Protein AF-0000000084433537 (afdb_homodimer)

Organism: NCBI:txid230361

pLDDT: mean 89.18, std 12.74, range [28.84, 98.81]

Secondary structure (DSSP, 8-state):
----PPEEEEEETGGG-EEEEE--HHHHHHHHHHHHS-EEHHHHHHHHT--HHHHHHHHHHHHHTTSEEEEE-SS-TT-EEEEE-SEEEEEE----SPPPGGGSHHHHIIIIISS-S-HHHHHHHHHHHHHHHTTEE-HHHHHHHHHHHHHHHHHHH--SSHHHHHHHHHHHHHHTTS-EEEEEESSSEEEEEES-TTTTTS---SS---HHHHHHHHHHHHHHHTS-EEEEEEE-GGGT-SSEEEEEEE------/----PPEEEEEETGGG-EEEEE--HHHHHHHHHHHHS-EEHHHHHHHHT--HHHHHHHHHHHHHTTSEEEEE-SS-TT-EEEEE-SEEEEEE----SPPPGGGSHHHHIIIIISSSS-HHHHHHHHHHHHHHHHTEE-HHHHHHHHHHHHHHHHHHH--SSHHHHHHHHHHHHHHTTS-EEEEEESSSEEEEEES-TTTTTS---SS---HHHHHHHHHHHHHHHTS-EEEEEEE-GGGT-SSEEEEEEE------

Sequence (512 aa):
MGDEKPIQIFSNSENNIGVNVVKSPVKLTILEMLRDSEMEFDEIVSNTGKSKSTVSVHLKSLRELGIVSYKIHPEDNRKKIFYINSKYLGSVNLSEQKELEETQKDYLINNIINDDGDFTVLLFHTLRSMLIQEGINIDPVLQATGNQIGKSLFDLLYDDNLEIFLDNIAKFWKNKGLGRVSFEIGDIIKITSKDCFECELLPKTGKPACFLDTGIFEALFSEYFNSPVSVIEIQCYTMGDGKCVFEVEPLTLNTNMGDEKPIQIFSNSENNIGVNVVKSPVKLTILEMLRDSEMEFDEIVSNTGKSKSTVSVHLKSLRELGIVSYKIHPEDNRKKIFYINSKYLGSVNLSEQKELEETQKDYLINNIINDDGDFTVLLFHTLRSMLIQEGINIDPVLQATGNQIGKSLFDLLYDDNLEIFLDNIAKFWKNKGLGRVSFEIGDIIKITSKDCFECELLPKTGKPACFLDTGIFEALFSEYFNSPVSVIEIQCYTMGDGKCVFEVEPLTLNTN

Radius of gyration: 24.73 Å; Cα contacts (8 Å, |Δi|>4): 962; chains: 2; bounding box: 59×73×49 Å

InterPro domains:
  IPR001845 HTH ArsR-type DNA-binding domain [PF01022] (24-70)
  IPR001845 HTH ArsR-type DNA-binding domain [SM00418] (16-94)
  IPR004096 4-vinyl reductase, 4VR [PF02830] (191-250)
  IPR004096 4-vinyl reductase, 4VR [SM00989] (188-250)
  IPR011991 ArsR-like helix-turn-helix domain [cd00090] (24-87)
  IPR024096 NO signalling/Golgi transport ligand-binding domain superfamily [SSF111126] (100-249)
  IPR036388 Winged helix-like DNA-binding domain superfamily [G3DSA:1.10.10.10] (19-95)
  IPR036390 Winged helix DNA-binding domain superfamily [SSF46785] (24-92)

Structure (mmCIF, N/CA/C/O backbone):
data_AF-0000000084433537-model_v1
#
loop_
_entity.id
_entity.type
_entity.pdbx_description
1 polymer 'Transcriptional regulator ArsR family'
#
loop_
_atom_site.group_PDB
_atom_site.id
_atom_site.type_symbol
_atom_site.label_atom_id
_atom_site.label_alt_id
_atom_site.label_comp_id
_atom_site.label_asym_id
_atom_site.label_entity_id
_atom_site.label_seq_id
_atom_site.pdbx_PDB_ins_code
_atom_site.Cartn_x
_atom_site.Cartn_y
_atom_site.Cartn_z
_atom_site.occupancy
_atom_site.B_iso_or_equiv
_atom_site.auth_seq_id
_atom_site.auth_comp_id
_atom_site.auth_asym_id
_atom_site.auth_atom_id
_atom_site.pdbx_PDB_model_num
ATOM 1 N N . MET A 1 1 ? 23.203 -7.848 16.234 1 28.84 1 MET A N 1
ATOM 2 C CA . MET A 1 1 ? 22.234 -8.188 15.195 1 28.84 1 MET A CA 1
ATOM 3 C C . MET A 1 1 ? 21.703 -6.934 14.508 1 28.84 1 MET A C 1
ATOM 5 O O . MET A 1 1 ? 21.062 -6.102 15.141 1 28.84 1 MET A O 1
ATOM 9 N N . GLY A 1 2 ? 22.312 -6.195 13.758 1 39.34 2 GLY A N 1
ATOM 10 C CA . GLY A 1 2 ? 22.25 -4.785 13.406 1 39.34 2 GLY A CA 1
ATOM 11 C C . GLY A 1 2 ? 20.906 -4.348 12.867 1 39.34 2 GLY A C 1
ATOM 12 O O . GLY A 1 2 ? 20.266 -5.094 12.125 1 39.34 2 GLY A O 1
ATOM 13 N N . ASP A 1 3 ? 20.078 -3.525 13.5 1 47.91 3 ASP A N 1
ATOM 14 C CA . ASP A 1 3 ? 18.766 -2.916 13.273 1 47.91 3 ASP A CA 1
ATOM 15 C C . ASP A 1 3 ? 18.609 -2.484 11.82 1 47.91 3 ASP A C 1
ATOM 17 O O . ASP A 1 3 ? 19.188 -1.48 11.398 1 47.91 3 ASP A O 1
ATOM 21 N N . GLU A 1 4 ? 18.703 -3.418 10.922 1 56.44 4 GLU A N 1
ATOM 22 C CA . GLU A 1 4 ? 18.641 -3.008 9.523 1 56.44 4 GLU A CA 1
ATOM 23 C C . GLU A 1 4 ? 17.5 -2.021 9.289 1 56.44 4 GLU A C 1
ATOM 25 O O . GLU A 1 4 ? 16.375 -2.244 9.75 1 56.44 4 GLU A O 1
ATOM 30 N N . LYS A 1 5 ? 17.797 -0.763 9.047 1 62.59 5 LYS A N 1
ATOM 31 C CA . LYS A 1 5 ? 16.938 0.406 8.852 1 62.59 5 LYS A CA 1
ATOM 32 C C . LYS A 1 5 ? 16.047 0.228 7.629 1 62.59 5 LYS A C 1
ATOM 34 O O . LYS A 1 5 ? 16.406 -0.479 6.684 1 62.59 5 LYS A O 1
ATOM 39 N N . PRO A 1 6 ? 14.75 0.734 7.719 1 79.12 6 PRO A N 1
ATOM 40 C CA . PRO A 1 6 ? 13.797 0.732 6.609 1 79.12 6 PRO A CA 1
ATOM 41 C C . PRO A 1 6 ? 14.312 1.472 5.379 1 79.12 6 PRO A C 1
ATOM 43 O O . PRO A 1 6 ? 15.289 2.223 5.469 1 79.12 6 PRO A O 1
ATOM 46 N N . ILE A 1 7 ? 13.898 1.014 4.301 1 88.56 7 ILE A N 1
ATOM 47 C CA . ILE A 1 7 ? 14.094 1.862 3.131 1 88.56 7 ILE A CA 1
ATOM 48 C C . ILE A 1 7 ? 12.93 2.84 3.004 1 88.56 7 ILE A C 1
ATOM 50 O O . ILE A 1 7 ? 11.789 2.506 3.34 1 88.56 7 ILE A O 1
ATOM 54 N N . GLN A 1 8 ? 13.266 4.066 2.609 1 92.5 8 GLN A N 1
ATOM 55 C CA . GLN A 1 8 ? 12.25 5.074 2.338 1 92.5 8 GLN A CA 1
ATOM 56 C C . GLN A 1 8 ? 12.164 5.383 0.846 1 92.5 8 GLN A C 1
ATOM 58 O O . GLN A 1 8 ? 13.188 5.434 0.157 1 92.5 8 GLN A O 1
ATOM 63 N N . ILE A 1 9 ? 11.016 5.582 0.411 1 91.56 9 ILE A N 1
ATOM 64 C CA . ILE A 1 9 ? 10.773 5.766 -1.016 1 91.56 9 ILE A CA 1
ATOM 65 C C . ILE A 1 9 ? 10.289 7.191 -1.276 1 91.56 9 ILE A C 1
ATOM 67 O O . ILE A 1 9 ? 9.367 7.672 -0.61 1 91.56 9 ILE A O 1
ATOM 71 N N . PHE A 1 10 ? 10.891 7.816 -2.264 1 90.5 10 PHE A N 1
ATOM 72 C CA . PHE A 1 10 ? 10.57 9.188 -2.637 1 90.5 10 PHE A CA 1
ATOM 73 C C . PHE A 1 10 ? 10.328 9.297 -4.137 1 90.5 10 PHE A C 1
ATOM 75 O O . PHE A 1 10 ? 10.93 8.57 -4.926 1 90.5 10 PHE A O 1
ATOM 82 N N . SER A 1 11 ? 9.5 10.18 -4.52 1 88.5 11 SER A N 1
ATOM 83 C CA . SER A 1 11 ? 9.242 10.438 -5.93 1 88.5 11 SER A CA 1
ATOM 84 C C . SER A 1 11 ? 9.391 11.922 -6.258 1 88.5 11 SER A C 1
ATOM 86 O O . SER A 1 11 ? 9.008 12.781 -5.465 1 88.5 11 SER A O 1
ATOM 88 N N . ASN A 1 12 ? 10.055 12.141 -7.25 1 85.19 12 ASN A N 1
ATOM 89 C CA . ASN A 1 12 ? 10.211 13.5 -7.762 1 85.19 12 ASN A CA 1
ATOM 90 C C . ASN A 1 12 ? 9.906 13.578 -9.25 1 85.19 12 ASN A C 1
ATOM 92 O O . ASN A 1 12 ? 10.672 13.07 -10.078 1 85.19 12 ASN A O 1
ATOM 96 N N . SER A 1 13 ? 8.773 14.078 -9.516 1 74.31 13 SER A N 1
ATOM 97 C CA . SER A 1 13 ? 8.359 14.188 -10.914 1 74.31 13 SER A CA 1
ATOM 98 C C . SER A 1 13 ? 9.031 15.367 -11.602 1 74.31 13 SER A C 1
ATOM 100 O O . SER A 1 13 ? 9.094 15.43 -12.836 1 74.31 13 SER A O 1
ATOM 102 N N . GLU A 1 14 ? 9.492 16.203 -10.641 1 68.31 14 GLU A N 1
ATOM 103 C CA . GLU A 1 14 ? 10.172 17.359 -11.227 1 68.31 14 GLU A CA 1
ATOM 104 C C . GLU A 1 14 ? 11.484 16.953 -11.883 1 68.31 14 GLU A C 1
ATOM 106 O O . GLU A 1 14 ? 12.195 16.078 -11.375 1 68.31 14 GLU A O 1
ATOM 111 N N . ASN A 1 15 ? 11.711 17.266 -13.055 1 62.69 15 ASN A N 1
ATOM 112 C CA . ASN A 1 15 ? 12.953 17.109 -13.805 1 62.69 15 ASN A CA 1
ATOM 113 C C . ASN A 1 15 ? 13.172 15.664 -14.227 1 62.69 15 ASN A C 1
ATOM 115 O O . ASN A 1 15 ? 14.312 15.258 -14.5 1 62.69 15 ASN A O 1
ATOM 119 N N . ASN A 1 16 ? 12.172 14.82 -14.031 1 62.28 16 ASN A N 1
ATOM 120 C CA . ASN A 1 16 ? 12.211 13.453 -14.523 1 62.28 16 ASN A CA 1
ATOM 121 C C . ASN A 1 16 ? 13.18 12.594 -13.719 1 62.28 16 ASN A C 1
ATOM 123 O O . ASN A 1 16 ? 13.891 11.75 -14.281 1 62.28 16 ASN A O 1
ATOM 127 N N . ILE A 1 17 ? 13.391 13.039 -12.43 1 68.81 17 ILE A N 1
ATOM 128 C CA . ILE A 1 17 ? 14.336 12.281 -11.617 1 68.81 17 ILE A CA 1
ATOM 129 C C . ILE A 1 17 ? 13.734 10.922 -11.266 1 68.81 17 ILE A C 1
ATOM 131 O O . ILE A 1 17 ? 14.445 9.914 -11.234 1 68.81 17 ILE A O 1
ATOM 135 N N . GLY A 1 18 ? 12.422 10.891 -11.133 1 80.38 18 GLY A N 1
ATOM 136 C CA . GLY A 1 18 ? 11.766 9.602 -10.977 1 80.38 18 GLY A CA 1
ATOM 137 C C . GLY A 1 18 ? 11.672 9.148 -9.531 1 80.38 18 GLY A C 1
ATOM 138 O O . GLY A 1 18 ? 11.516 9.977 -8.625 1 80.38 18 GLY A O 1
ATOM 139 N N . VAL A 1 19 ? 11.633 7.828 -9.234 1 87.12 19 VAL A N 1
ATOM 140 C CA . VAL A 1 19 ? 11.469 7.234 -7.914 1 87.12 19 VAL A CA 1
ATOM 141 C C . VAL A 1 19 ? 12.844 6.863 -7.348 1 87.12 19 VAL A C 1
ATOM 143 O O . VAL A 1 19 ? 13.656 6.242 -8.031 1 87.12 19 VAL A O 1
ATOM 146 N N . ASN A 1 20 ? 13.039 7.277 -6.156 1 87.19 20 ASN A N 1
ATOM 147 C CA . ASN A 1 20 ? 14.312 7.004 -5.504 1 87.19 20 ASN A CA 1
ATOM 148 C C . ASN A 1 20 ? 14.109 6.383 -4.121 1 87.19 20 ASN A C 1
ATOM 150 O O . ASN A 1 20 ? 13.07 6.586 -3.492 1 87.19 20 ASN A O 1
ATOM 154 N N . VAL A 1 21 ? 15.141 5.648 -3.768 1 89.31 21 VAL A N 1
ATOM 155 C CA . VAL A 1 21 ? 15.094 4.949 -2.488 1 89.31 21 VAL A CA 1
ATOM 156 C C . VAL A 1 21 ? 16.266 5.375 -1.619 1 89.31 21 VAL A C 1
ATOM 158 O O . VAL A 1 21 ? 17.391 5.543 -2.117 1 89.31 21 VAL A O 1
ATOM 161 N N . VAL A 1 22 ? 15.984 5.582 -0.344 1 91.25 22 VAL A N 1
ATOM 162 C CA . VAL A 1 22 ? 17.031 5.926 0.612 1 91.25 22 VAL A CA 1
ATOM 163 C C . VAL A 1 22 ? 17.125 4.844 1.683 1 91.25 22 VAL A C 1
ATOM 165 O O . VAL A 1 22 ? 16.125 4.473 2.295 1 91.25 22 VAL A O 1
ATOM 168 N N . LYS A 1 23 ? 18.375 4.309 1.858 1 88 23 LYS A N 1
ATOM 169 C CA . LYS A 1 23 ? 18.609 3.25 2.836 1 88 23 LYS A CA 1
ATOM 170 C C . LYS A 1 23 ? 19.625 3.686 3.883 1 88 23 LYS A C 1
ATOM 172 O O . LYS A 1 23 ? 19.703 3.096 4.961 1 88 23 LYS A O 1
ATOM 177 N N . SER A 1 24 ? 20.406 4.688 3.615 1 88 24 SER A N 1
ATOM 178 C CA . SER A 1 24 ? 21.484 5.145 4.496 1 88 24 SER A CA 1
ATOM 179 C C . SER A 1 24 ? 20.922 5.711 5.797 1 88 24 SER A C 1
ATOM 181 O O . SER A 1 24 ? 20.094 6.625 5.777 1 88 24 SER A O 1
ATOM 183 N N . PRO A 1 25 ? 21.469 5.211 6.867 1 88.81 25 PRO A N 1
ATOM 184 C CA . PRO A 1 25 ? 20.969 5.695 8.156 1 88.81 25 PRO A CA 1
ATOM 185 C C . PRO A 1 25 ? 21.141 7.203 8.328 1 88.81 25 PRO A C 1
ATOM 187 O O . PRO A 1 25 ? 20.25 7.883 8.844 1 88.81 25 PRO A O 1
ATOM 190 N N . VAL A 1 26 ? 22.234 7.68 7.961 1 91.94 26 VAL A N 1
ATOM 191 C CA . VAL A 1 26 ? 22.516 9.102 8.109 1 91.94 26 VAL A CA 1
ATOM 192 C C . VAL A 1 26 ? 21.562 9.906 7.223 1 91.94 26 VAL A C 1
ATOM 194 O O . VAL A 1 26 ? 21 10.914 7.66 1 91.94 26 VAL A O 1
ATOM 197 N N . LYS A 1 27 ? 21.359 9.445 5.977 1 93.62 27 LYS A N 1
ATOM 198 C CA . LYS A 1 27 ? 20.438 10.125 5.074 1 93.62 27 LYS A CA 1
ATOM 199 C C . LYS A 1 27 ? 19.016 10.102 5.625 1 93.62 27 LYS A C 1
ATOM 201 O O . LYS A 1 27 ? 18.297 11.094 5.523 1 93.62 27 LYS A O 1
ATOM 206 N N . LEU A 1 28 ? 18.734 8.961 6.184 1 91.62 28 LEU A N 1
ATOM 207 C CA . LEU A 1 28 ? 17.391 8.844 6.758 1 91.62 28 LEU A CA 1
ATOM 208 C C . LEU A 1 28 ? 17.219 9.812 7.922 1 91.62 28 LEU A C 1
ATOM 210 O O . LEU A 1 28 ? 16.141 10.406 8.086 1 91.62 28 LEU A O 1
ATOM 214 N N . THR A 1 29 ? 18.141 9.961 8.734 1 92.06 29 THR A N 1
ATOM 215 C CA . THR A 1 29 ? 18.125 10.914 9.844 1 92.06 29 THR A CA 1
ATOM 216 C C . THR A 1 29 ? 17.969 12.344 9.32 1 92.06 29 THR A C 1
ATOM 218 O O . THR A 1 29 ? 17.156 13.109 9.844 1 92.06 29 THR A O 1
ATOM 221 N N . ILE A 1 30 ? 18.719 12.68 8.328 1 94.81 30 ILE A N 1
ATOM 222 C CA . ILE A 1 30 ? 18.641 14 7.715 1 94.81 30 ILE A CA 1
ATOM 223 C C . ILE A 1 30 ? 17.234 14.25 7.195 1 94.81 30 ILE A C 1
ATOM 225 O O . ILE A 1 30 ? 16.656 15.32 7.43 1 94.81 30 ILE A O 1
ATOM 229 N N . LEU A 1 31 ? 16.703 13.281 6.531 1 94.25 31 LEU A N 1
ATOM 230 C CA . LEU A 1 31 ? 15.383 13.414 5.945 1 94.25 31 LEU A CA 1
ATOM 231 C C . LEU A 1 31 ? 14.32 13.57 7.031 1 94.25 31 LEU A C 1
ATOM 233 O O . LEU A 1 31 ? 13.359 14.328 6.859 1 94.25 31 LEU A O 1
ATOM 237 N N . GLU A 1 32 ? 14.492 12.875 8.062 1 89.81 32 GLU A N 1
ATOM 238 C CA . GLU A 1 32 ? 13.578 13.016 9.188 1 89.81 32 GLU A CA 1
ATOM 239 C C . GLU A 1 32 ? 13.586 14.438 9.734 1 89.81 32 GLU A C 1
ATOM 241 O O . GLU A 1 32 ? 12.531 14.984 10.078 1 89.81 32 GLU A O 1
ATOM 246 N N . MET A 1 33 ? 14.688 15.031 9.82 1 91.5 33 MET A N 1
ATOM 247 C CA . MET A 1 33 ? 14.836 16.391 10.305 1 91.5 33 MET A CA 1
ATOM 248 C C . MET A 1 33 ? 14.164 17.391 9.359 1 91.5 33 MET A C 1
ATOM 250 O O . MET A 1 33 ? 13.5 18.328 9.805 1 91.5 33 MET A O 1
ATOM 254 N N . LEU A 1 34 ? 14.297 17.141 8.109 1 93.75 34 LEU A N 1
ATOM 255 C CA . LEU A 1 34 ? 13.828 18.078 7.094 1 93.75 34 LEU A CA 1
ATOM 256 C C . LEU A 1 34 ? 12.336 17.906 6.84 1 93.75 34 LEU A C 1
ATOM 258 O O . LEU A 1 34 ? 11.703 18.734 6.188 1 93.75 34 LEU A O 1
ATOM 262 N N . ARG A 1 35 ? 11.828 16.766 7.305 1 86.31 35 ARG A N 1
ATOM 263 C CA . ARG A 1 35 ? 10.414 16.469 7.086 1 86.31 35 ARG A CA 1
ATOM 264 C C . ARG A 1 35 ? 9.523 17.531 7.73 1 86.31 35 ARG A C 1
ATOM 266 O O . ARG A 1 35 ? 8.492 17.906 7.172 1 86.31 35 ARG A O 1
ATOM 273 N N . ASP A 1 36 ? 9.93 18.078 8.812 1 79.5 36 ASP A N 1
ATOM 274 C CA . ASP A 1 36 ? 9.102 19 9.586 1 79.5 36 ASP A CA 1
ATOM 275 C C . ASP A 1 36 ? 9.398 20.438 9.203 1 79.5 36 ASP A C 1
ATOM 277 O O . ASP A 1 36 ? 8.508 21.297 9.266 1 79.5 36 ASP A O 1
ATOM 281 N N . SER A 1 37 ? 10.68 20.703 8.891 1 87.19 37 SER A N 1
ATOM 282 C CA . SER A 1 37 ? 11.078 22.062 8.586 1 87.19 37 SER A CA 1
ATOM 283 C C . SER A 1 37 ? 12.367 22.094 7.773 1 87.19 37 SER A C 1
ATOM 285 O O . SER A 1 37 ? 13.18 21.172 7.844 1 87.19 37 SER A O 1
ATOM 287 N N . GLU A 1 38 ? 12.414 23.188 7.027 1 94.81 38 GLU A N 1
ATOM 288 C CA . GLU A 1 38 ? 13.703 23.422 6.375 1 94.81 38 GLU A CA 1
ATOM 289 C C . GLU A 1 38 ? 14.789 23.766 7.395 1 94.81 38 GLU A C 1
ATOM 291 O O . GLU A 1 38 ? 14.484 24.266 8.484 1 94.81 38 GLU A O 1
ATOM 296 N N . MET A 1 39 ? 16.031 23.469 7.082 1 95.81 39 MET A N 1
ATOM 297 C CA . MET A 1 39 ? 17.109 23.656 8.047 1 95.81 39 MET A CA 1
ATOM 298 C C . MET A 1 39 ? 18.391 24.078 7.352 1 95.81 39 MET A C 1
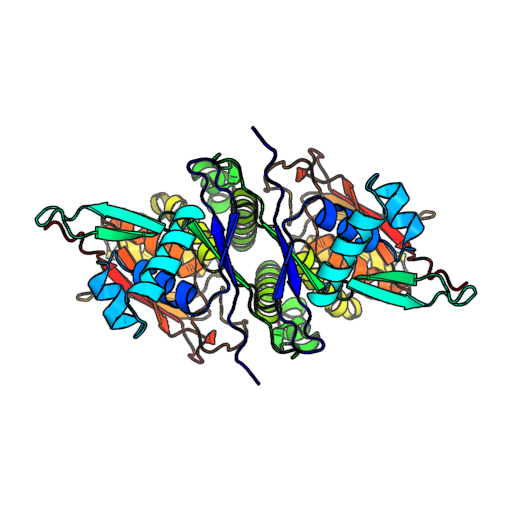ATOM 300 O O . MET A 1 39 ? 18.656 23.688 6.215 1 95.81 39 MET A O 1
ATOM 304 N N . GLU A 1 40 ? 19.203 24.859 8.148 1 96.25 40 GLU A N 1
ATOM 305 C CA . GLU A 1 40 ? 20.516 25.25 7.66 1 96.25 40 GLU A CA 1
ATOM 306 C C . GLU A 1 40 ? 21.516 24.109 7.789 1 96.25 40 GLU A C 1
ATOM 308 O O . GLU A 1 40 ? 21.375 23.25 8.648 1 96.25 40 GLU A O 1
ATOM 313 N N . PHE A 1 41 ? 22.562 24.25 6.934 1 96 41 PHE A N 1
ATOM 314 C CA . PHE A 1 41 ? 23.609 23.234 6.906 1 96 41 PHE A CA 1
ATOM 315 C C . PHE A 1 41 ? 24.172 23 8.297 1 96 41 PHE A C 1
ATOM 317 O O . PHE A 1 41 ? 24.25 21.859 8.758 1 96 41 PHE A O 1
ATOM 324 N N . ASP A 1 42 ? 24.453 24.047 9 1 95 42 ASP A N 1
ATOM 325 C CA . ASP A 1 42 ? 25.094 23.938 10.305 1 95 42 ASP A CA 1
ATOM 326 C C . ASP A 1 42 ? 24.156 23.312 11.336 1 95 42 ASP A C 1
ATOM 328 O O . ASP A 1 42 ? 24.609 22.594 12.227 1 95 42 ASP A O 1
ATOM 332 N N . GLU A 1 43 ? 22.953 23.594 11.18 1 95.38 43 GLU A N 1
ATOM 333 C CA . GLU A 1 43 ? 21.953 22.984 12.062 1 95.38 43 GLU A CA 1
ATOM 334 C C . GLU A 1 43 ? 21.859 21.469 11.836 1 95.38 43 GLU A C 1
ATOM 336 O O . GLU A 1 43 ? 21.75 20.703 12.789 1 95.38 43 GLU A O 1
ATOM 341 N N . ILE A 1 44 ? 21.891 21.047 10.594 1 96.25 44 ILE A N 1
ATOM 342 C CA . ILE A 1 44 ? 21.844 19.625 10.242 1 96.25 44 ILE A CA 1
ATOM 343 C C . ILE A 1 44 ? 23.062 18.906 10.812 1 96.25 44 ILE A C 1
ATOM 345 O O . ILE A 1 44 ? 22.938 17.828 11.398 1 96.25 44 ILE A O 1
ATOM 349 N N . VAL A 1 45 ? 24.188 19.516 10.703 1 96.12 45 VAL A N 1
ATOM 350 C CA . VAL A 1 45 ? 25.438 18.953 11.203 1 96.12 45 VAL A CA 1
ATOM 351 C C . VAL A 1 45 ? 25.344 18.75 12.719 1 96.12 45 VAL A C 1
ATOM 353 O O . VAL A 1 45 ? 25.641 17.656 13.227 1 96.12 45 VAL A O 1
ATOM 356 N N . SER A 1 46 ? 24.891 19.75 13.383 1 95.38 46 SER A N 1
ATOM 357 C CA . SER A 1 46 ? 24.797 19.703 14.844 1 95.38 46 SER A CA 1
ATOM 358 C C . SER A 1 46 ? 23.828 18.625 15.305 1 95.38 46 SER A C 1
ATOM 360 O O . SER A 1 46 ? 24.125 17.875 16.234 1 95.38 46 SER A O 1
ATOM 362 N N . ASN A 1 47 ? 22.781 18.438 14.609 1 92.44 47 ASN A N 1
ATOM 363 C CA . ASN A 1 47 ? 21.719 17.531 15.031 1 92.44 47 ASN A CA 1
ATOM 364 C C . ASN A 1 47 ? 22.047 16.078 14.68 1 92.44 47 ASN A C 1
ATOM 366 O O . ASN A 1 47 ? 21.594 15.156 15.352 1 92.44 47 ASN A O 1
ATOM 370 N N . THR A 1 48 ? 22.797 15.82 13.664 1 92.75 48 THR A N 1
ATOM 371 C CA . THR A 1 48 ? 23.156 14.461 13.266 1 92.75 48 THR A CA 1
ATOM 372 C C . THR A 1 48 ? 24.344 13.945 14.062 1 92.75 48 THR A C 1
ATOM 374 O O . THR A 1 48 ? 24.562 12.734 14.164 1 92.75 48 THR A O 1
ATOM 377 N N . GLY A 1 49 ? 25.141 14.836 14.523 1 93.31 49 GLY A N 1
ATOM 378 C CA . GLY A 1 49 ? 26.359 14.469 15.234 1 93.31 49 GLY A CA 1
ATOM 379 C C . GLY A 1 49 ? 27.453 13.93 14.312 1 93.31 49 GLY A C 1
ATOM 380 O O . GLY A 1 49 ? 28.375 13.25 14.766 1 93.31 49 GLY A O 1
ATOM 381 N N . LYS A 1 50 ? 27.328 14.141 13.07 1 95 50 LYS A N 1
ATOM 382 C CA . LYS A 1 50 ? 28.328 13.734 12.094 1 95 50 LYS A CA 1
ATOM 383 C C . LYS A 1 50 ? 29.203 14.906 11.672 1 95 50 LYS A C 1
ATOM 385 O O . LYS A 1 50 ? 28.906 16.062 12 1 95 50 LYS A O 1
ATOM 390 N N . SER A 1 51 ? 30.281 14.641 11.016 1 96.25 51 SER A N 1
ATOM 391 C CA . SER A 1 51 ? 31.188 15.688 10.555 1 96.25 51 SER A CA 1
ATOM 392 C C . SER A 1 51 ? 30.578 16.5 9.414 1 96.25 51 SER A C 1
ATOM 394 O O . SER A 1 51 ? 29.688 16 8.703 1 96.25 51 SER A O 1
ATOM 396 N N . LYS A 1 52 ? 31.047 17.75 9.258 1 96.19 52 LYS A N 1
ATOM 397 C CA . LYS A 1 52 ? 30.609 18.594 8.156 1 96.19 52 LYS A CA 1
ATOM 398 C C . LYS A 1 52 ? 30.859 17.922 6.809 1 96.19 52 LYS A C 1
ATOM 400 O O . LYS A 1 52 ? 30.016 18.016 5.906 1 96.19 52 LYS A O 1
ATOM 405 N N . SER A 1 53 ? 31.969 17.297 6.691 1 96.31 53 SER A N 1
ATOM 406 C CA . SER A 1 53 ? 32.312 16.625 5.441 1 96.31 53 SER A CA 1
ATOM 407 C C . SER A 1 53 ? 31.297 15.508 5.137 1 96.31 53 SER A C 1
ATOM 409 O O . SER A 1 53 ? 30.828 15.383 4 1 96.31 53 SER A O 1
ATOM 411 N N . THR A 1 54 ? 31 14.719 6.113 1 95.31 54 THR A N 1
ATOM 412 C CA . THR A 1 54 ? 30.047 13.609 5.965 1 95.31 54 THR A CA 1
ATOM 413 C C . THR A 1 54 ? 28.672 14.125 5.57 1 95.31 54 THR A C 1
ATOM 415 O O . THR A 1 54 ? 28.062 13.617 4.629 1 95.31 54 THR A O 1
ATOM 418 N N . VAL A 1 55 ? 28.219 15.078 6.277 1 96.5 55 VAL A N 1
ATOM 419 C CA . VAL A 1 55 ? 26.891 15.633 6.023 1 96.5 55 VAL A CA 1
ATOM 420 C C . VAL A 1 55 ? 26.844 16.234 4.621 1 96.5 55 VAL A C 1
ATOM 422 O O . VAL A 1 55 ? 25.844 16.078 3.908 1 96.5 55 VAL A O 1
ATOM 425 N N . SER A 1 56 ? 27.859 16.922 4.23 1 96.44 56 SER A N 1
ATOM 426 C CA . SER A 1 56 ? 27.922 17.531 2.906 1 96.44 56 SER A CA 1
ATOM 427 C C . SER A 1 56 ? 27.797 16.484 1.807 1 96.44 56 SER A C 1
ATOM 429 O O . SER A 1 56 ? 27.062 16.688 0.828 1 96.44 56 SER A O 1
ATOM 431 N N . VAL A 1 57 ? 28.484 15.414 1.968 1 96.69 57 VAL A N 1
ATOM 432 C CA . VAL A 1 57 ? 28.469 14.336 0.987 1 96.69 57 VAL A CA 1
ATOM 433 C C . VAL A 1 57 ? 27.062 13.766 0.883 1 96.69 57 VAL A C 1
ATOM 435 O O . VAL A 1 57 ? 26.547 13.539 -0.22 1 96.69 57 VAL A O 1
ATOM 438 N N . HIS A 1 58 ? 26.438 13.523 1.976 1 96.25 58 HIS A N 1
ATOM 439 C CA . HIS A 1 58 ? 25.094 12.961 1.993 1 96.25 58 HIS A CA 1
ATOM 440 C C . HIS A 1 58 ? 24.078 13.93 1.395 1 96.25 58 HIS A C 1
ATOM 442 O O . HIS A 1 58 ? 23.203 13.531 0.626 1 96.25 58 HIS A O 1
ATOM 448 N N . LEU A 1 59 ? 24.234 15.156 1.748 1 96.5 59 LEU A N 1
ATOM 449 C CA . LEU A 1 59 ? 23.328 16.156 1.201 1 96.5 59 LEU A CA 1
ATOM 450 C C . LEU A 1 59 ? 23.5 16.281 -0.309 1 96.5 59 LEU A C 1
ATOM 452 O O . LEU A 1 59 ? 22.516 16.453 -1.038 1 96.5 59 LEU A O 1
ATOM 456 N N . LYS A 1 60 ? 24.672 16.281 -0.731 1 96 60 LYS A N 1
ATOM 457 C CA . LYS A 1 60 ? 24.922 16.297 -2.168 1 96 60 LYS A CA 1
ATOM 458 C C . LYS A 1 60 ? 24.281 15.117 -2.867 1 96 60 LYS A C 1
ATOM 460 O O . LYS A 1 60 ? 23.625 15.273 -3.906 1 96 60 LYS A O 1
ATOM 465 N N . SER A 1 61 ? 24.469 13.961 -2.34 1 95.19 61 SER A N 1
ATOM 466 C CA . SER A 1 61 ? 23.859 12.758 -2.893 1 95.19 61 SER A CA 1
ATOM 467 C C . SER A 1 61 ? 22.344 12.875 -2.957 1 95.19 61 SER A C 1
ATOM 469 O O . SER A 1 61 ? 21.734 12.562 -3.98 1 95.19 61 SER A O 1
ATOM 471 N N . LEU A 1 62 ? 21.719 13.297 -1.903 1 94.88 62 LEU A N 1
ATOM 472 C CA . LEU A 1 62 ? 20.281 13.461 -1.833 1 94.88 62 LEU A CA 1
ATOM 473 C C . LEU A 1 62 ? 19.797 14.484 -2.857 1 94.88 62 LEU A C 1
ATOM 475 O O . LEU A 1 62 ? 18.719 14.328 -3.439 1 94.88 62 LEU A O 1
ATOM 479 N N . ARG A 1 63 ? 20.594 15.492 -3.023 1 93.5 63 ARG A N 1
ATOM 480 C CA . ARG A 1 63 ? 20.266 16.516 -4.016 1 93.5 63 ARG A CA 1
ATOM 481 C C . ARG A 1 63 ? 20.328 15.938 -5.43 1 93.5 63 ARG A C 1
ATOM 483 O O . ARG A 1 63 ? 19.453 16.219 -6.258 1 93.5 63 ARG A O 1
ATOM 490 N N . GLU A 1 64 ? 21.312 15.156 -5.691 1 91.19 64 GLU A N 1
ATOM 491 C CA . GLU A 1 64 ? 21.469 14.539 -7 1 91.19 64 GLU A CA 1
ATOM 492 C C . GLU A 1 64 ? 20.312 13.586 -7.309 1 91.19 64 GLU A C 1
ATOM 494 O O . GLU A 1 64 ? 19.922 13.43 -8.469 1 91.19 64 GLU A O 1
ATOM 499 N N . LEU A 1 65 ? 19.812 13.047 -6.266 1 88.5 65 LEU A N 1
ATOM 500 C CA . LEU A 1 65 ? 18.672 12.164 -6.422 1 88.5 65 LEU A CA 1
ATOM 501 C C . LEU A 1 65 ? 17.375 12.961 -6.508 1 88.5 65 LEU A C 1
ATOM 503 O O . LEU A 1 65 ? 16.297 12.391 -6.707 1 88.5 65 LEU A O 1
ATOM 507 N N . GLY A 1 66 ? 17.469 14.227 -6.312 1 90.31 66 GLY A N 1
ATOM 508 C CA . GLY A 1 66 ? 16.312 15.094 -6.387 1 90.31 66 GLY A CA 1
ATOM 509 C C . GLY A 1 66 ? 15.445 15.031 -5.141 1 90.31 66 GLY A C 1
ATOM 510 O O . GLY A 1 66 ? 14.281 15.445 -5.168 1 90.31 66 GLY A O 1
ATOM 511 N N . ILE A 1 67 ? 15.922 14.562 -4.098 1 93.44 67 ILE A N 1
ATOM 512 C CA . ILE A 1 67 ? 15.148 14.359 -2.877 1 93.44 67 ILE A CA 1
ATOM 513 C C . ILE A 1 67 ? 15.164 15.641 -2.043 1 93.44 67 ILE A C 1
ATOM 515 O O . ILE A 1 67 ? 14.141 16.031 -1.482 1 93.44 67 ILE A O 1
ATOM 519 N N . VAL A 1 68 ? 16.312 16.281 -2.021 1 95.75 68 VAL A N 1
ATOM 520 C CA . VAL A 1 68 ? 16.453 17.516 -1.276 1 95.75 68 VAL A CA 1
ATOM 521 C C . VAL A 1 68 ? 16.953 18.625 -2.205 1 95.75 68 VAL A C 1
ATOM 523 O O . VAL A 1 68 ? 17.5 18.344 -3.277 1 95.75 68 VAL A O 1
ATOM 526 N N . SER A 1 69 ? 16.672 19.766 -1.846 1 94.81 69 SER A N 1
ATOM 527 C CA . SER A 1 69 ? 17.188 20.969 -2.49 1 94.81 69 SER A CA 1
ATOM 528 C C . SER A 1 69 ? 17.531 22.047 -1.461 1 94.81 69 SER A C 1
ATOM 530 O O . SER A 1 69 ? 17.438 21.812 -0.255 1 94.81 69 SER A O 1
ATOM 532 N N . TYR A 1 70 ? 18.172 23.109 -1.927 1 95.88 70 TYR A N 1
ATOM 533 C CA . TYR A 1 70 ? 18.5 24.188 -0.992 1 95.88 70 TYR A CA 1
ATOM 534 C C . TYR A 1 70 ? 18.25 25.547 -1.619 1 95.88 70 TYR A C 1
ATOM 536 O O . TYR A 1 70 ? 18.125 25.672 -2.84 1 95.88 70 TYR A O 1
ATOM 544 N N . LYS A 1 71 ? 18.016 26.438 -0.742 1 95.5 71 LYS A N 1
ATOM 545 C CA . LYS A 1 71 ? 17.969 27.859 -1.107 1 95.5 71 LYS A CA 1
ATOM 546 C C . LYS A 1 71 ? 19 28.656 -0.313 1 95.5 71 LYS A C 1
ATOM 548 O O . LYS A 1 71 ? 19.438 28.219 0.752 1 95.5 71 LYS A O 1
ATOM 553 N N . ILE A 1 72 ? 19.328 29.844 -0.901 1 94.19 72 ILE A N 1
ATOM 554 C CA . ILE A 1 72 ? 20.297 30.703 -0.246 1 94.19 72 ILE A CA 1
ATOM 555 C C . ILE A 1 72 ? 19.625 31.5 0.86 1 94.19 72 ILE A C 1
ATOM 557 O O . ILE A 1 72 ? 18.516 32 0.675 1 94.19 72 ILE A O 1
ATOM 561 N N . HIS A 1 73 ? 20.281 31.609 1.987 1 92.69 73 HIS A N 1
ATOM 562 C CA . HIS A 1 73 ? 19.75 32.375 3.102 1 92.69 73 HIS A CA 1
ATOM 563 C C . HIS A 1 73 ? 19.562 33.844 2.711 1 92.69 73 HIS A C 1
ATOM 565 O O . HIS A 1 73 ? 20.453 34.469 2.113 1 92.69 73 HIS A O 1
ATOM 571 N N . PRO A 1 74 ? 18.484 34.344 3.084 1 91.31 74 PRO A N 1
ATOM 572 C CA . PRO A 1 74 ? 18.188 35.719 2.656 1 91.31 74 PRO A CA 1
ATOM 573 C C . PRO A 1 74 ? 19.141 36.719 3.26 1 91.31 74 PRO A C 1
ATOM 575 O O . PRO A 1 74 ? 19.438 37.75 2.629 1 91.31 74 PRO A O 1
ATOM 578 N N . GLU A 1 75 ? 19.641 36.531 4.43 1 91.94 75 GLU A N 1
ATOM 579 C CA . GLU A 1 75 ? 20.469 37.531 5.129 1 91.94 75 GLU A CA 1
ATOM 580 C C . GLU A 1 75 ? 21.938 37.156 5.035 1 91.94 75 GLU A C 1
ATOM 582 O O . GLU A 1 75 ? 22.812 37.969 5.418 1 91.94 75 GLU A O 1
ATOM 587 N N . ASP A 1 76 ? 22.25 36.031 4.699 1 91.38 76 ASP A N 1
ATOM 588 C CA . ASP A 1 76 ? 23.625 35.562 4.617 1 91.38 76 ASP A CA 1
ATOM 589 C C . ASP A 1 76 ? 23.828 34.688 3.395 1 91.38 76 ASP A C 1
ATOM 591 O O . ASP A 1 76 ? 23.484 33.5 3.422 1 91.38 76 ASP A O 1
ATOM 595 N N . ASN A 1 77 ? 24.438 35.156 2.438 1 89.69 77 ASN A N 1
ATOM 596 C CA . ASN A 1 77 ? 24.578 34.469 1.159 1 89.69 77 ASN A CA 1
ATOM 597 C C . ASN A 1 77 ? 25.516 33.25 1.273 1 89.69 77 ASN A C 1
ATOM 599 O O . ASN A 1 77 ? 25.562 32.438 0.366 1 89.69 77 ASN A O 1
ATOM 603 N N . ARG A 1 78 ? 26.203 33.188 2.311 1 89.94 78 ARG A N 1
ATOM 604 C CA . ARG A 1 78 ? 27.125 32.062 2.49 1 89.94 78 ARG A CA 1
ATOM 605 C C . ARG A 1 78 ? 26.406 30.859 3.082 1 89.94 78 ARG A C 1
ATOM 607 O O . ARG A 1 78 ? 26.969 29.75 3.119 1 89.94 78 ARG A O 1
ATOM 614 N N . LYS A 1 79 ? 25.203 31.062 3.52 1 93.94 79 LYS A N 1
ATOM 615 C CA . LYS A 1 79 ? 24.469 30 4.199 1 93.94 79 LYS A CA 1
ATOM 616 C C . LYS A 1 79 ? 23.406 29.391 3.289 1 93.94 79 LYS A C 1
ATOM 618 O O . LYS A 1 79 ? 22.734 30.125 2.543 1 93.94 79 LYS A O 1
ATOM 623 N N . LYS A 1 80 ? 23.297 28.078 3.344 1 95.25 80 LYS A N 1
ATOM 624 C CA . LYS A 1 80 ? 22.281 27.359 2.582 1 95.25 80 LYS A CA 1
ATOM 625 C C . LYS A 1 80 ? 21.203 26.797 3.502 1 95.25 80 LYS A C 1
ATOM 627 O O . LYS A 1 80 ? 21.5 26.297 4.59 1 95.25 80 LYS A O 1
ATOM 632 N N . ILE A 1 81 ? 19.969 26.938 3.02 1 96.94 81 ILE A N 1
ATOM 633 C CA . ILE A 1 81 ? 18.828 26.359 3.725 1 96.94 81 ILE A CA 1
ATOM 634 C C . ILE A 1 81 ? 18.297 25.172 2.932 1 96.94 81 ILE A C 1
ATOM 636 O O . ILE A 1 81 ? 17.797 25.328 1.812 1 96.94 81 ILE A O 1
ATOM 640 N N . PHE A 1 82 ? 18.312 23.984 3.588 1 97.31 82 PHE A N 1
ATOM 641 C CA . PHE A 1 82 ? 17.922 22.766 2.902 1 97.31 82 PHE A CA 1
ATOM 642 C C . PHE A 1 82 ? 16.469 22.406 3.193 1 97.31 82 PHE A C 1
ATOM 644 O O . PHE A 1 82 ? 15.977 22.656 4.297 1 97.31 82 PHE A O 1
ATOM 651 N N . TYR A 1 83 ? 15.789 21.859 2.166 1 95.75 83 TYR A N 1
ATOM 652 C CA . TYR A 1 83 ? 14.406 21.406 2.279 1 95.75 83 TYR A CA 1
ATOM 653 C C . TYR A 1 83 ? 14.156 20.188 1.407 1 95.75 83 TYR A C 1
ATOM 655 O O . TYR A 1 83 ? 14.938 19.891 0.502 1 95.75 83 TYR A O 1
ATOM 663 N N . ILE A 1 84 ? 13.141 19.484 1.719 1 94.06 84 ILE A N 1
ATOM 664 C CA . ILE A 1 84 ? 12.781 18.297 0.934 1 94.06 84 ILE A CA 1
ATOM 665 C C . ILE A 1 84 ? 12.133 18.734 -0.378 1 94.06 84 ILE A C 1
ATOM 667 O O . ILE A 1 84 ? 11.25 19.609 -0.386 1 94.06 84 ILE A O 1
ATOM 671 N N . ASN A 1 85 ? 12.617 18.219 -1.445 1 92.12 85 ASN A N 1
ATOM 672 C CA . ASN A 1 85 ? 12.125 18.562 -2.777 1 92.12 85 ASN A CA 1
ATOM 673 C C . ASN A 1 85 ? 11.531 17.344 -3.484 1 92.12 85 ASN A C 1
ATOM 675 O O . ASN A 1 85 ? 11.711 17.172 -4.691 1 92.12 85 ASN A O 1
ATOM 679 N N . SER A 1 86 ? 11.016 16.438 -2.812 1 90.69 86 SER A N 1
ATOM 680 C CA . SER A 1 86 ? 10.398 15.234 -3.34 1 90.69 86 SER A CA 1
ATOM 681 C C . SER A 1 86 ? 9.211 14.797 -2.482 1 90.69 86 SER A C 1
ATOM 683 O O . SER A 1 86 ? 9.016 15.312 -1.38 1 90.69 86 SER A O 1
ATOM 685 N N . LYS A 1 87 ? 8.461 14.031 -3.068 1 90.56 87 LYS A N 1
ATOM 686 C CA . LYS A 1 87 ? 7.309 13.508 -2.338 1 90.56 87 LYS A CA 1
ATOM 687 C C . LYS A 1 87 ? 7.652 12.195 -1.644 1 90.56 87 LYS A C 1
ATOM 689 O O . LYS A 1 87 ? 8.148 11.258 -2.279 1 90.56 87 LYS A O 1
ATOM 694 N N . TYR A 1 88 ? 7.473 12.219 -0.328 1 93.31 88 TYR A N 1
ATOM 695 C CA . TYR A 1 88 ? 7.641 10.984 0.426 1 93.31 88 TYR A CA 1
ATOM 696 C C . TYR A 1 88 ? 6.469 10.039 0.195 1 93.31 88 TYR A C 1
ATOM 698 O O . TYR A 1 88 ? 5.32 10.391 0.48 1 93.31 88 TYR A O 1
ATOM 706 N N . LEU A 1 89 ? 6.703 8.742 -0.267 1 91.69 89 LEU A N 1
ATOM 707 C CA . LEU A 1 89 ? 5.637 7.82 -0.652 1 91.69 89 LEU A CA 1
ATOM 708 C C . LEU A 1 89 ? 5.41 6.77 0.429 1 91.69 89 LEU A C 1
ATOM 710 O O . LEU A 1 89 ? 4.312 6.215 0.539 1 91.69 89 LEU A O 1
ATOM 714 N N . GLY A 1 90 ? 6.406 6.473 1.155 1 93.31 90 GLY A N 1
ATOM 715 C CA . GLY A 1 90 ? 6.324 5.418 2.154 1 93.31 90 GLY A CA 1
ATOM 716 C C . GLY A 1 90 ? 7.66 4.75 2.426 1 93.31 90 GLY A C 1
ATOM 717 O O . GLY A 1 90 ? 8.711 5.27 2.043 1 93.31 90 GLY A O 1
ATOM 718 N N . SER A 1 91 ? 7.586 3.684 3.186 1 93.31 91 SER A N 1
ATOM 719 C CA . SER A 1 91 ? 8.805 2.963 3.545 1 93.31 91 SER A CA 1
ATOM 720 C C . SER A 1 91 ? 8.547 1.461 3.635 1 93.31 91 SER A C 1
ATOM 722 O O . SER A 1 91 ? 7.398 1.02 3.646 1 93.31 91 SER A O 1
ATOM 724 N N . VAL A 1 92 ? 9.516 0.661 3.516 1 91.56 92 VAL A N 1
ATOM 725 C CA . VAL A 1 92 ? 9.461 -0.786 3.697 1 91.56 92 VAL A CA 1
ATOM 726 C C . VAL A 1 92 ? 10.531 -1.218 4.703 1 91.56 92 VAL A C 1
ATOM 728 O O . VAL A 1 92 ? 11.695 -0.846 4.578 1 91.56 92 VAL A O 1
ATOM 731 N N . ASN A 1 93 ? 10.07 -1.901 5.715 1 85.69 93 ASN A N 1
ATOM 732 C CA . ASN A 1 93 ? 10.961 -2.422 6.746 1 85.69 93 ASN A CA 1
ATOM 733 C C . ASN A 1 93 ? 10.969 -3.947 6.762 1 85.69 93 ASN A C 1
ATOM 735 O O . ASN A 1 93 ? 10.023 -4.582 6.289 1 85.69 93 ASN A O 1
ATOM 739 N N . LEU A 1 94 ? 12.156 -4.438 7.172 1 72.75 94 LEU A N 1
ATOM 740 C CA . LEU A 1 94 ? 12.188 -5.887 7.332 1 72.75 94 LEU A CA 1
ATOM 741 C C . LEU A 1 94 ? 11.266 -6.328 8.461 1 72.75 94 LEU A C 1
ATOM 743 O O . LEU A 1 94 ? 11.266 -5.738 9.539 1 72.75 94 LEU A O 1
ATOM 747 N N . SER A 1 95 ? 10.195 -7.023 7.988 1 63.69 95 SER A N 1
ATOM 748 C CA . SER A 1 95 ? 9.266 -7.492 9.008 1 63.69 95 SER A CA 1
ATOM 749 C C . SER A 1 95 ? 9.812 -8.703 9.742 1 63.69 95 SER A C 1
ATOM 751 O O . SER A 1 95 ? 10.586 -9.484 9.18 1 63.69 95 SER A O 1
ATOM 753 N N . GLU A 1 96 ? 9.789 -8.617 11.078 1 59.19 96 GLU A N 1
ATOM 754 C CA . GLU A 1 96 ? 10.133 -9.852 11.781 1 59.19 96 GLU A CA 1
ATOM 755 C C . GLU A 1 96 ? 9.172 -10.984 11.414 1 59.19 96 GLU A C 1
ATOM 757 O O . GLU A 1 96 ? 8.008 -10.734 11.109 1 59.19 96 GLU A O 1
ATOM 762 N N . GLN A 1 97 ? 9.672 -12.102 10.906 1 59.41 97 GLN A N 1
ATOM 763 C CA . GLN A 1 97 ? 9.086 -13.344 10.398 1 59.41 97 GLN A CA 1
ATOM 764 C C . GLN A 1 97 ? 7.895 -13.773 11.25 1 59.41 97 GLN A C 1
ATOM 766 O O . GLN A 1 97 ? 7.336 -14.852 11.047 1 59.41 97 GLN A O 1
ATOM 771 N N . LYS A 1 98 ? 7.25 -12.836 12.195 1 64.31 98 LYS A N 1
ATOM 772 C CA . LYS A 1 98 ? 6.156 -13.438 12.961 1 64.31 98 LYS A CA 1
ATOM 773 C C . LYS A 1 98 ? 4.805 -13.094 12.336 1 64.31 98 LYS A C 1
ATOM 775 O O . LYS A 1 98 ? 4.523 -11.93 12.055 1 64.31 98 LYS A O 1
ATOM 780 N N . GLU A 1 99 ? 4.027 -14.242 12.023 1 76.25 99 GLU A N 1
ATOM 781 C CA . GLU A 1 99 ? 2.65 -14.078 11.57 1 76.25 99 GLU A CA 1
ATOM 782 C C . GLU A 1 99 ? 1.811 -13.336 12.609 1 76.25 99 GLU A C 1
ATOM 784 O O . GLU A 1 99 ? 1.725 -13.766 13.766 1 76.25 99 GLU A O 1
ATOM 789 N N . LEU A 1 100 ? 1.233 -12.242 12.18 1 84.25 100 LEU A N 1
ATOM 790 C CA . LEU A 1 100 ? 0.368 -11.445 13.047 1 84.25 100 LEU A CA 1
ATOM 791 C C . LEU A 1 100 ? -0.934 -12.18 13.336 1 84.25 100 LEU A C 1
ATOM 793 O O . LEU A 1 100 ? -1.502 -12.82 12.453 1 84.25 100 LEU A O 1
ATOM 797 N N . GLU A 1 101 ? -1.396 -12.148 14.586 1 80.44 101 GLU A N 1
ATOM 798 C CA . GLU A 1 101 ? -2.66 -12.766 14.977 1 80.44 101 GLU A CA 1
ATOM 799 C C . GLU A 1 101 ? -3.805 -12.289 14.094 1 80.44 101 GLU A C 1
ATOM 801 O O . GLU A 1 101 ? -4.68 -13.07 13.719 1 80.44 101 GLU A O 1
ATOM 806 N N . GLU A 1 102 ? -3.771 -11.117 13.719 1 80.56 102 GLU A N 1
ATOM 807 C CA . GLU A 1 102 ? -4.859 -10.461 13 1 80.56 102 GLU A CA 1
ATOM 808 C C . GLU A 1 102 ? -4.957 -10.977 11.562 1 80.56 102 GLU A C 1
ATOM 810 O O . GLU A 1 102 ? -5.945 -10.719 10.875 1 80.56 102 GLU A O 1
ATOM 815 N N . THR A 1 103 ? -3.943 -11.758 11.156 1 79.06 103 THR A N 1
ATOM 816 C CA . THR A 1 103 ? -3.986 -12.312 9.812 1 79.06 103 THR A CA 1
ATOM 817 C C . THR A 1 103 ? -4.277 -13.805 9.844 1 79.06 103 THR A C 1
ATOM 819 O O . THR A 1 103 ? -4.402 -14.445 8.797 1 79.06 103 THR A O 1
ATOM 822 N N . GLN A 1 104 ? -4.457 -14.234 11.039 1 78.44 104 GLN A N 1
ATOM 823 C CA . GLN A 1 104 ? -4.684 -15.672 11.188 1 78.44 104 GLN A CA 1
ATOM 824 C C . GLN A 1 104 ? -6.16 -16.016 11 1 78.44 104 GLN A C 1
ATOM 826 O O . GLN A 1 104 ? -7.035 -15.195 11.266 1 78.44 104 GLN A O 1
ATOM 831 N N . LYS A 1 105 ? -6.316 -17.156 10.633 1 80.62 105 LYS A N 1
ATOM 832 C CA . LYS A 1 105 ? -7.633 -17.688 10.281 1 80.62 105 LYS A CA 1
ATOM 833 C C . LYS A 1 105 ? -8.641 -17.438 11.398 1 80.62 105 LYS A C 1
ATOM 835 O O . LYS A 1 105 ? -9.727 -16.906 11.156 1 80.62 105 LYS A O 1
ATOM 840 N N . ASP A 1 106 ? -8.32 -17.781 12.586 1 78.12 106 ASP A N 1
ATOM 841 C CA . ASP A 1 106 ? -9.25 -17.672 13.711 1 78.12 106 ASP A CA 1
ATOM 842 C C . ASP A 1 106 ? -9.672 -16.234 13.938 1 78.12 106 ASP A C 1
ATOM 844 O O . ASP A 1 106 ? -10.836 -15.953 14.234 1 78.12 106 ASP A O 1
ATOM 848 N N . TYR A 1 107 ? -8.703 -15.344 13.836 1 82.88 107 TYR A N 1
ATOM 849 C CA . TYR A 1 107 ? -9.016 -13.93 13.992 1 82.88 107 TYR A CA 1
ATOM 850 C C . TYR A 1 107 ? -9.977 -13.461 12.906 1 82.88 107 TYR A C 1
ATOM 852 O O . TYR A 1 107 ? -10.945 -12.75 13.18 1 82.88 107 TYR A O 1
ATOM 860 N N . LEU A 1 108 ? -9.68 -13.922 11.734 1 79.69 108 LEU A N 1
ATOM 861 C CA . LEU A 1 108 ? -10.5 -13.508 10.602 1 79.69 108 LEU A CA 1
ATOM 862 C C . LEU A 1 108 ? -11.914 -14.078 10.719 1 79.69 108 LEU A C 1
ATOM 864 O O . LEU A 1 108 ? -12.891 -13.375 10.469 1 79.69 108 LEU A O 1
ATOM 868 N N . ILE A 1 109 ? -12.039 -15.281 11.133 1 77.94 109 ILE A N 1
ATOM 869 C CA . ILE A 1 109 ? -13.336 -15.93 11.281 1 77.94 109 ILE A CA 1
ATOM 870 C C . ILE A 1 109 ? -14.141 -15.227 12.367 1 77.94 109 ILE A C 1
ATOM 872 O O . ILE A 1 109 ? -15.32 -14.906 12.172 1 77.94 109 ILE A O 1
ATOM 876 N N . ASN A 1 110 ? -13.531 -14.945 13.438 1 80 110 ASN A N 1
ATOM 877 C CA . ASN A 1 110 ? -14.219 -14.383 14.594 1 80 110 ASN A CA 1
ATOM 878 C C . ASN A 1 110 ? -14.664 -12.945 14.336 1 80 110 ASN A C 1
ATOM 880 O O . ASN A 1 110 ? -15.688 -12.508 14.867 1 80 110 ASN A O 1
ATOM 884 N N . ASN A 1 111 ? -13.945 -12.32 13.508 1 74.31 111 ASN A N 1
ATOM 885 C CA . ASN A 1 111 ? -14.242 -10.898 13.32 1 74.31 111 ASN A CA 1
ATOM 886 C C . ASN A 1 111 ? -14.867 -10.641 11.953 1 74.31 111 ASN A C 1
ATOM 888 O O . ASN A 1 111 ? -15.477 -9.586 11.734 1 74.31 111 ASN A O 1
ATOM 892 N N . ILE A 1 112 ? -14.672 -11.367 11.031 1 61.41 112 ILE A N 1
ATOM 893 C CA . ILE A 1 112 ? -15.07 -11.102 9.656 1 61.41 112 ILE A CA 1
ATOM 894 C C . ILE A 1 112 ? -16.359 -11.859 9.336 1 61.41 112 ILE A C 1
ATOM 896 O O . ILE A 1 112 ? -17.359 -11.258 8.945 1 61.41 112 ILE A O 1
ATOM 900 N N . ILE A 1 113 ? -16.297 -13.125 9.453 1 62.5 113 ILE A N 1
ATOM 901 C CA . ILE A 1 113 ? -17.266 -14 8.812 1 62.5 113 ILE A CA 1
ATOM 902 C C . ILE A 1 113 ? -18.516 -14.125 9.68 1 62.5 113 ILE A C 1
ATOM 904 O O . ILE A 1 113 ? -19.641 -14.023 9.188 1 62.5 113 ILE A O 1
ATOM 908 N N . ASN A 1 114 ? -18.344 -14.203 10.977 1 60.06 114 ASN A N 1
ATOM 909 C CA . ASN A 1 114 ? -19.5 -14.43 11.836 1 60.06 114 ASN A CA 1
ATOM 910 C C . ASN A 1 114 ? -20.188 -13.117 12.203 1 60.06 114 ASN A C 1
ATOM 912 O O . ASN A 1 114 ? -21.281 -13.125 12.758 1 60.06 114 ASN A O 1
ATOM 916 N N . ASP A 1 115 ? -19.453 -12.078 11.914 1 57.34 115 ASP A N 1
ATOM 917 C CA . ASP A 1 115 ? -20.062 -10.82 12.32 1 57.34 115 ASP A CA 1
ATOM 918 C C . ASP A 1 115 ? -20.859 -10.195 11.172 1 57.34 115 ASP A C 1
ATOM 920 O O . ASP A 1 115 ? -20.516 -10.375 10 1 57.34 115 ASP A O 1
ATOM 924 N N . ASP A 1 116 ? -22.109 -9.953 11.398 1 57.62 116 ASP A N 1
ATOM 925 C CA . ASP A 1 116 ? -23.016 -9.25 10.508 1 57.62 116 ASP A CA 1
ATOM 926 C C . ASP A 1 116 ? -22.391 -7.965 9.984 1 57.62 116 ASP A C 1
ATOM 928 O O . ASP A 1 116 ? -23.062 -7.168 9.312 1 57.62 116 ASP A O 1
ATOM 932 N N . GLY A 1 117 ? -21.141 -7.863 10.391 1 62.66 117 GLY A N 1
ATOM 933 C CA . GLY A 1 117 ? -20.562 -6.574 10.055 1 62.66 117 GLY A CA 1
ATOM 934 C C . GLY A 1 117 ? -20.234 -6.434 8.578 1 62.66 117 GLY A C 1
ATOM 935 O O . GLY A 1 117 ? -20.562 -7.312 7.777 1 62.66 117 GLY A O 1
ATOM 936 N N . ASP A 1 118 ? -19.797 -5.266 8.227 1 77.31 118 ASP A N 1
ATOM 937 C CA . ASP A 1 118 ? -19.422 -4.836 6.887 1 77.31 118 ASP A CA 1
ATOM 938 C C . ASP A 1 118 ? -18.141 -5.535 6.43 1 77.31 118 ASP A C 1
ATOM 940 O O . ASP A 1 118 ? -17.062 -5.289 6.973 1 77.31 118 ASP A O 1
ATOM 944 N N . PHE A 1 119 ? -18.266 -6.598 5.621 1 82.38 119 PHE A N 1
ATOM 945 C CA . PHE A 1 119 ? -17.172 -7.406 5.105 1 82.38 119 PHE A CA 1
ATOM 946 C C . PHE A 1 119 ? -16.094 -6.527 4.492 1 82.38 119 PHE A C 1
ATOM 948 O O . PHE A 1 119 ? -14.906 -6.84 4.582 1 82.38 119 PHE A O 1
ATOM 955 N N . THR A 1 120 ? -16.5 -5.391 3.975 1 81.56 120 THR A N 1
ATOM 956 C CA . THR A 1 120 ? -15.531 -4.492 3.355 1 81.56 120 THR A CA 1
ATOM 957 C C . THR A 1 120 ? -14.578 -3.912 4.398 1 81.56 120 THR A C 1
ATOM 959 O O . THR A 1 120 ? -13.406 -3.674 4.117 1 81.56 120 THR A O 1
ATOM 962 N N . VAL A 1 121 ? -15.094 -3.738 5.578 1 83.5 121 VAL A N 1
ATOM 963 C CA . VAL A 1 121 ? -14.258 -3.275 6.68 1 83.5 121 VAL A CA 1
ATOM 964 C C . VAL A 1 121 ? -13.195 -4.328 7 1 83.5 121 VAL A C 1
ATOM 966 O O . VAL A 1 121 ? -12.031 -3.998 7.227 1 83.5 121 VAL A O 1
ATOM 969 N N . LEU A 1 122 ? -13.617 -5.504 6.949 1 81.56 122 LEU A N 1
ATOM 970 C CA . LEU A 1 122 ? -12.703 -6.594 7.266 1 81.56 122 LEU A CA 1
ATOM 971 C C . LEU A 1 122 ? -11.633 -6.738 6.191 1 81.56 122 LEU A C 1
ATOM 973 O O . LEU A 1 122 ? -10.461 -6.973 6.504 1 81.56 122 LEU A O 1
ATOM 977 N N . LEU A 1 123 ? -12.062 -6.578 4.941 1 87.25 123 LEU A N 1
ATOM 978 C CA . LEU A 1 123 ? -11.102 -6.609 3.85 1 87.25 123 LEU A CA 1
ATOM 979 C C . LEU A 1 123 ? -10.031 -5.535 4.031 1 87.25 123 LEU A C 1
ATOM 981 O O . LEU A 1 123 ? -8.844 -5.805 3.863 1 87.25 123 LEU A O 1
ATOM 985 N N . PHE A 1 124 ? -10.477 -4.406 4.441 1 90.5 124 PHE A N 1
ATOM 986 C CA . PHE A 1 124 ? -9.57 -3.283 4.668 1 90.5 124 PHE A CA 1
ATOM 987 C C . PHE A 1 124 ? -8.602 -3.588 5.805 1 90.5 124 PHE A C 1
ATOM 989 O O . PHE A 1 124 ? -7.395 -3.396 5.664 1 90.5 124 PHE A O 1
ATOM 996 N N . HIS A 1 125 ? -9.141 -4.129 6.852 1 90.19 125 HIS A N 1
ATOM 997 C CA . HIS A 1 125 ? -8.305 -4.418 8.008 1 90.19 125 HIS A CA 1
ATOM 998 C C . HIS A 1 125 ? -7.316 -5.539 7.707 1 90.19 125 HIS A C 1
ATOM 1000 O O . HIS A 1 125 ? -6.172 -5.5 8.164 1 90.19 125 HIS A O 1
ATOM 1006 N N . THR A 1 126 ? -7.773 -6.535 7.062 1 91.5 126 THR A N 1
ATOM 1007 C CA . THR A 1 126 ? -6.871 -7.629 6.723 1 91.5 126 THR A CA 1
ATOM 1008 C C . THR A 1 126 ? -5.738 -7.137 5.824 1 91.5 126 THR A C 1
ATOM 1010 O O . THR A 1 126 ? -4.578 -7.496 6.031 1 91.5 126 THR A O 1
ATOM 1013 N N . LEU A 1 127 ? -6.086 -6.277 4.848 1 94.06 127 LEU A N 1
ATOM 1014 C CA . LEU A 1 127 ? -5.066 -5.691 3.986 1 94.06 127 LEU A CA 1
ATOM 1015 C C . LEU A 1 127 ? -4.059 -4.891 4.805 1 94.06 127 LEU A C 1
ATOM 1017 O O . LEU A 1 127 ? -2.848 -5.055 4.637 1 94.06 127 LEU A O 1
ATOM 1021 N N . ARG A 1 128 ? -4.574 -4.082 5.668 1 94.56 128 ARG A N 1
ATOM 1022 C CA . ARG A 1 128 ? -3.699 -3.258 6.496 1 94.56 128 ARG A CA 1
ATOM 1023 C C . ARG A 1 128 ? -2.797 -4.121 7.371 1 94.56 128 ARG A C 1
ATOM 1025 O O . ARG A 1 128 ? -1.607 -3.836 7.52 1 94.56 128 ARG A O 1
ATOM 1032 N N . SER A 1 129 ? -3.363 -5.129 7.93 1 94.06 129 SER A N 1
ATOM 1033 C CA . SER A 1 129 ? -2.578 -6.043 8.758 1 94.06 129 SER A CA 1
ATOM 1034 C C . SER A 1 129 ? -1.496 -6.738 7.934 1 94.06 129 SER A C 1
ATOM 1036 O O . SER A 1 129 ? -0.375 -6.926 8.414 1 94.06 129 SER A O 1
ATOM 1038 N N . MET A 1 130 ? -1.858 -7.09 6.703 1 92.81 130 MET A N 1
ATOM 1039 C CA . MET A 1 130 ? -0.879 -7.727 5.824 1 92.81 130 MET A CA 1
ATOM 1040 C C . MET A 1 130 ? 0.241 -6.758 5.465 1 92.81 130 MET A C 1
ATOM 1042 O O . MET A 1 130 ? 1.408 -7.145 5.402 1 92.81 130 MET A O 1
ATOM 1046 N N . LEU A 1 131 ? -0.088 -5.539 5.215 1 94.5 131 LEU A N 1
ATOM 1047 C CA . LEU A 1 131 ? 0.922 -4.527 4.938 1 94.5 131 LEU A CA 1
ATOM 1048 C C . LEU A 1 131 ? 1.867 -4.363 6.125 1 94.5 131 LEU A C 1
ATOM 1050 O O . LEU A 1 131 ? 3.088 -4.34 5.953 1 94.5 131 LEU A O 1
ATOM 1054 N N . ILE A 1 132 ? 1.28 -4.305 7.297 1 92.94 132 ILE A N 1
ATOM 1055 C CA . ILE A 1 132 ? 2.074 -4.191 8.516 1 92.94 132 ILE A CA 1
ATOM 1056 C C . ILE A 1 132 ? 2.986 -5.41 8.648 1 92.94 132 ILE A C 1
ATOM 1058 O O . ILE A 1 132 ? 4.18 -5.273 8.922 1 92.94 132 ILE A O 1
ATOM 1062 N N . GLN A 1 133 ? 2.443 -6.551 8.422 1 90.56 133 GLN A N 1
ATOM 1063 C CA . GLN A 1 133 ? 3.191 -7.797 8.523 1 90.56 133 GLN A CA 1
ATOM 1064 C C . GLN A 1 133 ? 4.363 -7.82 7.547 1 90.56 133 GLN A C 1
ATOM 1066 O O . GLN A 1 133 ? 5.441 -8.32 7.871 1 90.56 133 GLN A O 1
ATOM 1071 N N . GLU A 1 134 ? 4.137 -7.242 6.379 1 90 134 GLU A N 1
ATOM 1072 C CA . GLU A 1 134 ? 5.168 -7.246 5.348 1 90 134 GLU A CA 1
ATOM 1073 C C . GLU A 1 134 ? 6.113 -6.059 5.508 1 90 134 GLU A C 1
ATOM 1075 O O . GLU A 1 134 ? 7.051 -5.898 4.723 1 90 134 GLU A O 1
ATOM 1080 N N . GLY A 1 135 ? 5.816 -5.227 6.434 1 90.75 135 GLY A N 1
ATOM 1081 C CA . GLY A 1 135 ? 6.676 -4.086 6.711 1 90.75 135 GLY A CA 1
ATOM 1082 C C . GLY A 1 135 ? 6.473 -2.934 5.742 1 90.75 135 GLY A C 1
ATOM 1083 O O . GLY A 1 135 ? 7.348 -2.082 5.586 1 90.75 135 GLY A O 1
ATOM 1084 N N . ILE A 1 136 ? 5.414 -2.926 5.078 1 93.31 136 ILE A N 1
ATOM 1085 C CA . ILE A 1 136 ? 5.125 -1.895 4.086 1 93.31 136 ILE A CA 1
ATOM 1086 C C . ILE A 1 136 ? 4.309 -0.775 4.73 1 93.31 136 ILE A C 1
ATOM 1088 O O . ILE A 1 136 ? 3.211 -1.013 5.238 1 93.31 136 ILE A O 1
ATOM 1092 N N . ASN A 1 137 ? 4.863 0.386 4.734 1 94.88 137 ASN A N 1
ATOM 1093 C CA . ASN A 1 137 ? 4.207 1.572 5.273 1 94.88 137 ASN A CA 1
ATOM 1094 C C . ASN A 1 137 ? 3.705 2.49 4.16 1 94.88 137 ASN A C 1
ATOM 1096 O O . ASN A 1 137 ? 4.5 3.057 3.41 1 94.88 137 ASN A O 1
ATOM 1100 N N . ILE A 1 138 ? 2.412 2.646 4.082 1 96.75 138 ILE A N 1
ATOM 1101 C CA . ILE A 1 138 ? 1.831 3.535 3.082 1 96.75 138 ILE A CA 1
ATOM 1102 C C . ILE A 1 138 ? 1.102 4.684 3.775 1 96.75 138 ILE A C 1
ATOM 1104 O O . ILE A 1 138 ? 0.115 5.207 3.25 1 96.75 138 ILE A O 1
ATOM 1108 N N . ASP A 1 139 ? 1.491 5.066 4.949 1 96.38 139 ASP A N 1
ATOM 1109 C CA . ASP A 1 139 ? 0.835 6.09 5.762 1 96.38 139 ASP A CA 1
ATOM 1110 C C . ASP A 1 139 ? 0.674 7.391 4.98 1 96.38 139 ASP A C 1
ATOM 1112 O O . ASP A 1 139 ? -0.385 8.023 5.027 1 96.38 139 ASP A O 1
ATOM 1116 N N . PRO A 1 140 ? 1.706 7.82 4.246 1 95.06 140 PRO A N 1
ATOM 1117 C CA . PRO A 1 140 ? 1.529 9.07 3.498 1 95.06 140 PRO A CA 1
ATOM 1118 C C . PRO A 1 140 ? 0.411 8.977 2.461 1 95.06 140 PRO A C 1
ATOM 1120 O O . PRO A 1 140 ? -0.299 9.961 2.23 1 95.06 140 PRO A O 1
ATOM 1123 N N . VAL A 1 141 ? 0.267 7.824 1.853 1 95.94 141 VAL A N 1
ATOM 1124 C CA . VAL A 1 141 ? -0.779 7.641 0.851 1 95.94 141 VAL A CA 1
ATOM 1125 C C . VAL A 1 141 ? -2.145 7.602 1.531 1 95.94 141 VAL A C 1
ATOM 1127 O O . VAL A 1 141 ? -3.113 8.18 1.026 1 95.94 141 VAL A O 1
ATOM 1130 N N . LEU A 1 142 ? -2.234 6.922 2.66 1 97.62 142 LEU A N 1
ATOM 1131 C CA . LEU A 1 142 ? -3.465 6.91 3.443 1 97.62 142 LEU A CA 1
ATOM 1132 C C . LEU A 1 142 ? -3.887 8.328 3.816 1 97.62 142 LEU A C 1
ATOM 1134 O O . LEU A 1 142 ? -5.055 8.695 3.656 1 97.62 142 LEU A O 1
ATOM 1138 N N . GLN A 1 143 ? -2.938 9.102 4.277 1 97.19 143 GLN A N 1
ATOM 1139 C CA . GLN A 1 143 ? -3.23 10.477 4.668 1 97.19 143 GLN A CA 1
ATOM 1140 C C . GLN A 1 143 ? -3.682 11.312 3.469 1 97.19 143 GLN A C 1
ATOM 1142 O O . GLN A 1 143 ? -4.641 12.078 3.564 1 97.19 143 GLN A O 1
ATOM 1147 N N . ALA A 1 144 ? -3.008 11.133 2.389 1 94.75 144 ALA A N 1
ATOM 1148 C CA . ALA A 1 144 ? -3.393 11.844 1.169 1 94.75 144 ALA A CA 1
ATOM 1149 C C . ALA A 1 144 ? -4.793 11.43 0.717 1 94.75 144 ALA A C 1
ATOM 1151 O O . ALA A 1 144 ? -5.57 12.266 0.258 1 94.75 144 ALA A O 1
ATOM 1152 N N . THR A 1 145 ? -5.055 10.195 0.776 1 95.31 145 THR A N 1
ATOM 1153 C CA . THR A 1 145 ? -6.387 9.688 0.461 1 95.31 145 THR A CA 1
ATOM 1154 C C . THR A 1 145 ? -7.441 10.352 1.347 1 95.31 145 THR A C 1
ATOM 1156 O O . THR A 1 145 ? -8.461 10.836 0.851 1 95.31 145 THR A O 1
ATOM 1159 N N . GLY A 1 146 ? -7.195 10.344 2.639 1 96 146 GLY A N 1
ATOM 1160 C CA . GLY A 1 146 ? -8.094 11.016 3.566 1 96 146 GLY A CA 1
ATOM 1161 C C . GLY A 1 146 ? -8.305 12.477 3.236 1 96 146 GLY A C 1
ATOM 1162 O O . GLY A 1 146 ? -9.43 12.984 3.322 1 96 146 GLY A O 1
ATOM 1163 N N . ASN A 1 147 ? -7.203 13.117 2.908 1 96 147 ASN A N 1
ATOM 1164 C CA . ASN A 1 147 ? -7.297 14.523 2.547 1 96 147 ASN A CA 1
ATOM 1165 C C . ASN A 1 147 ? -8.242 14.742 1.367 1 96 147 ASN A C 1
ATOM 1167 O O . ASN A 1 147 ? -9.086 15.633 1.401 1 96 147 ASN A O 1
ATOM 1171 N N . GLN A 1 148 ? -8.125 13.914 0.382 1 93.19 148 GLN A N 1
ATOM 1172 C CA . GLN A 1 148 ? -8.992 14.008 -0.788 1 93.19 148 GLN A CA 1
ATOM 1173 C C . GLN A 1 148 ? -10.453 13.758 -0.413 1 93.19 148 GLN A C 1
ATOM 1175 O O . GLN A 1 148 ? -11.344 14.492 -0.845 1 93.19 148 GLN A O 1
ATOM 1180 N N . ILE A 1 149 ? -10.672 12.828 0.332 1 93.06 149 ILE A N 1
ATOM 1181 C CA . ILE A 1 149 ? -12.023 12.5 0.776 1 93.06 149 ILE A CA 1
ATOM 1182 C C . ILE A 1 149 ? -12.586 13.648 1.604 1 93.06 149 ILE A C 1
ATOM 1184 O O . ILE A 1 149 ? -13.734 14.055 1.406 1 93.06 149 ILE A O 1
ATOM 1188 N N . GLY A 1 150 ? -11.75 14.133 2.568 1 94.62 150 GLY A N 1
ATOM 1189 C CA . GLY A 1 150 ? -12.188 15.242 3.404 1 94.62 150 GLY A CA 1
ATOM 1190 C C . GLY A 1 150 ? -12.594 16.469 2.609 1 94.62 150 GLY A C 1
ATOM 1191 O O . GLY A 1 150 ? -13.586 17.125 2.934 1 94.62 150 GLY A O 1
ATOM 1192 N N . LYS A 1 151 ? -11.867 16.75 1.597 1 93.81 151 LYS A N 1
ATOM 1193 C CA . LYS A 1 151 ? -12.195 17.875 0.732 1 93.81 151 LYS A CA 1
ATOM 1194 C C . LYS A 1 151 ? -13.555 17.672 0.064 1 93.81 151 LYS A C 1
ATOM 1196 O O . LYS A 1 151 ? -14.344 18.625 -0.054 1 93.81 151 LYS A O 1
ATOM 1201 N N . SER A 1 152 ? -13.789 16.5 -0.34 1 90.88 152 SER A N 1
ATOM 1202 C CA . SER A 1 152 ? -15.055 16.188 -1.002 1 90.88 152 SER A CA 1
ATOM 1203 C C . SER A 1 152 ? -16.219 16.219 -0.016 1 90.88 152 SER A C 1
ATOM 1205 O O . SER A 1 152 ? -17.328 16.594 -0.382 1 90.88 152 SER A O 1
ATOM 1207 N N . LEU A 1 153 ? -15.969 15.867 1.183 1 92 153 LEU A N 1
ATOM 1208 C CA . LEU A 1 153 ? -17.016 15.789 2.205 1 92 153 LEU A CA 1
ATOM 1209 C C . LEU A 1 153 ? -17.359 17.172 2.736 1 92 153 LEU A C 1
ATOM 1211 O O . LEU A 1 153 ? -18.422 17.375 3.309 1 92 153 LEU A O 1
ATOM 1215 N N . PHE A 1 154 ? -16.438 18.109 2.625 1 95.31 154 PHE A N 1
ATOM 1216 C CA . PHE A 1 154 ? -16.562 19.406 3.283 1 95.31 154 PHE A CA 1
ATOM 1217 C C . PHE A 1 154 ? -17.875 20.078 2.9 1 95.31 154 PHE A C 1
ATOM 1219 O O . PHE A 1 154 ? -18.609 20.547 3.77 1 95.31 154 PHE A O 1
ATOM 1226 N N . ASP A 1 155 ? -18.234 20.047 1.6 1 89.81 155 ASP A N 1
ATOM 1227 C CA . ASP A 1 155 ? -19.422 20.75 1.128 1 89.81 155 ASP A CA 1
ATOM 1228 C C . ASP A 1 155 ? -20.688 20.125 1.699 1 89.81 155 ASP A C 1
ATOM 1230 O O . ASP A 1 155 ? -21.672 20.812 1.937 1 89.81 155 ASP A O 1
ATOM 1234 N N . LEU A 1 156 ? -20.609 18.906 1.932 1 89.44 156 LEU A N 1
ATOM 1235 C CA . LEU A 1 156 ? -21.75 18.172 2.434 1 89.44 156 LEU A CA 1
ATOM 1236 C C . LEU A 1 156 ? -21.953 18.422 3.926 1 89.44 156 LEU A C 1
ATOM 1238 O O . LEU A 1 156 ? -23.078 18.438 4.41 1 89.44 156 LEU A O 1
ATOM 1242 N N . LEU A 1 157 ? -20.875 18.719 4.621 1 95.38 157 LEU A N 1
ATOM 1243 C CA . LEU A 1 157 ? -20.938 18.734 6.078 1 95.38 157 LEU A CA 1
ATOM 1244 C C . LEU A 1 157 ? -20.859 20.172 6.605 1 95.38 157 LEU A C 1
ATOM 1246 O O . LEU A 1 157 ? -21.141 20.422 7.781 1 95.38 157 LEU A O 1
ATOM 1250 N N . TYR A 1 158 ? -20.609 21.078 5.781 1 97.31 158 TYR A N 1
ATOM 1251 C CA . TYR A 1 158 ? -20.297 22.438 6.195 1 97.31 158 TYR A CA 1
ATOM 1252 C C . TYR A 1 158 ? -21.5 23.109 6.828 1 97.31 158 TYR A C 1
ATOM 1254 O O . TYR A 1 158 ? -22.641 22.922 6.379 1 97.31 158 TYR A O 1
ATOM 1262 N N . ASP A 1 159 ? -21.25 23.859 7.855 1 98.19 159 ASP A N 1
ATOM 1263 C CA . ASP A 1 159 ? -22.125 24.859 8.453 1 98.19 159 ASP A CA 1
ATOM 1264 C C . ASP A 1 159 ? -21.328 26.031 9.008 1 98.19 159 ASP A C 1
ATOM 1266 O O . ASP A 1 159 ? -20.234 25.844 9.547 1 98.19 159 ASP A O 1
ATOM 1270 N N . ASP A 1 160 ? -21.891 27.172 8.867 1 97 160 ASP A N 1
ATOM 1271 C CA . ASP A 1 160 ? -21.188 28.375 9.328 1 97 160 ASP A CA 1
ATOM 1272 C C . ASP A 1 160 ? -21.016 28.359 10.852 1 97 160 ASP A C 1
ATOM 1274 O O . ASP A 1 160 ? -20.125 29 11.383 1 97 160 ASP A O 1
ATOM 1278 N N . ASN A 1 161 ? -21.906 27.719 11.523 1 97.62 161 ASN A N 1
ATOM 1279 C CA . ASN A 1 161 ? -21.797 27.5 12.969 1 97.62 161 ASN A CA 1
ATOM 1280 C C . ASN A 1 161 ? -20.906 26.297 13.281 1 97.62 161 ASN A C 1
ATOM 1282 O O . ASN A 1 161 ? -21.234 25.156 12.906 1 97.62 161 ASN A O 1
ATOM 1286 N N . LEU A 1 162 ? -19.812 26.531 14.008 1 96.44 162 LEU A N 1
ATOM 1287 C CA . LEU A 1 162 ? -18.812 25.484 14.273 1 96.44 162 LEU A CA 1
ATOM 1288 C C . LEU A 1 162 ? -19.453 24.297 14.984 1 96.44 162 LEU A C 1
ATOM 1290 O O . LEU A 1 162 ? -19.172 23.141 14.648 1 96.44 162 LEU A O 1
ATOM 1294 N N . GLU A 1 163 ? -20.281 24.594 15.953 1 96.81 163 GLU A N 1
ATOM 1295 C CA . GLU A 1 163 ? -20.906 23.516 16.703 1 96.81 163 GLU A CA 1
ATOM 1296 C C . GLU A 1 163 ? -21.766 22.625 15.805 1 96.81 163 GLU A C 1
ATOM 1298 O O . GLU A 1 163 ? -21.766 21.406 15.938 1 96.81 163 GLU A O 1
ATOM 1303 N N . ILE A 1 164 ? -22.406 23.281 14.859 1 98.12 164 ILE A N 1
ATOM 1304 C CA . ILE A 1 164 ? -23.25 22.547 13.922 1 98.12 164 ILE A CA 1
ATOM 1305 C C . ILE A 1 164 ? -22.375 21.75 12.961 1 98.12 164 ILE A C 1
ATOM 1307 O O . ILE A 1 164 ? -22.688 20.594 12.641 1 98.12 164 ILE A O 1
ATOM 1311 N N . PHE A 1 165 ? -21.312 22.391 12.508 1 98.12 165 PHE A N 1
ATOM 1312 C CA . PHE A 1 165 ? -20.375 21.719 11.641 1 98.12 165 PHE A CA 1
ATOM 1313 C C . PHE A 1 165 ? -19.828 20.453 12.312 1 98.12 165 PHE A C 1
ATOM 1315 O O . PHE A 1 165 ? -19.828 19.375 11.711 1 98.12 165 PHE A O 1
ATOM 1322 N N . LEU A 1 166 ? -19.453 20.531 13.578 1 98.25 166 LEU A N 1
ATOM 1323 C CA . LEU A 1 166 ? -18.906 19.406 14.336 1 98.25 166 LEU A CA 1
ATOM 1324 C C . LEU A 1 166 ? -19.969 18.328 14.523 1 98.25 166 LEU A C 1
ATOM 1326 O O . LEU A 1 166 ? -19.672 17.141 14.422 1 98.25 166 LEU A O 1
ATOM 1330 N N . ASP A 1 167 ? -21.172 18.719 14.781 1 98.19 167 ASP A N 1
ATOM 1331 C CA . ASP A 1 167 ? -22.281 17.781 14.914 1 98.19 167 ASP A CA 1
ATOM 1332 C C . ASP A 1 167 ? -22.516 17.031 13.609 1 98.19 167 ASP A C 1
ATOM 1334 O O . ASP A 1 167 ? -22.812 15.836 13.617 1 98.19 167 ASP A O 1
ATOM 1338 N N . ASN A 1 168 ? -22.406 17.75 12.508 1 97.94 168 ASN A N 1
ATOM 1339 C CA . ASN A 1 168 ? -22.547 17.125 11.195 1 97.94 168 ASN A CA 1
ATOM 1340 C C . ASN A 1 168 ? -21.5 16.047 10.977 1 97.94 168 ASN A C 1
ATOM 1342 O O . ASN A 1 168 ? -21.812 14.969 10.461 1 97.94 168 ASN A O 1
ATOM 1346 N N . ILE A 1 169 ? -20.281 16.328 11.352 1 97.62 169 ILE A N 1
ATOM 1347 C CA . ILE A 1 169 ? -19.203 15.367 11.211 1 97.62 169 ILE A CA 1
ATOM 1348 C C . ILE A 1 169 ? -19.5 14.133 12.062 1 97.62 169 ILE A C 1
ATOM 1350 O O . ILE A 1 169 ? -19.406 13 11.578 1 97.62 169 ILE A O 1
ATOM 1354 N N . ALA A 1 170 ? -19.891 14.383 13.312 1 98.06 170 ALA A N 1
ATOM 1355 C CA . ALA A 1 170 ? -20.172 13.289 14.242 1 98.06 170 ALA A CA 1
ATOM 1356 C C . ALA A 1 170 ? -21.297 12.406 13.711 1 98.06 170 ALA A C 1
ATOM 1358 O O . ALA A 1 170 ? -21.188 11.18 13.758 1 98.06 170 ALA A O 1
ATOM 1359 N N . LYS A 1 171 ? -22.328 12.992 13.203 1 96.56 171 LYS A N 1
ATOM 1360 C CA . LYS A 1 171 ? -23.453 12.258 12.656 1 96.56 171 LYS A CA 1
ATOM 1361 C C . LYS A 1 171 ? -23.047 11.445 11.43 1 96.56 171 LYS A C 1
ATOM 1363 O O . LYS A 1 171 ? -23.438 10.281 11.289 1 96.56 171 LYS A O 1
ATOM 1368 N N . PHE A 1 172 ? -22.297 12.086 10.617 1 93.38 172 PHE A N 1
ATOM 1369 C CA . PHE A 1 172 ? -21.812 11.383 9.43 1 93.38 172 PHE A CA 1
ATOM 1370 C C . PHE A 1 172 ? -21 10.156 9.82 1 93.38 172 PHE A C 1
ATOM 1372 O O . PHE A 1 172 ? -21.203 9.07 9.281 1 93.38 172 PHE A O 1
ATOM 1379 N N . TRP A 1 173 ? -20.031 10.344 10.742 1 93.81 173 TRP A N 1
ATOM 1380 C CA . TRP A 1 173 ? -19.156 9.273 11.203 1 93.81 173 TRP A CA 1
ATOM 1381 C C . TRP A 1 173 ? -19.969 8.094 11.727 1 93.81 173 TRP A C 1
ATOM 1383 O O . TRP A 1 173 ? -19.688 6.941 11.391 1 93.81 173 TRP A O 1
ATOM 1393 N N . LYS A 1 174 ? -20.938 8.398 12.523 1 93.62 174 LYS A N 1
ATOM 1394 C CA . LYS A 1 174 ? -21.797 7.379 13.117 1 93.62 174 LYS A CA 1
ATOM 1395 C C . LYS A 1 174 ? -22.656 6.691 12.047 1 93.62 174 LYS A C 1
ATOM 1397 O O . LYS A 1 174 ? -22.688 5.461 11.977 1 93.62 174 LYS A O 1
ATOM 1402 N N . ASN A 1 175 ? -23.234 7.418 11.172 1 90.5 175 ASN A N 1
ATOM 1403 C CA . ASN A 1 175 ? -24.156 6.902 10.164 1 90.5 175 ASN A CA 1
ATOM 1404 C C . ASN A 1 175 ? -23.438 6.016 9.148 1 90.5 175 ASN A C 1
ATOM 1406 O O . ASN A 1 175 ? -24.016 5.055 8.641 1 90.5 175 ASN A O 1
ATOM 1410 N N . LYS A 1 176 ? -22.188 6.273 8.93 1 88.38 176 LYS A N 1
ATOM 1411 C CA . LYS A 1 176 ? -21.453 5.52 7.926 1 88.38 176 LYS A CA 1
ATOM 1412 C C . LYS A 1 176 ? -20.656 4.383 8.57 1 88.38 176 LYS A C 1
ATOM 1414 O O . LYS A 1 176 ? -19.891 3.697 7.891 1 88.38 176 LYS A O 1
ATOM 1419 N N . GLY A 1 177 ? -20.766 4.23 9.852 1 87.44 177 GLY A N 1
ATOM 1420 C CA . GLY A 1 177 ? -20.125 3.123 10.547 1 87.44 177 GLY A CA 1
ATOM 1421 C C . GLY A 1 177 ? -18.625 3.312 10.727 1 87.44 177 GLY A C 1
ATOM 1422 O O . GLY A 1 177 ? -17.875 2.338 10.742 1 87.44 177 GLY A O 1
ATOM 1423 N N . LEU A 1 178 ? -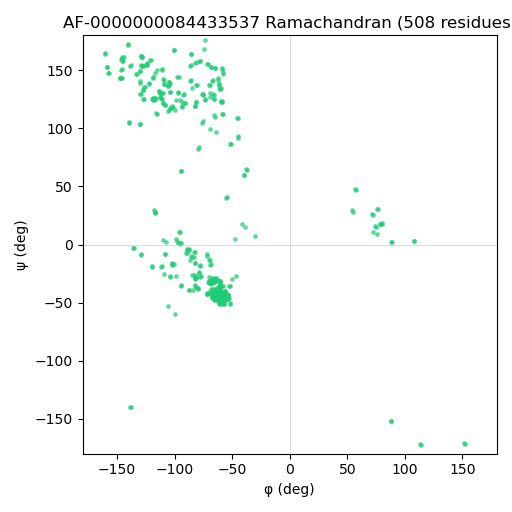18.203 4.562 10.852 1 91.81 178 LEU A N 1
ATOM 1424 C CA . LEU A 1 178 ? -16.781 4.852 10.938 1 91.81 178 LEU A CA 1
ATOM 1425 C C . LEU A 1 178 ? -16.344 4.961 12.391 1 91.81 178 LEU A C 1
ATOM 1427 O O . LEU A 1 178 ? -15.148 5.148 12.672 1 91.81 178 LEU A O 1
ATOM 1431 N N . GLY A 1 179 ? -17.25 4.781 13.273 1 94.06 179 GLY A N 1
ATOM 1432 C CA . GLY A 1 179 ? -17.016 4.977 14.695 1 94.06 179 GLY A CA 1
ATOM 1433 C C . GLY A 1 179 ? -17.812 6.133 15.273 1 94.06 179 GLY A C 1
ATOM 1434 O O . GLY A 1 179 ? -18.766 6.605 14.656 1 94.06 179 GLY A O 1
ATOM 1435 N N . ARG A 1 180 ? -17.578 6.535 16.562 1 97.62 180 ARG A N 1
ATOM 1436 C CA . ARG A 1 180 ? -18.219 7.652 17.25 1 97.62 180 ARG A CA 1
ATOM 1437 C C . ARG A 1 180 ? -17.203 8.734 17.594 1 97.62 180 ARG A C 1
ATOM 1439 O O . ARG A 1 180 ? -16.266 8.5 18.375 1 97.62 180 ARG A O 1
ATOM 1446 N N . VAL A 1 181 ? -17.391 9.852 16.922 1 98.38 181 VAL A N 1
ATOM 1447 C CA . VAL A 1 181 ? -16.438 10.93 17.156 1 98.38 181 VAL A CA 1
ATOM 1448 C C . VAL A 1 181 ? -17.078 12.008 18.031 1 98.38 181 VAL A C 1
ATOM 1450 O O . VAL A 1 181 ? -18.281 12.281 17.906 1 98.38 181 VAL A O 1
ATOM 1453 N N . SER A 1 182 ? -16.375 12.555 18.938 1 98.44 182 SER A N 1
ATOM 1454 C CA . SER A 1 182 ? -16.734 13.711 19.766 1 98.44 182 SER A CA 1
ATOM 1455 C C . SER A 1 182 ? -15.648 14.773 19.734 1 98.44 182 SER A C 1
ATOM 1457 O O . SER A 1 182 ? -14.508 14.492 19.344 1 98.44 182 SER A O 1
ATOM 1459 N N . PHE A 1 183 ? -16.078 15.922 20.109 1 98.25 183 PHE A N 1
ATOM 1460 C CA . PHE A 1 183 ? -15.164 17.062 19.984 1 98.25 183 PHE A CA 1
ATOM 1461 C C . PHE A 1 183 ? -15.086 17.844 21.281 1 98.25 183 PHE A C 1
ATOM 1463 O O . PHE A 1 183 ? -16.094 18.016 21.969 1 98.25 183 PHE A O 1
ATOM 1470 N N . GLU A 1 184 ? -13.945 18.281 21.625 1 97.19 184 GLU A N 1
ATOM 1471 C CA . GLU A 1 184 ? -13.688 19.25 22.688 1 97.19 184 GLU A CA 1
ATOM 1472 C C . GLU A 1 184 ? -13.016 20.516 22.125 1 97.19 184 GLU A C 1
ATOM 1474 O O . GLU A 1 184 ? -11.945 20.438 21.531 1 97.19 184 GLU A O 1
ATOM 1479 N N . ILE A 1 185 ? -13.672 21.641 22.406 1 94.5 185 ILE A N 1
ATOM 1480 C CA . ILE A 1 185 ? -13.172 22.906 21.859 1 94.5 185 ILE A CA 1
ATOM 1481 C C . ILE A 1 185 ? -12.461 23.688 22.969 1 94.5 185 ILE A C 1
ATOM 1483 O O . ILE A 1 185 ? -13.055 23.984 24 1 94.5 185 ILE A O 1
ATOM 1487 N N . GLY A 1 186 ? -11.266 23.922 22.844 1 91.44 186 GLY A N 1
ATOM 1488 C CA . GLY A 1 186 ? -10.438 24.781 23.672 1 91.44 186 GLY A CA 1
ATOM 1489 C C . GLY A 1 186 ? -9.477 25.641 22.859 1 91.44 186 GLY A C 1
ATOM 1490 O O . GLY A 1 186 ? -9.883 26.281 21.891 1 91.44 186 GLY A O 1
ATOM 1491 N N . ASP A 1 187 ? -8.211 25.828 23.328 1 90 187 ASP A N 1
ATOM 1492 C CA . ASP A 1 187 ? -7.195 26.516 22.516 1 90 187 ASP A CA 1
ATOM 1493 C C . ASP A 1 187 ? -6.941 25.766 21.219 1 90 187 ASP A C 1
ATOM 1495 O O . ASP A 1 187 ? -6.621 26.375 20.188 1 90 187 ASP A O 1
ATOM 1499 N N . ILE A 1 188 ? -7.125 24.453 21.438 1 92.75 188 ILE A N 1
ATOM 1500 C CA . ILE A 1 188 ? -7.094 23.594 20.25 1 92.75 188 ILE A CA 1
ATOM 1501 C C . ILE A 1 188 ? -8.336 22.703 20.234 1 92.75 188 ILE A C 1
ATOM 1503 O O . ILE A 1 188 ? -9.078 22.641 21.219 1 92.75 188 ILE A O 1
ATOM 1507 N N . ILE A 1 189 ? -8.617 22.172 19.125 1 96.38 189 ILE A N 1
ATOM 1508 C CA . ILE A 1 189 ? -9.719 21.234 19.016 1 96.38 189 ILE A CA 1
ATOM 1509 C C . ILE A 1 189 ? -9.203 19.797 19.219 1 96.38 189 ILE A C 1
ATOM 1511 O O . ILE A 1 189 ? -8.211 19.406 18.609 1 96.38 189 ILE A O 1
ATOM 1515 N N . LYS A 1 190 ? -9.867 19.125 20.078 1 98.25 190 LYS A N 1
ATOM 1516 C CA . LYS A 1 190 ? -9.562 17.719 20.312 1 98.25 190 LYS A CA 1
ATOM 1517 C C . LYS A 1 190 ? -10.688 16.812 19.797 1 98.25 190 LYS A C 1
ATOM 1519 O O . LYS A 1 190 ? -11.859 17.062 20.062 1 98.25 190 LYS A O 1
ATOM 1524 N N . ILE A 1 191 ? -10.305 15.844 19.047 1 98.69 191 ILE A N 1
ATOM 1525 C CA . ILE A 1 191 ? -11.258 14.883 18.484 1 98.69 191 ILE A CA 1
ATOM 1526 C C . ILE A 1 191 ? -11.047 13.516 19.141 1 98.69 191 ILE A C 1
ATOM 1528 O O . ILE A 1 191 ? -9.93 12.984 19.141 1 98.69 191 ILE A O 1
ATOM 1532 N N . THR A 1 192 ? -12.062 12.961 19.688 1 98.75 192 THR A N 1
ATOM 1533 C CA . THR A 1 192 ? -12.008 11.609 20.25 1 98.75 192 THR A CA 1
ATOM 1534 C C . THR A 1 192 ? -12.859 10.648 19.422 1 98.75 192 THR A C 1
ATOM 1536 O O . THR A 1 192 ? -14.016 10.938 19.125 1 98.75 192 THR A O 1
ATOM 1539 N N . SER A 1 193 ? -12.266 9.578 19 1 98.12 193 SER A N 1
ATOM 1540 C CA . SER A 1 193 ? -12.977 8.555 18.25 1 98.12 193 SER A CA 1
ATOM 1541 C C . SER A 1 193 ? -12.992 7.227 19 1 98.12 193 SER A C 1
ATOM 1543 O O . SER A 1 193 ? -11.953 6.738 19.438 1 98.12 193 SER A O 1
ATOM 1545 N N . LYS A 1 194 ? -14.125 6.672 19.203 1 97.62 194 LYS A N 1
ATOM 1546 C CA . LYS A 1 194 ? -14.328 5.332 19.75 1 97.62 194 LYS A CA 1
ATOM 1547 C C . LYS A 1 194 ? -14.883 4.383 18.688 1 97.62 194 LYS A C 1
ATOM 1549 O O . LYS A 1 194 ? -15.562 4.812 17.766 1 97.62 194 LYS A O 1
ATOM 1554 N N . ASP A 1 195 ? -14.531 3.018 18.812 1 94.56 195 ASP A N 1
ATOM 1555 C CA . ASP A 1 195 ? -14.93 2.023 17.828 1 94.56 195 ASP A CA 1
ATOM 1556 C C . ASP A 1 195 ? -14.43 2.402 16.438 1 94.56 195 ASP A C 1
ATOM 1558 O O . ASP A 1 195 ? -15.195 2.389 15.461 1 94.56 195 ASP A O 1
ATOM 1562 N N . CYS A 1 196 ? -13.18 2.758 16.406 1 94.88 196 CYS A N 1
ATOM 1563 C CA . CYS A 1 196 ? -12.57 3.314 15.211 1 94.88 196 CYS A CA 1
ATOM 1564 C C . CYS A 1 196 ? -12.523 2.277 14.094 1 94.88 196 CYS A C 1
ATOM 1566 O O . CYS A 1 196 ? -11.914 1.219 14.25 1 94.88 196 CYS A O 1
ATOM 1568 N N . PHE A 1 197 ? -13.062 2.598 12.961 1 91.94 197 PHE A N 1
ATOM 1569 C CA . PHE A 1 197 ? -13.102 1.692 11.812 1 91.94 197 PHE A CA 1
ATOM 1570 C C . PHE A 1 197 ? -11.695 1.411 11.297 1 91.94 197 PHE A C 1
ATOM 1572 O O . PHE A 1 197 ? -11.422 0.326 10.781 1 91.94 197 PHE A O 1
ATOM 1579 N N . GLU A 1 198 ? -10.797 2.35 11.398 1 94.44 198 GLU A N 1
ATOM 1580 C CA . GLU A 1 198 ? -9.508 2.258 10.727 1 94.44 198 GLU A CA 1
ATOM 1581 C C . GLU A 1 198 ? -8.539 1.373 11.508 1 94.44 198 GLU A C 1
ATOM 1583 O O . GLU A 1 198 ? -7.797 0.583 10.922 1 94.44 198 GLU A O 1
ATOM 1588 N N . CYS A 1 199 ? -8.586 1.451 12.883 1 95.69 199 CYS A N 1
ATOM 1589 C CA . CYS A 1 199 ? -7.426 0.871 13.555 1 95.69 199 CYS A CA 1
ATOM 1590 C C . CYS A 1 199 ? -7.852 -0.104 14.641 1 95.69 199 CYS A C 1
ATOM 1592 O O . CYS A 1 199 ? -7.023 -0.823 15.203 1 95.69 199 CYS A O 1
ATOM 1594 N N . GLU A 1 200 ? -9.102 -0.186 14.984 1 91.88 200 GLU A N 1
ATOM 1595 C CA . GLU A 1 200 ? -9.531 -0.961 16.141 1 91.88 200 GLU A CA 1
ATOM 1596 C C . GLU A 1 200 ? -9.117 -2.422 16.016 1 91.88 200 GLU A C 1
ATOM 1598 O O . GLU A 1 200 ? -8.742 -3.055 17.016 1 91.88 200 GLU A O 1
ATOM 1603 N N . LEU A 1 201 ? -9.141 -3 14.789 1 89.25 201 LEU A N 1
ATOM 1604 C CA . LEU A 1 201 ? -8.875 -4.418 14.578 1 89.25 201 LEU A CA 1
ATOM 1605 C C . LEU A 1 201 ? -7.43 -4.645 14.141 1 89.25 201 LEU A C 1
ATOM 1607 O O . LEU A 1 201 ? -7.047 -5.766 13.797 1 89.25 201 LEU A O 1
ATOM 1611 N N . LEU A 1 202 ? -6.633 -3.627 14.078 1 93.81 202 LEU A N 1
ATOM 1612 C CA . LEU A 1 202 ? -5.242 -3.748 13.656 1 93.81 202 LEU A CA 1
ATOM 1613 C C . LEU A 1 202 ? -4.371 -4.234 14.812 1 93.81 202 LEU A C 1
ATOM 1615 O O . LEU A 1 202 ? -4.742 -4.094 15.977 1 93.81 202 LEU A O 1
ATOM 1619 N N . PRO A 1 203 ? -3.252 -4.812 14.469 1 93.06 203 PRO A N 1
ATOM 1620 C CA . PRO A 1 203 ? -2.32 -5.223 15.523 1 93.06 203 PRO A CA 1
ATOM 1621 C C . PRO A 1 203 ? -1.748 -4.035 16.297 1 93.06 203 PRO A C 1
ATOM 1623 O O . PRO A 1 203 ? -1.63 -2.938 15.75 1 93.06 203 PRO A O 1
ATOM 1626 N N . LYS A 1 204 ? -1.395 -4.309 17.562 1 93.69 204 LYS A N 1
ATOM 1627 C CA . LYS A 1 204 ? -0.746 -3.291 18.375 1 93.69 204 LYS A CA 1
ATOM 1628 C C . LYS A 1 204 ? 0.719 -3.117 17.984 1 93.69 204 LYS A C 1
ATOM 1630 O O . LYS A 1 204 ? 1.574 -3.902 18.406 1 93.69 204 LYS A O 1
ATOM 1635 N N . THR A 1 205 ? 1.027 -2.104 17.312 1 92.44 205 THR A N 1
ATOM 1636 C CA . THR A 1 205 ? 2.369 -1.875 16.797 1 92.44 205 THR A CA 1
ATOM 1637 C C . THR A 1 205 ? 3.133 -0.89 17.672 1 92.44 205 THR A C 1
ATOM 1639 O O . THR A 1 205 ? 4.352 -0.754 17.547 1 92.44 205 THR A O 1
ATOM 1642 N N . GLY A 1 206 ? 2.385 -0.161 18.516 1 94.5 206 GLY A N 1
ATOM 1643 C CA . GLY A 1 206 ? 3.006 0.855 19.344 1 94.5 206 GLY A CA 1
ATOM 1644 C C . GLY A 1 206 ? 3.098 2.209 18.672 1 94.5 206 GLY A C 1
ATOM 1645 O O . GLY A 1 206 ? 3.654 3.154 19.234 1 94.5 206 GLY A O 1
ATOM 1646 N N . LYS A 1 207 ? 2.602 2.359 17.484 1 94.56 207 LYS A N 1
ATOM 1647 C CA . LYS A 1 207 ? 2.59 3.607 16.719 1 94.56 207 LYS A CA 1
ATOM 1648 C C . LYS A 1 207 ? 1.186 3.938 16.234 1 94.56 207 LYS A C 1
ATOM 1650 O O . LYS A 1 207 ? 0.349 3.045 16.078 1 94.56 207 LYS A O 1
ATOM 1655 N N . PRO A 1 208 ? 0.91 5.27 16.016 1 96.38 208 PRO A N 1
ATOM 1656 C CA . PRO A 1 208 ? -0.394 5.625 15.445 1 96.38 208 PRO A CA 1
ATOM 1657 C C . PRO A 1 208 ? -0.641 4.98 14.086 1 96.38 208 PRO A C 1
ATOM 1659 O O . PRO A 1 208 ? 0.302 4.773 13.312 1 96.38 208 PRO A O 1
ATOM 1662 N N . ALA A 1 209 ? -1.94 4.746 13.789 1 96.94 209 ALA A N 1
ATOM 1663 C CA . ALA A 1 209 ? -2.238 4.062 12.531 1 96.94 209 ALA A CA 1
ATOM 1664 C C . ALA A 1 209 ? -3.391 4.742 11.797 1 96.94 209 ALA A C 1
ATOM 1666 O O . ALA A 1 209 ? -3.73 4.359 10.672 1 96.94 209 ALA A O 1
ATOM 1667 N N . CYS A 1 210 ? -4.027 5.77 12.328 1 98 210 CYS A N 1
ATOM 1668 C CA . CYS A 1 210 ? -5.219 6.359 11.727 1 98 210 CYS A CA 1
ATOM 1669 C C . CYS A 1 210 ? -4.852 7.539 10.836 1 98 210 CYS A C 1
ATOM 1671 O O . CYS A 1 210 ? -5.328 8.656 11.047 1 98 210 CYS A O 1
ATOM 1673 N N . PHE A 1 211 ? -4.102 7.211 9.797 1 97.69 211 PHE A N 1
ATOM 1674 C CA . PHE A 1 211 ? -3.625 8.266 8.914 1 97.69 211 PHE A CA 1
ATOM 1675 C C . PHE A 1 211 ? -4.703 8.664 7.91 1 97.69 211 PHE A C 1
ATOM 1677 O O . PHE A 1 211 ? -4.73 9.805 7.434 1 97.69 211 PHE A O 1
ATOM 1684 N N . LEU A 1 212 ? -5.57 7.777 7.555 1 97.38 212 LEU A N 1
ATOM 1685 C CA . LEU A 1 212 ? -6.727 8.141 6.742 1 97.38 212 LEU A CA 1
ATOM 1686 C C . LEU A 1 212 ? -7.598 9.156 7.473 1 97.38 212 LEU A C 1
ATOM 1688 O O . LEU A 1 212 ? -7.926 10.211 6.922 1 97.38 212 LEU A O 1
ATOM 1692 N N . ASP A 1 213 ? -7.969 8.852 8.742 1 97.88 213 ASP A N 1
ATOM 1693 C CA . ASP A 1 213 ? -8.742 9.773 9.57 1 97.88 213 ASP A CA 1
ATOM 1694 C C . ASP A 1 213 ? -8.031 11.125 9.695 1 97.88 213 ASP A C 1
ATOM 1696 O O . ASP A 1 213 ? -8.664 12.172 9.562 1 97.88 213 ASP A O 1
ATOM 1700 N N . THR A 1 214 ? -6.727 11.055 9.984 1 98.19 214 THR A N 1
ATOM 1701 C CA . THR A 1 214 ? -5.938 12.273 10.102 1 98.19 214 THR A CA 1
ATOM 1702 C C . THR A 1 214 ? -6.098 13.141 8.852 1 98.19 214 THR A C 1
ATOM 1704 O O . THR A 1 214 ? -6.32 14.352 8.953 1 98.19 214 THR A O 1
ATOM 1707 N N . GLY A 1 215 ? -5.996 12.5 7.691 1 97.62 215 GLY A N 1
ATOM 1708 C CA . GLY A 1 215 ? -6.156 13.227 6.441 1 97.62 215 GLY A CA 1
ATOM 1709 C C . GLY A 1 215 ? -7.531 13.844 6.285 1 97.62 215 GLY A C 1
ATOM 1710 O O . GLY A 1 215 ? -7.66 14.992 5.852 1 97.62 215 GLY A O 1
ATOM 1711 N N . ILE A 1 216 ? -8.547 13.109 6.613 1 97.19 216 ILE A N 1
ATOM 1712 C CA . ILE A 1 216 ? -9.914 13.602 6.496 1 97.19 216 ILE A CA 1
ATOM 1713 C C . ILE A 1 216 ? -10.102 14.82 7.395 1 97.19 216 ILE A C 1
ATOM 1715 O O . ILE A 1 216 ? -10.586 15.859 6.945 1 97.19 216 ILE A O 1
ATOM 1719 N N . PHE A 1 217 ? -9.672 14.711 8.656 1 98.44 217 PHE A N 1
ATOM 1720 C CA . PHE A 1 217 ? -9.82 15.812 9.594 1 98.44 217 PHE A CA 1
ATOM 1721 C C . PHE A 1 217 ? -9.008 17.016 9.148 1 98.44 217 PHE A C 1
ATOM 1723 O O . PHE A 1 217 ? -9.477 18.156 9.25 1 98.44 217 PHE A O 1
ATOM 1730 N N . GLU A 1 218 ? -7.781 16.781 8.688 1 98 218 GLU A N 1
ATOM 1731 C CA . GLU A 1 218 ? -6.945 17.875 8.195 1 98 218 GLU A CA 1
ATOM 1732 C C . GLU A 1 218 ? -7.656 18.672 7.109 1 98 218 GLU A C 1
ATOM 1734 O O . GLU A 1 218 ? -7.68 19.891 7.145 1 98 218 GLU A O 1
ATOM 1739 N N . ALA A 1 219 ? -8.234 17.969 6.16 1 97.25 219 ALA A N 1
ATOM 1740 C CA . ALA A 1 219 ? -8.93 18.641 5.059 1 97.25 219 ALA A CA 1
ATOM 1741 C C . ALA A 1 219 ? -10.156 19.391 5.555 1 97.25 219 ALA A C 1
ATOM 1743 O O . ALA A 1 219 ? -10.367 20.562 5.203 1 97.25 219 ALA A O 1
ATOM 1744 N N . LEU A 1 220 ? -10.977 18.766 6.367 1 97.81 220 LEU A N 1
ATOM 1745 C CA . LEU A 1 220 ? -12.211 19.375 6.863 1 97.81 220 LEU A CA 1
ATOM 1746 C C . LEU A 1 22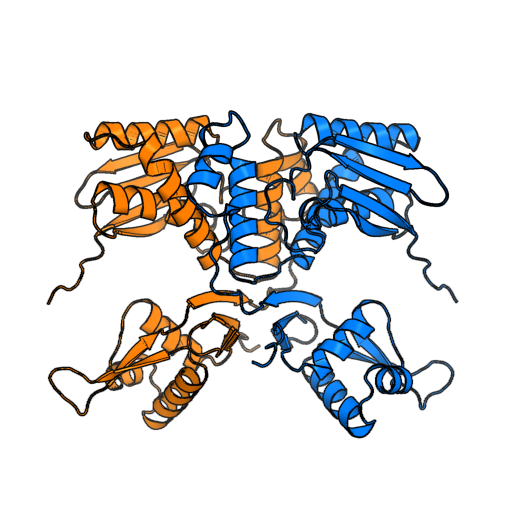0 ? -11.914 20.656 7.625 1 97.81 220 LEU A C 1
ATOM 1748 O O . LEU A 1 220 ? -12.531 21.688 7.359 1 97.81 220 LEU A O 1
ATOM 1752 N N . PHE A 1 221 ? -10.953 20.625 8.477 1 98.06 221 PHE A N 1
ATOM 1753 C CA . PHE A 1 221 ? -10.711 21.766 9.352 1 98.06 221 PHE A CA 1
ATOM 1754 C C . PHE A 1 221 ? -9.891 22.828 8.641 1 98.06 221 PHE A C 1
ATOM 1756 O O . PHE A 1 221 ? -10.062 24.031 8.891 1 98.06 221 PHE A O 1
ATOM 1763 N N . SER A 1 222 ? -8.953 22.406 7.762 1 97.81 222 SER A N 1
ATOM 1764 C CA . SER A 1 222 ? -8.266 23.406 6.941 1 97.81 222 SER A CA 1
ATOM 1765 C C . SER A 1 222 ? -9.258 24.203 6.105 1 97.81 222 SER A C 1
ATOM 1767 O O . SER A 1 222 ? -9.133 25.438 6 1 97.81 222 SER A O 1
ATOM 1769 N N . GLU A 1 223 ? -10.211 23.516 5.52 1 97 223 GLU A N 1
ATOM 1770 C CA . GLU A 1 223 ? -11.242 24.188 4.73 1 97 223 GLU A CA 1
ATOM 1771 C C . GLU A 1 223 ? -12.125 25.078 5.609 1 97 223 GLU A C 1
ATOM 1773 O O . GLU A 1 223 ? -12.43 26.219 5.246 1 97 223 GLU A O 1
ATOM 1778 N N . TYR A 1 224 ? -12.531 24.578 6.719 1 97.12 224 TYR A N 1
ATOM 1779 C CA . TYR A 1 224 ? -13.43 25.312 7.605 1 97.12 224 TYR A CA 1
ATOM 1780 C C . TYR A 1 224 ? -12.781 26.609 8.078 1 97.12 224 TYR A C 1
ATOM 1782 O O . TYR A 1 224 ? -13.414 27.672 8.07 1 97.12 224 TYR A O 1
ATOM 1790 N N . PHE A 1 225 ? -11.5 26.562 8.461 1 95.62 225 PHE A N 1
ATOM 1791 C CA . PHE A 1 225 ? -10.805 27.719 9.016 1 95.62 225 PHE A CA 1
ATOM 1792 C C . PHE A 1 225 ? -10.141 28.547 7.906 1 95.62 225 PHE A C 1
ATOM 1794 O O . PHE A 1 225 ? -9.539 29.578 8.172 1 95.62 225 PHE A O 1
ATOM 1801 N N . ASN A 1 226 ? -10.234 28.031 6.664 1 95.5 226 ASN A N 1
ATOM 1802 C CA . ASN A 1 226 ? -9.594 28.656 5.52 1 95.5 226 ASN A CA 1
ATOM 1803 C C . ASN A 1 226 ? -8.102 28.875 5.762 1 95.5 226 ASN A C 1
ATOM 1805 O O . ASN A 1 226 ? -7.559 29.938 5.43 1 95.5 226 ASN A O 1
ATOM 1809 N N . SER A 1 227 ? -7.508 28.047 6.535 1 94.94 227 SER A N 1
ATOM 1810 C CA . SER A 1 227 ? -6.086 28.016 6.871 1 94.94 227 SER A CA 1
ATOM 1811 C C . SER A 1 227 ? -5.602 26.594 7.113 1 94.94 227 SER A C 1
ATOM 1813 O O . SER A 1 227 ? -6.324 25.781 7.691 1 94.94 227 SER A O 1
ATOM 1815 N N . PRO A 1 228 ? -4.387 26.312 6.691 1 93.75 228 PRO A N 1
ATOM 1816 C CA . PRO A 1 228 ? -3.879 24.969 6.918 1 93.75 228 PRO A CA 1
ATOM 1817 C C . PRO A 1 228 ? -3.793 24.609 8.398 1 93.75 228 PRO A C 1
ATOM 1819 O O . PRO A 1 228 ? -3.449 25.453 9.227 1 93.75 228 PRO A O 1
ATOM 1822 N N . VAL A 1 229 ? -4.172 23.406 8.734 1 95.44 229 VAL A N 1
ATOM 1823 C CA . VAL A 1 229 ? -4.055 22.906 10.094 1 95.44 229 VAL A CA 1
ATOM 1824 C C . VAL A 1 229 ? -3.256 21.609 10.094 1 95.44 229 VAL A C 1
ATOM 1826 O O . VAL A 1 229 ? -3.135 20.938 9.062 1 95.44 229 VAL A O 1
ATOM 1829 N N . SER A 1 230 ? -2.654 21.328 11.195 1 93.38 230 SER A N 1
ATOM 1830 C CA . SER A 1 230 ? -2.045 20.031 11.445 1 93.38 230 SER A CA 1
ATOM 1831 C C . SER A 1 230 ? -2.898 19.188 12.391 1 93.38 230 SER A C 1
ATOM 1833 O O . SER A 1 230 ? -3.445 19.703 13.367 1 93.38 230 SER A O 1
ATOM 1835 N N . VAL A 1 231 ? -3.125 18 12.023 1 97 231 VAL A N 1
ATOM 1836 C CA . VAL A 1 231 ? -3.812 17.047 12.891 1 97 231 VAL A CA 1
ATOM 1837 C C . VAL A 1 231 ? -2.834 15.969 13.359 1 97 231 VAL A C 1
ATOM 1839 O O . VAL A 1 231 ? -2.221 15.281 12.547 1 97 231 VAL A O 1
ATOM 1842 N N . ILE A 1 232 ? -2.689 15.852 14.664 1 96.12 232 ILE A N 1
ATOM 1843 C CA . ILE A 1 232 ? -1.752 14.891 15.242 1 96.12 232 ILE A CA 1
ATOM 1844 C C . ILE A 1 232 ? -2.508 13.891 16.109 1 96.12 232 ILE A C 1
ATOM 1846 O O . ILE A 1 232 ? -3.262 14.281 17 1 96.12 232 ILE A O 1
ATOM 1850 N N . GLU A 1 233 ? -2.33 12.602 15.828 1 97.69 233 GLU A N 1
ATOM 1851 C CA . GLU A 1 233 ? -2.928 11.555 16.656 1 97.69 233 GLU A CA 1
ATOM 1852 C C . GLU A 1 233 ? -2.09 11.289 17.906 1 97.69 233 GLU A C 1
ATOM 1854 O O . GLU A 1 233 ? -0.913 10.938 17.797 1 97.69 233 GLU A O 1
ATOM 1859 N N . ILE A 1 234 ? -2.709 11.43 19.062 1 97.56 234 ILE A N 1
ATOM 1860 C CA . ILE A 1 234 ? -1.922 11.32 20.281 1 97.56 234 ILE A CA 1
ATOM 1861 C C . ILE A 1 234 ? -2.303 10.047 21.031 1 97.56 234 ILE A C 1
ATOM 1863 O O . ILE A 1 234 ? -1.581 9.609 21.938 1 97.56 234 ILE A O 1
ATOM 1867 N N . GLN A 1 235 ? -3.4 9.445 20.781 1 97.94 235 GLN A N 1
ATOM 1868 C CA . GLN A 1 235 ? -3.832 8.133 21.266 1 97.94 235 GLN A CA 1
ATOM 1869 C C . GLN A 1 235 ? -4.395 7.297 20.109 1 97.94 235 GLN A C 1
ATOM 1871 O O . GLN A 1 235 ? -5.008 7.836 19.188 1 97.94 235 GLN A O 1
ATOM 1876 N N . CYS A 1 236 ? -4.211 6.031 20.156 1 97.81 236 CYS A N 1
ATOM 1877 C CA . CYS A 1 236 ? -4.652 5.113 19.109 1 97.81 236 CYS A CA 1
ATOM 1878 C C . CYS A 1 236 ? -4.809 3.699 19.656 1 97.81 236 CYS A C 1
ATOM 1880 O O . CYS A 1 236 ? -4.062 3.291 20.547 1 97.81 236 CYS A O 1
ATOM 1882 N N . TYR A 1 237 ? -5.703 2.928 19.172 1 96.44 237 TYR A N 1
ATOM 1883 C CA . TYR A 1 237 ? -5.84 1.529 19.562 1 96.44 237 TYR A CA 1
ATOM 1884 C C . TYR A 1 237 ? -4.535 0.773 19.344 1 96.44 237 TYR A C 1
ATOM 1886 O O . TYR A 1 237 ? -4.152 -0.067 20.156 1 96.44 237 TYR A O 1
ATOM 1894 N N . THR A 1 238 ? -3.838 1.04 18.219 1 96.38 238 THR A N 1
ATOM 1895 C CA . THR A 1 238 ? -2.604 0.341 17.875 1 96.38 238 THR A CA 1
ATOM 1896 C C . THR A 1 238 ? -1.485 0.711 18.844 1 96.38 238 THR A C 1
ATOM 1898 O O . THR A 1 238 ? -0.465 0.023 18.922 1 96.38 238 THR A O 1
ATOM 1901 N N . MET A 1 239 ? -1.655 1.78 19.562 1 96.56 239 MET A N 1
ATOM 1902 C CA . MET A 1 239 ? -0.693 2.178 20.578 1 96.56 239 MET A CA 1
ATOM 1903 C C . MET A 1 239 ? -1.039 1.553 21.938 1 96.56 239 MET A C 1
ATOM 1905 O O . MET A 1 239 ? -0.294 1.705 22.906 1 96.56 239 MET A O 1
ATOM 1909 N N . GLY A 1 240 ? -2.176 0.924 22 1 96.19 240 GLY A N 1
ATOM 1910 C CA . GLY A 1 240 ? -2.582 0.266 23.234 1 96.19 240 GLY A CA 1
ATOM 1911 C C . GLY A 1 240 ? -3.711 0.984 23.938 1 96.19 240 GLY A C 1
ATOM 1912 O O . GLY A 1 240 ? -4.168 0.538 25 1 96.19 240 GLY A O 1
ATOM 1913 N N . ASP A 1 241 ? -4.184 2.035 23.312 1 96.81 241 ASP A N 1
ATOM 1914 C CA . ASP A 1 241 ? -5.277 2.787 23.922 1 96.81 241 ASP A CA 1
ATOM 1915 C C . ASP A 1 241 ? -6.633 2.174 23.562 1 96.81 241 ASP A C 1
ATOM 1917 O O . ASP A 1 241 ? -6.719 1.328 22.672 1 96.81 241 ASP A O 1
ATOM 1921 N N . GLY A 1 242 ? -7.719 2.488 24.234 1 96.62 242 GLY A N 1
ATOM 1922 C CA . GLY A 1 242 ? -9.078 2.039 23.969 1 96.62 242 GLY A CA 1
ATOM 1923 C C . GLY A 1 242 ? -9.875 3.027 23.141 1 96.62 242 GLY A C 1
ATOM 1924 O O . GLY A 1 242 ? -11.102 2.924 23.047 1 96.62 242 GLY A O 1
ATOM 1925 N N . LYS A 1 243 ? -9.172 4 22.625 1 98.19 243 LYS A N 1
ATOM 1926 C CA . LYS A 1 243 ? -9.75 5.062 21.812 1 98.19 243 LYS A CA 1
ATOM 1927 C C . LYS A 1 243 ? -8.672 5.754 20.969 1 98.19 243 LYS A C 1
ATOM 1929 O O . LYS A 1 243 ? -7.477 5.562 21.203 1 98.19 243 LYS A O 1
ATOM 1934 N N . CYS A 1 244 ? -9.039 6.508 19.953 1 98.5 244 CYS A N 1
ATOM 1935 C CA . CYS A 1 244 ? -8.148 7.387 19.203 1 98.5 244 CYS A CA 1
ATOM 1936 C C . CYS A 1 244 ? -8.398 8.852 19.562 1 98.5 244 CYS A C 1
ATOM 1938 O O . CYS A 1 244 ? -9.547 9.281 19.656 1 98.5 244 CYS A O 1
ATOM 1940 N N . VAL A 1 245 ? -7.402 9.594 19.75 1 98.81 245 VAL A N 1
ATOM 1941 C CA . VAL A 1 245 ? -7.516 11.016 20.047 1 98.81 245 VAL A CA 1
ATOM 1942 C C . VAL A 1 245 ? -6.617 11.82 19.109 1 98.81 245 VAL A C 1
ATOM 1944 O O . VAL A 1 245 ? -5.434 11.5 18.953 1 98.81 245 VAL A O 1
ATOM 1947 N N . PHE A 1 246 ? -7.191 12.82 18.5 1 98.5 246 PHE A N 1
ATOM 1948 C CA . PHE A 1 246 ? -6.492 13.703 17.578 1 98.5 246 PHE A CA 1
ATOM 1949 C C . PHE A 1 246 ? -6.504 15.141 18.094 1 98.5 246 PHE A C 1
ATOM 1951 O O . PHE A 1 246 ? -7.5 15.594 18.656 1 98.5 246 PHE A O 1
ATOM 1958 N N . GLU A 1 247 ? -5.445 15.852 17.875 1 98.12 247 GLU A N 1
ATOM 1959 C CA . GLU A 1 247 ? -5.355 17.281 18.141 1 98.12 247 GLU A CA 1
ATOM 1960 C C . GLU A 1 247 ? -5.223 18.078 16.844 1 98.12 247 GLU A C 1
ATOM 1962 O O . GLU A 1 247 ? -4.371 17.781 16.016 1 98.12 247 GLU A O 1
ATOM 1967 N N . VAL A 1 248 ? -6.043 19.062 16.734 1 96.94 248 VAL A N 1
ATOM 1968 C CA . VAL A 1 248 ? -6.023 19.938 15.57 1 96.94 248 VAL A CA 1
ATOM 1969 C C . VAL A 1 248 ? -5.32 21.25 15.93 1 96.94 248 VAL A C 1
ATOM 1971 O O . VAL A 1 248 ? -5.781 22 16.797 1 96.94 248 VAL A O 1
ATOM 1974 N N . GLU A 1 249 ? -4.266 21.484 15.242 1 92.38 249 GLU A N 1
ATOM 1975 C CA . GLU A 1 249 ? -3.48 22.688 15.523 1 92.38 249 GLU A CA 1
ATOM 1976 C C . GLU A 1 249 ? -3.27 23.516 14.258 1 92.38 249 GLU A C 1
ATOM 1978 O O . GLU A 1 249 ? -3.023 22.969 13.188 1 92.38 249 GLU A O 1
ATOM 1983 N N . PRO A 1 250 ? -3.469 24.891 14.43 1 86.62 250 PRO A N 1
ATOM 1984 C CA . PRO A 1 250 ? -3.158 25.734 13.273 1 86.62 250 PRO A CA 1
ATOM 1985 C C . PRO A 1 250 ? -1.696 25.641 12.844 1 86.62 250 PRO A C 1
ATOM 1987 O O . PRO A 1 250 ? -0.809 25.5 13.688 1 86.62 250 PRO A O 1
ATOM 1990 N N . LEU A 1 251 ? -1.437 25.484 11.523 1 78.06 251 LEU A N 1
ATOM 1991 C CA . LEU A 1 251 ? -0.067 25.5 11.016 1 78.06 251 LEU A CA 1
ATOM 1992 C C . LEU A 1 251 ? 0.439 26.938 10.891 1 78.06 251 LEU A C 1
ATOM 1994 O O . LEU A 1 251 ? -0.242 27.797 10.32 1 78.06 251 LEU A O 1
ATOM 1998 N N . THR A 1 252 ? 0.979 27.641 12.094 1 61.72 252 THR A N 1
ATOM 1999 C CA . THR A 1 252 ? 1.482 29 12.047 1 61.72 252 THR A CA 1
ATOM 2000 C C . THR A 1 252 ? 2.385 29.203 10.836 1 61.72 252 THR A C 1
ATOM 2002 O O . THR A 1 252 ? 3.348 28.469 10.641 1 61.72 252 THR A O 1
ATOM 2005 N N . LEU A 1 253 ? 1.884 29.672 9.711 1 50.44 253 LEU A N 1
ATOM 2006 C CA . LEU A 1 253 ? 2.779 30.141 8.664 1 50.44 253 LEU A CA 1
ATOM 2007 C C . LEU A 1 253 ? 3.771 31.156 9.227 1 50.44 253 LEU A C 1
ATOM 2009 O O . LEU A 1 253 ? 3.381 32.094 9.922 1 50.44 253 LEU A O 1
ATOM 2013 N N . ASN A 1 254 ? 4.84 30.703 9.75 1 41.06 254 ASN A N 1
ATOM 2014 C CA . ASN A 1 254 ? 5.785 31.766 10.078 1 41.06 254 ASN A CA 1
ATOM 2015 C C . ASN A 1 254 ? 5.77 32.875 9.023 1 41.06 254 ASN A C 1
ATOM 2017 O O . ASN A 1 254 ? 6.203 32.656 7.887 1 41.06 254 ASN A O 1
ATOM 2021 N N . THR A 1 255 ? 4.73 33.531 8.867 1 35.06 255 THR A N 1
ATOM 2022 C CA . THR A 1 255 ? 4.848 34.812 8.188 1 35.06 255 THR A CA 1
ATOM 2023 C C . THR A 1 255 ? 5.879 35.719 8.867 1 35.06 255 THR A C 1
ATOM 2025 O O . THR A 1 255 ? 5.613 36.281 9.938 1 35.06 255 THR A O 1
ATOM 2028 N N . ASN A 1 256 ? 7.035 35.219 9.312 1 30.06 256 ASN A N 1
ATOM 2029 C CA . ASN A 1 256 ? 7.934 36.375 9.406 1 30.06 256 ASN A CA 1
ATOM 2030 C C . ASN A 1 256 ? 8.242 36.969 8.031 1 30.06 256 ASN A C 1
ATOM 2032 O O . ASN A 1 256 ? 8.461 36.219 7.07 1 30.06 256 ASN A O 1
ATOM 2036 N N . MET B 1 1 ? 12.969 10.523 -24.328 1 29.09 1 MET B N 1
ATOM 2037 C CA . MET B 1 1 ? 12.477 10.766 -22.969 1 29.09 1 MET B CA 1
ATOM 2038 C C . MET B 1 1 ? 12.477 9.477 -22.156 1 29.09 1 MET B C 1
ATOM 2040 O O . MET B 1 1 ? 11.742 8.539 -22.469 1 29.09 1 MET B O 1
ATOM 2044 N N . GLY B 1 2 ? 13.445 8.859 -21.734 1 39.44 2 GLY B N 1
ATOM 2045 C CA . GLY B 1 2 ? 13.758 7.469 -21.438 1 39.44 2 GLY B CA 1
ATOM 2046 C C . GLY B 1 2 ? 12.844 6.855 -20.406 1 39.44 2 GLY B C 1
ATOM 2047 O O . GLY B 1 2 ? 12.461 7.52 -19.438 1 39.44 2 GLY B O 1
ATOM 2048 N N . ASP B 1 3 ? 11.953 5.879 -20.672 1 48.25 3 ASP B N 1
ATOM 2049 C CA . ASP B 1 3 ? 10.953 5.094 -19.953 1 48.25 3 ASP B CA 1
ATOM 2050 C C . ASP B 1 3 ? 11.469 4.703 -18.562 1 48.25 3 ASP B C 1
ATOM 2052 O O . ASP B 1 3 ? 12.32 3.818 -18.438 1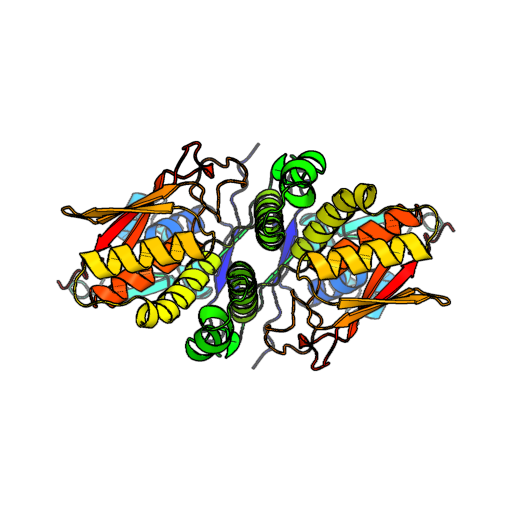 48.25 3 ASP B O 1
ATOM 2056 N N . GLU B 1 4 ? 11.781 5.66 -17.766 1 56.28 4 GLU B N 1
ATOM 2057 C CA . GLU B 1 4 ? 12.352 5.305 -16.469 1 56.28 4 GLU B CA 1
ATOM 2058 C C . GLU B 1 4 ? 11.578 4.164 -15.812 1 56.28 4 GLU B C 1
ATOM 2060 O O . GLU B 1 4 ? 10.344 4.191 -15.758 1 56.28 4 GLU B O 1
ATOM 2065 N N . LYS B 1 5 ? 12.156 2.965 -15.742 1 62.44 5 LYS B N 1
ATOM 2066 C CA . LYS B 1 5 ? 11.68 1.668 -15.273 1 62.44 5 LYS B CA 1
ATOM 2067 C C . LYS B 1 5 ? 11.32 1.718 -13.789 1 62.44 5 LYS B C 1
ATOM 2069 O O . LYS B 1 5 ? 11.906 2.498 -13.031 1 62.44 5 LYS B O 1
ATOM 2074 N N . PRO B 1 6 ? 10.203 1 -13.383 1 78.94 6 PRO B N 1
ATOM 2075 C CA . PRO B 1 6 ? 9.781 0.856 -11.984 1 78.94 6 PRO B CA 1
ATOM 2076 C C . PRO B 1 6 ? 10.859 0.241 -11.102 1 78.94 6 PRO B C 1
ATOM 2078 O O . PRO B 1 6 ? 11.82 -0.339 -11.609 1 78.94 6 PRO B O 1
ATOM 2081 N N . ILE B 1 7 ? 10.852 0.671 -9.93 1 88.5 7 ILE B N 1
ATOM 2082 C CA . ILE B 1 7 ? 11.641 -0.1 -8.977 1 88.5 7 ILE B CA 1
ATOM 2083 C C . ILE B 1 7 ? 10.789 -1.239 -8.414 1 88.5 7 ILE B C 1
ATOM 2085 O O . ILE B 1 7 ? 9.578 -1.093 -8.242 1 88.5 7 ILE B O 1
ATOM 2089 N N . GLN B 1 8 ? 11.438 -2.389 -8.242 1 92.56 8 GLN B N 1
ATOM 2090 C CA . GLN B 1 8 ? 10.789 -3.531 -7.609 1 92.56 8 GLN B CA 1
ATOM 2091 C C . GLN B 1 8 ? 11.367 -3.801 -6.223 1 92.56 8 GLN B C 1
ATOM 2093 O O . GLN B 1 8 ? 12.578 -3.684 -6.02 1 92.56 8 GLN B O 1
ATOM 2098 N N . ILE B 1 9 ? 10.539 -4.152 -5.348 1 91.62 9 ILE B N 1
ATOM 2099 C CA . ILE B 1 9 ? 10.938 -4.324 -3.955 1 91.62 9 ILE B CA 1
ATOM 2100 C C . ILE B 1 9 ? 10.82 -5.793 -3.564 1 91.62 9 ILE B C 1
ATOM 2102 O O . ILE B 1 9 ? 9.797 -6.43 -3.809 1 91.62 9 ILE B O 1
ATOM 2106 N N . PHE B 1 10 ? 11.867 -6.285 -2.938 1 90.56 10 PHE B N 1
ATOM 2107 C CA . PHE B 1 10 ? 11.938 -7.676 -2.51 1 90.56 10 PHE B CA 1
ATOM 2108 C C . PHE B 1 10 ? 12.352 -7.773 -1.046 1 90.56 10 PHE B C 1
ATOM 2110 O O . PHE B 1 10 ? 13.102 -6.93 -0.551 1 90.56 10 PHE B O 1
ATOM 2117 N N . SER B 1 11 ? 11.906 -8.75 -0.385 1 88.44 11 SER B N 1
ATOM 2118 C CA . SER B 1 11 ? 12.289 -9 1.002 1 88.44 11 SER B CA 1
ATOM 2119 C C . SER B 1 11 ? 12.789 -10.43 1.193 1 88.44 11 SER B C 1
ATOM 2121 O O . SER B 1 11 ? 12.242 -11.359 0.601 1 88.44 11 SER B O 1
ATOM 2123 N N . ASN B 1 12 ? 13.828 -10.5 1.829 1 84.94 12 ASN B N 1
ATOM 2124 C CA . ASN B 1 12 ? 14.391 -11.797 2.189 1 84.94 12 ASN B CA 1
ATOM 2125 C C . ASN B 1 12 ? 14.742 -11.859 3.674 1 84.94 12 ASN B C 1
ATOM 2127 O O . ASN B 1 12 ? 15.695 -11.219 4.117 1 84.94 12 ASN B O 1
ATOM 2131 N N . SER B 1 13 ? 13.922 -12.523 4.371 1 74.12 13 SER B N 1
ATOM 2132 C CA . SER B 1 13 ? 14.148 -12.633 5.809 1 74.12 13 SER B CA 1
ATOM 2133 C C . SER B 1 13 ? 15.227 -13.664 6.125 1 74.12 13 SER B C 1
ATOM 2135 O O . SER B 1 13 ? 15.797 -13.664 7.215 1 74.12 13 SER B O 1
ATOM 2137 N N . GLU B 1 14 ? 15.375 -14.445 5.047 1 68.62 14 GLU B N 1
ATOM 2138 C CA . GLU B 1 14 ? 16.406 -15.461 5.273 1 68.62 14 GLU B CA 1
ATOM 2139 C C . GLU B 1 14 ? 17.797 -14.828 5.344 1 68.62 14 GLU B C 1
ATOM 2141 O O . GLU B 1 14 ? 18.078 -13.867 4.621 1 68.62 14 GLU B O 1
ATOM 2146 N N . ASN B 1 15 ? 18.531 -15.109 6.273 1 62.53 15 ASN B N 1
ATOM 2147 C CA . ASN B 1 15 ? 19.938 -14.734 6.449 1 62.53 15 ASN B CA 1
ATOM 2148 C C . ASN B 1 15 ? 20.078 -13.25 6.773 1 62.53 15 ASN B C 1
ATOM 2150 O O . ASN B 1 15 ? 21.141 -12.672 6.543 1 62.53 15 ASN B O 1
ATOM 2154 N N . ASN B 1 16 ? 18.984 -12.594 7.051 1 62.75 16 ASN B N 1
ATOM 2155 C CA . ASN B 1 16 ? 19.016 -11.211 7.516 1 62.75 16 ASN B CA 1
ATOM 2156 C C . ASN B 1 16 ? 19.406 -10.25 6.391 1 62.75 16 ASN B C 1
ATOM 2158 O O . ASN B 1 16 ? 20.141 -9.289 6.613 1 62.75 16 ASN B O 1
ATOM 2162 N N . ILE B 1 17 ? 19.109 -10.703 5.145 1 69 17 ILE B N 1
ATOM 2163 C CA . ILE B 1 17 ? 19.484 -9.852 4.023 1 69 17 ILE B CA 1
ATOM 2164 C C . ILE B 1 17 ? 18.594 -8.609 3.998 1 69 17 ILE B C 1
ATOM 2166 O O . ILE B 1 17 ? 19.062 -7.508 3.719 1 69 17 ILE B O 1
ATOM 2170 N N . GLY B 1 18 ? 17.359 -8.781 4.41 1 80.31 18 GLY B N 1
ATOM 2171 C CA . GLY B 1 18 ? 16.5 -7.621 4.578 1 80.31 18 GLY B CA 1
ATOM 2172 C C . GLY B 1 18 ? 15.758 -7.242 3.309 1 80.31 18 GLY B C 1
ATOM 2173 O O . GLY B 1 18 ? 15.367 -8.109 2.527 1 80.31 18 GLY B O 1
ATOM 2174 N N . VAL B 1 19 ? 15.406 -5.953 3.104 1 87.12 19 VAL B N 1
ATOM 2175 C CA . VAL B 1 19 ? 14.633 -5.438 1.979 1 87.12 19 VAL B CA 1
ATOM 2176 C C . VAL B 1 19 ? 15.578 -4.879 0.916 1 87.12 19 VAL B C 1
ATOM 2178 O O . VAL B 1 19 ? 16.5 -4.117 1.229 1 87.12 19 VAL B O 1
ATOM 2181 N N . ASN B 1 20 ? 15.328 -5.301 -0.268 1 87.06 20 ASN B N 1
ATOM 2182 C CA . ASN B 1 20 ? 16.156 -4.848 -1.376 1 87.06 20 ASN B CA 1
ATOM 2183 C C . ASN B 1 20 ? 15.32 -4.316 -2.533 1 87.06 20 ASN B C 1
ATOM 2185 O O . ASN B 1 20 ? 14.156 -4.695 -2.684 1 87.06 20 ASN B O 1
ATOM 2189 N N . VAL B 1 21 ? 15.984 -3.453 -3.246 1 89.25 21 VAL B N 1
ATOM 2190 C CA . VAL B 1 21 ? 15.305 -2.816 -4.371 1 89.25 21 VAL B CA 1
ATOM 2191 C C . VAL B 1 21 ? 16.078 -3.09 -5.66 1 89.25 21 VAL B C 1
ATOM 2193 O O . VAL B 1 21 ? 17.312 -3.07 -5.672 1 89.25 21 VAL B O 1
ATOM 2196 N N . VAL B 1 22 ? 15.32 -3.369 -6.711 1 91.25 22 VAL B N 1
ATOM 2197 C CA . VAL B 1 22 ? 15.93 -3.582 -8.023 1 91.25 22 VAL B CA 1
ATOM 2198 C C . VAL B 1 22 ? 15.406 -2.533 -9.008 1 91.25 22 VAL B C 1
ATOM 2200 O O . VAL B 1 22 ? 14.203 -2.34 -9.133 1 91.25 22 VAL B O 1
ATOM 2203 N N . LYS B 1 23 ? 16.375 -1.82 -9.648 1 87.88 23 LYS B N 1
ATOM 2204 C CA . LYS B 1 23 ? 16.016 -0.772 -10.602 1 87.88 23 LYS B CA 1
ATOM 2205 C C . LYS B 1 23 ? 16.562 -1.084 -11.992 1 87.88 23 LYS B C 1
ATOM 2207 O O . LYS B 1 23 ? 16.109 -0.526 -12.984 1 87.88 23 LYS B O 1
ATOM 2212 N N . SER B 1 24 ? 17.531 -1.942 -12.117 1 87.94 24 SER B N 1
ATOM 2213 C CA . SER B 1 24 ? 18.203 -2.258 -13.367 1 87.94 24 SER B CA 1
ATOM 2214 C C . SER B 1 24 ? 17.25 -2.951 -14.344 1 87.94 24 SER B C 1
ATOM 2216 O O . SER B 1 24 ? 16.656 -3.977 -14.016 1 87.94 24 SER B O 1
ATOM 2218 N N . PRO B 1 25 ? 17.219 -2.422 -15.523 1 88.62 25 PRO B N 1
ATOM 2219 C CA . PRO B 1 25 ? 16.312 -3.023 -16.5 1 88.62 25 PRO B CA 1
ATOM 2220 C C . PRO B 1 25 ? 16.641 -4.488 -16.797 1 88.62 25 PRO B C 1
ATOM 2222 O O . PRO B 1 25 ? 15.727 -5.316 -16.906 1 88.62 25 PRO B O 1
ATOM 2225 N N . VAL B 1 26 ? 17.844 -4.773 -16.906 1 91.69 26 VAL B N 1
ATOM 2226 C CA . VAL B 1 26 ? 18.25 -6.148 -17.203 1 91.69 26 VAL B CA 1
ATOM 2227 C C . VAL B 1 26 ? 17.891 -7.055 -16.031 1 91.69 26 VAL B C 1
ATOM 2229 O O . VAL B 1 26 ? 17.359 -8.148 -16.219 1 91.69 26 VAL B O 1
ATOM 2232 N N . LYS B 1 27 ? 18.156 -6.582 -14.797 1 93.5 27 LYS B N 1
ATOM 2233 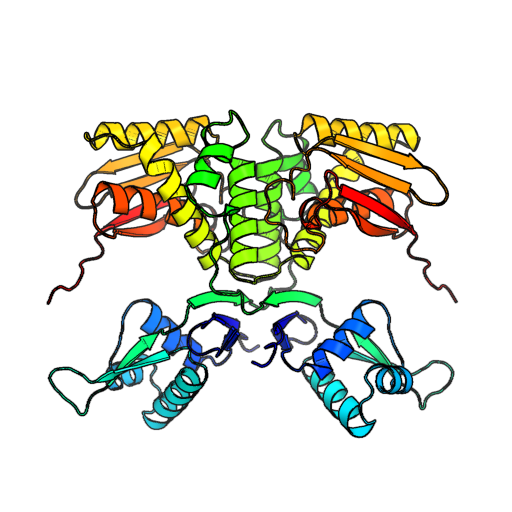C CA . LYS B 1 27 ? 17.797 -7.367 -13.617 1 93.5 27 LYS B CA 1
ATOM 2234 C C . LYS B 1 27 ? 16.297 -7.582 -13.531 1 93.5 27 LYS B C 1
ATOM 2236 O O . LYS B 1 27 ? 15.836 -8.664 -13.172 1 93.5 27 LYS B O 1
ATOM 2241 N N . LEU B 1 28 ? 15.625 -6.527 -13.891 1 91.5 28 LEU B N 1
ATOM 2242 C CA . LEU B 1 28 ? 14.172 -6.637 -13.859 1 91.5 28 LEU B CA 1
ATOM 2243 C C . LEU B 1 28 ? 13.68 -7.664 -14.875 1 91.5 28 LEU B C 1
ATOM 2245 O O . LEU B 1 28 ? 12.742 -8.414 -14.602 1 91.5 28 LEU B O 1
ATOM 2249 N N . THR B 1 29 ? 14.211 -7.695 -16 1 92 29 THR B N 1
ATOM 2250 C CA . THR B 1 29 ? 13.875 -8.68 -17.031 1 92 29 THR B CA 1
ATOM 2251 C C . THR B 1 29 ? 14.172 -10.094 -16.531 1 92 29 THR B C 1
ATOM 2253 O O . THR B 1 29 ? 13.344 -10.992 -16.703 1 92 29 THR B O 1
ATOM 2256 N N . ILE B 1 30 ? 15.305 -10.266 -15.953 1 94.81 30 ILE B N 1
ATOM 2257 C CA . ILE B 1 30 ? 15.695 -11.562 -15.406 1 94.81 30 ILE B CA 1
ATOM 2258 C C . ILE B 1 30 ? 14.672 -12.008 -14.359 1 94.81 30 ILE B C 1
ATOM 2260 O O . ILE B 1 30 ? 14.227 -13.156 -14.367 1 94.81 30 ILE B O 1
ATOM 2264 N N . LEU B 1 31 ? 14.336 -11.109 -13.5 1 94.19 31 LEU B N 1
ATOM 2265 C CA . LEU B 1 31 ? 13.398 -11.422 -12.422 1 94.19 31 LEU B CA 1
ATOM 2266 C C . LEU B 1 31 ? 12.031 -11.781 -12.984 1 94.19 31 LEU B C 1
ATOM 2268 O O . LEU B 1 31 ? 11.352 -12.664 -12.453 1 94.19 31 LEU B O 1
ATOM 2272 N N . GLU B 1 32 ? 11.641 -11.102 -13.977 1 89.69 32 GLU B N 1
ATOM 2273 C CA . GLU B 1 32 ? 10.375 -11.422 -14.633 1 89.69 32 GLU B CA 1
ATOM 2274 C C . GLU B 1 32 ? 10.375 -12.844 -15.18 1 89.69 32 GLU B C 1
ATOM 2276 O O . GLU B 1 32 ? 9.383 -13.562 -15.062 1 89.69 32 GLU B O 1
ATOM 2281 N N . MET B 1 33 ? 11.43 -13.266 -15.719 1 91.44 33 MET B N 1
ATOM 2282 C CA . MET B 1 33 ? 11.57 -14.609 -16.266 1 91.44 33 MET B CA 1
ATOM 2283 C C . MET B 1 33 ? 11.516 -15.656 -15.148 1 91.44 33 MET B C 1
ATOM 2285 O O . MET B 1 33 ? 10.875 -16.703 -15.305 1 91.44 33 MET B O 1
ATOM 2289 N N . LEU B 1 34 ? 12.117 -15.352 -14.062 1 93.62 34 LEU B N 1
ATOM 2290 C CA . LEU B 1 34 ? 12.25 -16.312 -12.969 1 93.62 34 LEU B CA 1
ATOM 2291 C C . LEU B 1 34 ? 10.984 -16.344 -12.117 1 93.62 34 LEU B C 1
ATOM 2293 O O . LEU B 1 34 ? 10.812 -17.234 -11.289 1 93.62 34 LEU B O 1
ATOM 2297 N N . ARG B 1 35 ? 10.164 -15.312 -12.297 1 86.19 35 ARG B N 1
ATOM 2298 C CA . ARG B 1 35 ? 8.938 -15.227 -11.516 1 86.19 35 ARG B CA 1
ATOM 2299 C C . ARG B 1 35 ? 8.039 -16.422 -11.781 1 86.19 35 ARG B C 1
ATOM 2301 O O . ARG B 1 35 ? 7.387 -16.938 -10.859 1 86.19 35 ARG B O 1
ATOM 2308 N N . ASP B 1 36 ? 8.039 -16.953 -12.938 1 79.31 36 ASP B N 1
ATOM 2309 C CA . ASP B 1 36 ? 7.129 -18.016 -13.344 1 79.31 36 ASP B CA 1
ATOM 2310 C C . ASP B 1 36 ? 7.773 -19.391 -13.156 1 79.31 36 ASP B C 1
ATOM 2312 O O . ASP B 1 36 ? 7.078 -20.375 -12.891 1 79.31 36 ASP B O 1
ATOM 2316 N N . SER B 1 37 ? 9.102 -19.422 -13.406 1 87.06 37 SER B N 1
ATOM 2317 C CA . SER B 1 37 ? 9.789 -20.703 -13.336 1 87.06 37 SER B CA 1
ATOM 2318 C C . SER B 1 37 ? 11.289 -20.516 -13.117 1 87.06 37 SER B C 1
ATOM 2320 O O . SER B 1 37 ? 11.844 -19.469 -13.469 1 87.06 37 SER B O 1
ATOM 2322 N N . GLU B 1 38 ? 11.797 -21.562 -12.5 1 94.75 38 GLU B N 1
ATOM 2323 C CA . GLU B 1 38 ? 13.258 -21.578 -12.43 1 94.75 38 GLU B CA 1
ATOM 2324 C C . GLU B 1 38 ? 13.867 -21.781 -13.812 1 94.75 38 GLU B C 1
ATOM 2326 O O . GLU B 1 38 ? 13.234 -22.344 -14.703 1 94.75 38 GLU B O 1
ATOM 2331 N N . MET B 1 39 ? 15.062 -21.297 -14.031 1 95.75 39 MET B N 1
ATOM 2332 C CA . MET B 1 39 ? 15.664 -21.344 -15.359 1 95.75 39 MET B CA 1
ATOM 2333 C C . MET B 1 39 ? 17.172 -21.531 -15.273 1 95.75 39 MET B C 1
ATOM 2335 O O . MET B 1 39 ? 17.812 -21.062 -14.328 1 95.75 39 MET B O 1
ATOM 2339 N N . GLU B 1 40 ? 17.688 -22.203 -16.344 1 96.19 40 GLU B N 1
ATOM 2340 C CA . GLU B 1 40 ? 19.141 -22.375 -16.453 1 96.19 40 GLU B CA 1
ATOM 2341 C C . GLU B 1 40 ? 19.812 -21.109 -16.938 1 96.19 40 GLU B C 1
ATOM 2343 O O . GLU B 1 40 ? 19.203 -20.312 -17.656 1 96.19 40 GLU B O 1
ATOM 2348 N N . PHE B 1 41 ? 21.125 -21.062 -16.594 1 95.94 41 PHE B N 1
ATOM 2349 C CA . PHE B 1 41 ? 21.922 -19.891 -16.969 1 95.94 41 PHE B CA 1
ATOM 2350 C C . PHE B 1 41 ? 21.812 -19.625 -18.469 1 95.94 41 PHE B C 1
ATOM 2352 O O . PHE B 1 41 ? 21.516 -18.5 -18.875 1 95.94 41 PHE B O 1
ATOM 2359 N N . ASP B 1 42 ? 21.953 -20.656 -19.25 1 94.94 42 ASP B N 1
ATOM 2360 C CA . ASP B 1 42 ? 21.984 -20.484 -20.703 1 94.94 42 ASP B CA 1
ATOM 2361 C C . ASP B 1 42 ? 20.609 -20.031 -21.234 1 94.94 42 ASP B C 1
ATOM 2363 O O . ASP B 1 42 ? 20.547 -19.297 -22.219 1 94.94 42 ASP B O 1
ATOM 2367 N N . GLU B 1 43 ? 19.625 -20.484 -20.609 1 95.38 43 GLU B N 1
ATOM 2368 C CA . GLU B 1 43 ? 18.266 -20.078 -20.984 1 95.38 43 GLU B CA 1
ATOM 2369 C C . GLU B 1 43 ? 18.047 -18.594 -20.688 1 95.38 43 GLU B C 1
ATOM 2371 O O . GLU B 1 43 ? 17.438 -17.875 -21.484 1 95.38 43 GLU B O 1
ATOM 2376 N N . ILE B 1 44 ? 18.531 -18.125 -19.562 1 96.19 44 ILE B N 1
ATOM 2377 C CA . ILE B 1 44 ? 18.406 -16.719 -19.188 1 96.19 44 ILE B CA 1
ATOM 2378 C C . ILE B 1 44 ? 19.156 -15.852 -20.172 1 96.19 44 ILE B C 1
ATOM 2380 O O . ILE B 1 44 ? 18.641 -14.828 -20.625 1 96.19 44 ILE B O 1
ATOM 2384 N N . VAL B 1 45 ? 20.312 -16.266 -20.562 1 96 45 VAL B N 1
ATOM 2385 C CA . VAL B 1 45 ? 21.141 -15.531 -21.516 1 96 45 VAL B CA 1
ATOM 2386 C C . VAL B 1 45 ? 20.391 -15.406 -22.844 1 96 45 VAL B C 1
ATOM 2388 O O . VAL B 1 45 ? 20.281 -14.305 -23.406 1 96 45 VAL B O 1
ATOM 2391 N N . SER B 1 46 ? 19.875 -16.469 -23.297 1 95.38 46 SER B N 1
ATOM 2392 C CA . SER B 1 46 ? 19.172 -16.5 -24.578 1 95.38 46 SER B CA 1
ATOM 2393 C C . SER B 1 46 ? 17.953 -15.586 -24.578 1 95.38 46 SER B C 1
ATOM 2395 O O . SER B 1 46 ? 17.719 -14.844 -25.531 1 95.38 46 SER B O 1
ATOM 2397 N N . ASN B 1 47 ? 17.266 -15.555 -23.5 1 92.44 47 ASN B N 1
ATOM 2398 C CA . ASN B 1 47 ? 16 -14.828 -23.422 1 92.44 47 ASN B CA 1
ATOM 2399 C C . ASN B 1 47 ? 16.219 -13.336 -23.188 1 92.44 47 ASN B C 1
ATOM 2401 O O . ASN B 1 47 ? 15.398 -12.516 -23.578 1 92.44 47 ASN B O 1
ATOM 2405 N N . THR B 1 48 ? 17.281 -12.93 -22.578 1 92.69 48 THR B N 1
ATOM 2406 C CA . THR B 1 48 ? 17.547 -11.523 -22.312 1 92.69 48 THR B CA 1
ATOM 2407 C C . THR B 1 48 ? 18.219 -10.859 -23.516 1 92.69 48 THR B C 1
ATOM 2409 O O . THR B 1 48 ? 18.172 -9.641 -23.656 1 92.69 48 THR B O 1
ATOM 2412 N N . GLY B 1 49 ? 18.891 -11.633 -24.281 1 93.31 49 GLY B N 1
ATOM 2413 C CA . GLY B 1 49 ? 19.625 -11.109 -25.422 1 93.31 49 GLY B CA 1
ATOM 2414 C C . GLY B 1 49 ? 20.906 -10.383 -25.016 1 93.31 49 GLY B C 1
ATOM 2415 O O . GLY B 1 49 ? 21.438 -9.578 -25.781 1 93.31 49 GLY B O 1
ATOM 2416 N N . LYS B 1 50 ? 21.328 -10.562 -23.844 1 95 50 LYS B N 1
ATOM 2417 C CA . LYS B 1 50 ? 22.578 -9.969 -23.344 1 95 50 LYS B CA 1
ATOM 2418 C C . LYS B 1 50 ? 23.719 -10.992 -23.359 1 95 50 LYS B C 1
ATOM 2420 O O . LYS B 1 50 ? 23.484 -12.18 -23.578 1 95 50 LYS B O 1
ATOM 2425 N N . SER B 1 51 ? 24.906 -10.539 -23.188 1 96.19 51 SER B N 1
ATOM 2426 C CA . SER B 1 51 ? 26.062 -11.422 -23.188 1 96.19 51 SER B CA 1
ATOM 2427 C C . SER B 1 51 ? 26.109 -12.266 -21.922 1 96.19 51 SER B C 1
ATOM 2429 O O . SER B 1 51 ? 25.547 -11.891 -20.891 1 96.19 51 SER B O 1
ATOM 2431 N N . LYS B 1 52 ? 26.781 -13.43 -22 1 96.19 52 LYS B N 1
ATOM 2432 C CA . LYS B 1 52 ? 26.984 -14.297 -20.844 1 96.19 52 LYS B CA 1
ATOM 2433 C C . LYS B 1 52 ? 27.641 -13.547 -19.688 1 96.19 52 LYS B C 1
ATOM 2435 O O . LYS B 1 52 ? 27.281 -13.719 -18.531 1 96.19 52 LYS B O 1
ATOM 2440 N N . SER B 1 53 ? 28.609 -12.75 -20.031 1 96.25 53 SER B N 1
ATOM 2441 C CA . SER B 1 53 ? 29.312 -11.984 -19 1 96.25 53 SER B CA 1
ATOM 2442 C C . SER B 1 53 ? 28.359 -11.023 -18.281 1 96.25 53 SER B C 1
ATOM 2444 O O . SER B 1 53 ? 28.391 -10.93 -17.047 1 96.25 53 SER B O 1
ATOM 2446 N N . THR B 1 54 ? 27.562 -10.328 -19.031 1 95.25 54 THR B N 1
ATOM 2447 C CA . THR B 1 54 ? 26.609 -9.375 -18.469 1 95.25 54 THR B CA 1
ATOM 2448 C C . THR B 1 54 ? 25.609 -10.078 -17.562 1 95.25 54 THR B C 1
ATOM 2450 O O . THR B 1 54 ? 25.359 -9.633 -16.438 1 95.25 54 THR B O 1
ATOM 2453 N N . VAL B 1 55 ? 25.047 -11.117 -18.047 1 96.5 55 VAL B N 1
ATOM 2454 C CA . VAL B 1 55 ? 24.047 -11.859 -17.281 1 96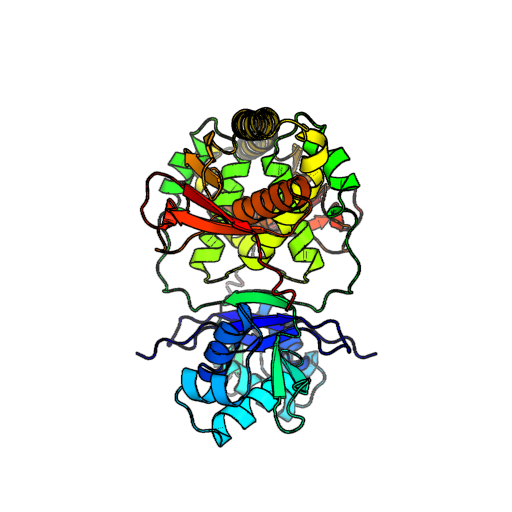.5 55 VAL B CA 1
ATOM 2455 C C . VAL B 1 55 ? 24.672 -12.414 -16 1 96.5 55 VAL B C 1
ATOM 2457 O O . VAL B 1 55 ? 24.047 -12.383 -14.938 1 96.5 55 VAL B O 1
ATOM 2460 N N . SER B 1 56 ? 25.859 -12.93 -16.078 1 96.38 56 SER B N 1
ATOM 2461 C CA . SER B 1 56 ? 26.547 -13.477 -14.922 1 96.38 56 SER B CA 1
ATOM 2462 C C . SER B 1 56 ? 26.719 -12.422 -13.836 1 96.38 56 SER B C 1
ATOM 2464 O O . SER B 1 56 ? 26.5 -12.695 -12.656 1 96.38 56 SER B O 1
ATOM 2466 N N . VAL B 1 57 ? 27.125 -11.25 -14.242 1 96.69 57 VAL B N 1
ATOM 2467 C CA . VAL B 1 57 ? 27.328 -10.148 -13.305 1 96.69 57 VAL B CA 1
ATOM 2468 C C . VAL B 1 57 ? 26.016 -9.797 -12.609 1 96.69 57 VAL B C 1
ATOM 2470 O O . VAL B 1 57 ? 25.984 -9.609 -11.391 1 96.69 57 VAL B O 1
ATOM 2473 N N . HIS B 1 58 ? 24.969 -9.695 -13.344 1 96.19 58 HIS B N 1
ATOM 2474 C CA . HIS B 1 58 ? 23.672 -9.352 -12.789 1 96.19 58 HIS B CA 1
ATOM 2475 C C . HIS B 1 58 ? 23.156 -10.445 -11.859 1 96.19 58 HIS B C 1
ATOM 2477 O O . HIS B 1 58 ? 22.625 -10.156 -10.789 1 96.19 58 HIS B O 1
ATOM 2483 N N . LEU B 1 59 ? 23.344 -11.648 -12.281 1 96.44 59 LEU B N 1
ATOM 2484 C CA . LEU B 1 59 ? 22.906 -12.758 -11.445 1 96.44 59 LEU B CA 1
ATOM 2485 C C . LEU B 1 59 ? 23.703 -12.805 -10.148 1 96.44 59 LEU B C 1
ATOM 2487 O O . LEU B 1 59 ? 23.141 -13.094 -9.086 1 96.44 59 LEU B O 1
ATOM 2491 N N . LYS B 1 60 ? 24.922 -12.594 -10.25 1 96 60 LYS B N 1
ATOM 2492 C CA . LYS B 1 60 ? 25.75 -12.531 -9.039 1 96 60 LYS B CA 1
ATOM 2493 C C . LYS B 1 60 ? 25.266 -11.43 -8.102 1 96 60 LYS B C 1
ATOM 2495 O O . LYS B 1 60 ? 25.141 -11.648 -6.898 1 96 60 LYS B O 1
ATOM 2500 N N . SER B 1 61 ? 25.047 -10.281 -8.625 1 95.12 61 SER B N 1
ATOM 2501 C CA . SER B 1 61 ? 24.547 -9.164 -7.84 1 95.12 61 SER B CA 1
ATOM 2502 C C . SER B 1 61 ? 23.219 -9.516 -7.164 1 95.12 61 SER B C 1
ATOM 2504 O O . SER B 1 61 ? 23.047 -9.258 -5.969 1 95.12 61 SER B O 1
ATOM 2506 N N . LEU B 1 62 ? 22.297 -10.055 -7.887 1 94.81 62 LEU B N 1
ATOM 2507 C CA . LEU B 1 62 ? 20.984 -10.445 -7.359 1 94.81 62 LEU B CA 1
ATOM 2508 C C . LEU B 1 62 ? 21.141 -11.492 -6.262 1 94.81 62 LEU B C 1
ATOM 2510 O O . LEU B 1 62 ? 20.391 -11.477 -5.285 1 94.81 62 LEU B O 1
ATOM 2514 N N . ARG B 1 63 ? 22.062 -12.359 -6.465 1 93.44 63 ARG B N 1
ATOM 2515 C CA . ARG B 1 63 ? 22.344 -13.375 -5.457 1 93.44 63 ARG B CA 1
ATOM 2516 C C . ARG B 1 63 ? 22.875 -12.75 -4.176 1 93.44 63 ARG B C 1
ATOM 2518 O O . ARG B 1 63 ? 22.484 -13.133 -3.074 1 93.44 63 ARG B O 1
ATOM 2525 N N . GLU B 1 64 ? 23.766 -11.828 -4.32 1 91.12 64 GLU B N 1
ATOM 2526 C CA . GLU B 1 64 ? 24.344 -11.141 -3.172 1 91.12 64 GLU B CA 1
ATOM 2527 C C . GLU B 1 64 ? 23.297 -10.375 -2.389 1 91.12 64 GLU B C 1
ATOM 2529 O O . GLU B 1 64 ? 23.391 -10.227 -1.169 1 91.12 64 GLU B O 1
ATOM 2534 N N . LEU B 1 65 ? 22.328 -9.945 -3.117 1 88.5 65 LEU B N 1
ATOM 2535 C CA . LEU B 1 65 ? 21.219 -9.234 -2.479 1 88.5 65 LEU B CA 1
ATOM 2536 C C . LEU B 1 65 ? 20.219 -10.219 -1.891 1 88.5 65 LEU B C 1
ATOM 2538 O O . LEU B 1 65 ? 19.234 -9.812 -1.256 1 88.5 65 LEU B O 1
ATOM 2542 N N . GLY B 1 66 ? 20.422 -11.453 -2.148 1 90.12 66 GLY B N 1
ATOM 2543 C CA . GLY B 1 66 ? 19.547 -12.484 -1.626 1 90.12 66 GLY B CA 1
ATOM 2544 C C . GLY B 1 66 ? 18.25 -12.602 -2.4 1 90.12 66 GLY B C 1
ATOM 2545 O O . GLY B 1 66 ? 17.281 -13.18 -1.906 1 90.12 66 GLY B O 1
ATOM 2546 N N . ILE B 1 67 ? 18.188 -12.094 -3.539 1 93.44 67 ILE B N 1
ATOM 2547 C CA . ILE B 1 67 ? 16.953 -12.07 -4.324 1 93.44 67 ILE B CA 1
ATOM 2548 C C . ILE B 1 67 ? 16.828 -13.359 -5.129 1 93.44 67 ILE B C 1
ATOM 2550 O O . ILE B 1 67 ? 15.734 -13.93 -5.227 1 93.44 67 ILE B O 1
ATOM 2554 N N . VAL B 1 68 ? 17.953 -13.812 -5.645 1 95.69 68 VAL B N 1
ATOM 2555 C CA . VAL B 1 68 ? 17.953 -15.055 -6.418 1 95.69 68 VAL B CA 1
ATOM 2556 C C . VAL B 1 68 ? 18.953 -16.031 -5.812 1 95.69 68 VAL B C 1
ATOM 2558 O O . VAL B 1 68 ? 19.844 -15.641 -5.051 1 95.69 68 VAL B O 1
ATOM 2561 N N . SER B 1 69 ? 18.734 -17.219 -6.059 1 94.75 69 SER B N 1
ATOM 2562 C CA . SER B 1 69 ? 19.656 -18.297 -5.723 1 94.75 69 SER B CA 1
ATOM 2563 C C . SER B 1 69 ? 19.703 -19.344 -6.828 1 94.75 69 SER B C 1
ATOM 2565 O O . SER B 1 69 ? 19.078 -19.172 -7.883 1 94.75 69 SER B O 1
ATOM 2567 N N . TYR B 1 70 ? 20.625 -20.281 -6.691 1 95.75 70 TYR B N 1
ATOM 2568 C CA . TYR B 1 70 ? 20.703 -21.328 -7.711 1 95.75 70 TYR B CA 1
ATOM 2569 C C . TYR B 1 70 ? 20.953 -22.688 -7.078 1 95.75 70 TYR B C 1
ATOM 2571 O O . TYR B 1 70 ? 21.359 -22.781 -5.918 1 95.75 70 TYR B O 1
ATOM 2579 N N . LYS B 1 71 ? 20.5 -23.641 -7.805 1 95.44 71 LYS B N 1
ATOM 2580 C CA . LYS B 1 71 ? 20.828 -25.031 -7.496 1 95.44 71 LYS B CA 1
ATOM 2581 C C . LYS B 1 71 ? 21.547 -25.688 -8.664 1 95.44 71 LYS B C 1
ATOM 2583 O O . LYS B 1 71 ? 21.453 -25.234 -9.805 1 95.44 71 LYS B O 1
ATOM 2588 N N . ILE B 1 72 ? 22.266 -26.781 -8.305 1 94.19 72 ILE B N 1
ATOM 2589 C CA . ILE B 1 72 ? 23 -27.516 -9.336 1 94.19 72 ILE B CA 1
ATOM 2590 C C . ILE B 1 72 ? 22.062 -28.453 -10.086 1 94.19 72 ILE B C 1
ATOM 2592 O O . ILE B 1 72 ? 21.219 -29.109 -9.477 1 94.19 72 ILE B O 1
ATOM 2596 N N . HIS B 1 73 ? 22.219 -28.484 -11.391 1 92.69 73 HIS B N 1
ATOM 2597 C CA . HIS B 1 73 ? 21.406 -29.375 -12.211 1 92.69 73 HIS B CA 1
ATOM 2598 C C . HIS B 1 73 ? 21.609 -30.828 -11.82 1 92.69 73 HIS B C 1
ATOM 2600 O O . HIS B 1 73 ? 22.75 -31.281 -11.656 1 92.69 73 HIS B O 1
ATOM 2606 N N . PRO B 1 74 ? 20.562 -31.5 -11.711 1 91.31 74 PRO B N 1
ATOM 2607 C CA . PRO B 1 74 ? 20.688 -32.875 -11.242 1 91.31 74 PRO B CA 1
ATOM 2608 C C . PRO B 1 74 ? 21.453 -33.781 -12.219 1 91.31 74 PRO B C 1
ATOM 2610 O O . PRO B 1 74 ? 22.125 -34.719 -11.789 1 91.31 74 PRO B O 1
ATOM 2613 N N . GLU B 1 75 ? 21.391 -33.531 -13.484 1 92 75 GLU B N 1
ATOM 2614 C CA . GLU B 1 75 ? 22 -34.406 -14.492 1 92 75 GLU B CA 1
ATOM 2615 C C . GLU B 1 75 ? 23.312 -33.812 -15 1 92 75 GLU B C 1
ATOM 2617 O O . GLU B 1 75 ? 24.047 -34.5 -15.719 1 92 75 GLU B O 1
ATOM 2622 N N . ASP B 1 76 ? 23.562 -32.656 -14.805 1 91.44 76 ASP B N 1
ATOM 2623 C CA . ASP B 1 76 ? 24.766 -31.984 -15.281 1 91.44 76 ASP B CA 1
ATOM 2624 C C . ASP B 1 76 ? 25.312 -31.031 -14.227 1 91.44 76 ASP B C 1
ATOM 2626 O O . ASP B 1 76 ? 24.812 -29.906 -14.07 1 91.44 76 ASP B O 1
ATOM 2630 N N . ASN B 1 77 ? 26.312 -31.375 -13.602 1 89.62 77 ASN B N 1
ATOM 2631 C CA . ASN B 1 77 ? 26.859 -30.625 -12.477 1 89.62 77 ASN B CA 1
ATOM 2632 C C . ASN B 1 77 ? 27.469 -29.297 -12.922 1 89.62 77 ASN B C 1
ATOM 2634 O O . ASN B 1 77 ? 27.766 -28.438 -12.094 1 89.62 77 ASN B O 1
ATOM 2638 N N . ARG B 1 78 ? 27.656 -29.156 -14.156 1 90 78 ARG B N 1
ATOM 2639 C CA . ARG B 1 78 ? 28.25 -27.922 -14.656 1 90 78 ARG B CA 1
ATOM 2640 C C . ARG B 1 78 ? 27.172 -26.844 -14.867 1 90 78 ARG B C 1
ATOM 2642 O O . ARG B 1 78 ? 27.484 -25.688 -15.094 1 90 78 ARG B O 1
ATOM 2649 N N . LYS B 1 79 ? 25.938 -27.266 -14.773 1 93.94 79 LYS B N 1
ATOM 2650 C CA . LYS B 1 79 ? 24.844 -26.344 -15.062 1 93.94 79 LYS B CA 1
ATOM 2651 C C . LYS B 1 79 ? 24.156 -25.875 -13.781 1 93.94 79 LYS B C 1
ATOM 2653 O O . LYS B 1 79 ? 23.969 -26.672 -12.844 1 93.94 79 LYS B O 1
ATOM 2658 N N . LYS B 1 80 ? 23.844 -24.578 -13.734 1 95.19 80 LYS B N 1
ATOM 2659 C CA . LYS B 1 80 ? 23.125 -24.016 -12.602 1 95.19 80 LYS B CA 1
ATOM 2660 C C . LYS B 1 80 ? 21.703 -23.641 -12.984 1 95.19 80 LYS B C 1
ATOM 2662 O O . LYS B 1 80 ? 21.453 -23.156 -14.086 1 95.19 80 LYS B O 1
ATOM 2667 N N . ILE B 1 81 ? 20.812 -23.969 -12.062 1 96.94 81 ILE B N 1
ATOM 2668 C CA . ILE B 1 81 ? 19.406 -23.578 -12.227 1 96.94 81 ILE B CA 1
ATOM 2669 C C . ILE B 1 81 ? 19.062 -22.469 -11.242 1 96.94 81 ILE B C 1
ATOM 2671 O O . ILE B 1 81 ? 19.109 -22.672 -10.023 1 96.94 81 ILE B O 1
ATOM 2675 N N . PHE B 1 82 ? 18.641 -21.312 -11.805 1 97.25 82 PHE B N 1
ATOM 2676 C CA . PHE B 1 82 ? 18.375 -20.141 -10.984 1 97.25 82 PHE B CA 1
ATOM 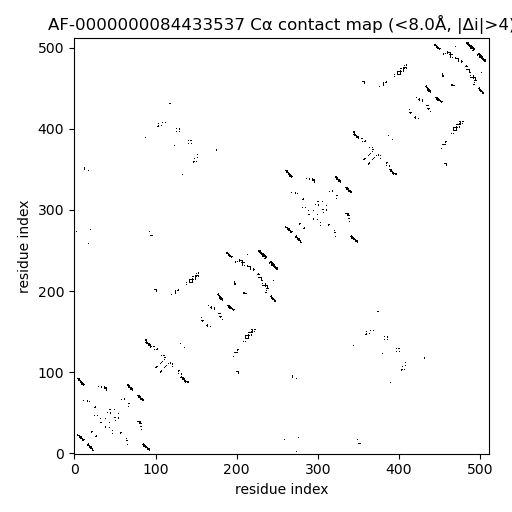2677 C C . PHE B 1 82 ? 16.891 -20.031 -10.641 1 97.25 82 PHE B C 1
ATOM 2679 O O . PHE B 1 82 ? 16.047 -20.391 -11.453 1 97.25 82 PHE B O 1
ATOM 2686 N N . TYR B 1 83 ? 16.609 -19.562 -9.422 1 95.69 83 TYR B N 1
ATOM 2687 C CA . TYR B 1 83 ? 15.25 -19.328 -8.945 1 95.69 83 TYR B CA 1
ATOM 2688 C C . TYR B 1 83 ? 15.195 -18.125 -8.008 1 95.69 83 TYR B C 1
ATOM 2690 O O . TYR B 1 83 ? 16.219 -17.688 -7.492 1 95.69 83 TYR B O 1
ATOM 2698 N N . ILE B 1 84 ? 14.047 -17.594 -7.855 1 93.94 84 ILE B N 1
ATOM 2699 C CA . ILE B 1 84 ? 13.867 -16.469 -6.953 1 93.94 84 ILE B CA 1
ATOM 2700 C C . ILE B 1 84 ? 13.883 -16.953 -5.508 1 93.94 84 ILE B C 1
ATOM 2702 O O . ILE B 1 84 ? 13.227 -17.938 -5.168 1 93.94 84 ILE B O 1
ATOM 2706 N N . ASN B 1 85 ? 14.68 -16.328 -4.707 1 91.94 85 ASN B N 1
ATOM 2707 C CA . ASN B 1 85 ? 14.836 -16.703 -3.305 1 91.94 85 ASN B CA 1
ATOM 2708 C C . ASN B 1 85 ? 14.398 -15.578 -2.377 1 91.94 85 ASN B C 1
ATOM 2710 O O . ASN B 1 85 ? 15.008 -15.352 -1.33 1 91.94 85 ASN B O 1
ATOM 2714 N N . SER B 1 86 ? 13.531 -14.766 -2.756 1 90.5 86 SER B N 1
ATOM 2715 C CA . SER B 1 86 ? 12.992 -13.648 -1.979 1 90.5 86 SER B CA 1
ATOM 2716 C C . SER B 1 86 ? 11.516 -13.43 -2.268 1 90.5 86 SER B C 1
ATOM 2718 O O . SER B 1 86 ? 10.969 -14.008 -3.213 1 90.5 86 SER B O 1
ATOM 2720 N N . LYS B 1 87 ? 10.961 -12.773 -1.407 1 90.5 87 LYS B N 1
ATOM 2721 C CA . LYS B 1 87 ? 9.547 -12.453 -1.592 1 90.5 87 LYS B CA 1
ATOM 2722 C C . LYS B 1 87 ? 9.375 -11.125 -2.322 1 90.5 87 LYS B C 1
ATOM 2724 O O . LYS B 1 87 ? 9.938 -10.109 -1.915 1 90.5 87 LYS B O 1
ATOM 2729 N N . TYR B 1 88 ? 8.688 -11.227 -3.449 1 93.19 88 TYR B N 1
ATOM 2730 C CA . TYR B 1 88 ? 8.344 -10.008 -4.164 1 93.19 88 TYR B CA 1
ATOM 2731 C C . TYR B 1 88 ? 7.238 -9.242 -3.443 1 93.19 88 TYR B C 1
ATOM 2733 O O . TYR B 1 88 ? 6.141 -9.773 -3.24 1 93.19 88 TYR B O 1
ATOM 2741 N N . LEU B 1 89 ? 7.441 -7.91 -3.088 1 91.81 89 LEU B N 1
ATOM 2742 C CA . LEU B 1 89 ? 6.5 -7.148 -2.27 1 91.81 89 LEU B CA 1
ATOM 2743 C C . LEU B 1 89 ? 5.695 -6.18 -3.125 1 91.81 89 LEU B C 1
ATOM 2745 O O . LEU B 1 89 ? 4.586 -5.793 -2.754 1 91.81 89 LEU B O 1
ATOM 2749 N N . GLY B 1 90 ? 6.238 -5.766 -4.184 1 93.31 90 GLY B N 1
ATOM 2750 C CA . GLY B 1 90 ? 5.594 -4.773 -5.027 1 93.31 90 GLY B CA 1
ATOM 2751 C C . GLY B 1 90 ? 6.582 -3.914 -5.793 1 93.31 90 GLY B C 1
ATOM 2752 O O . GLY B 1 90 ? 7.762 -4.254 -5.891 1 93.31 90 GLY B O 1
ATOM 2753 N N . SER B 1 91 ? 6.039 -2.891 -6.414 1 93.31 91 SER B N 1
ATOM 2754 C CA . SER B 1 91 ? 6.875 -2.004 -7.219 1 93.31 91 SER B CA 1
ATOM 2755 C C . SER B 1 91 ? 6.383 -0.563 -7.145 1 93.31 91 SER B C 1
ATOM 2757 O O . SER B 1 91 ? 5.273 -0.305 -6.668 1 93.31 91 SER B O 1
ATOM 2759 N N . VAL B 1 92 ? 7.18 0.379 -7.414 1 91.69 92 VAL B N 1
ATOM 2760 C CA . VAL B 1 92 ? 6.836 1.794 -7.516 1 91.69 92 VAL B CA 1
ATOM 2761 C C . VAL B 1 92 ? 7.32 2.35 -8.852 1 91.69 92 VAL B C 1
ATOM 2763 O O . VAL B 1 92 ? 8.477 2.152 -9.234 1 91.69 92 VAL B O 1
ATOM 2766 N N . ASN B 1 93 ? 6.395 2.932 -9.562 1 85.81 93 ASN B N 1
ATOM 2767 C CA . ASN B 1 93 ? 6.703 3.543 -10.852 1 85.81 93 ASN B CA 1
ATOM 2768 C C . ASN B 1 93 ? 6.457 5.047 -10.828 1 85.81 93 ASN B C 1
ATOM 2770 O O . ASN B 1 93 ? 5.664 5.543 -10.023 1 85.81 93 ASN B O 1
ATOM 2774 N N . LEU B 1 94 ? 7.32 5.691 -11.633 1 73.06 94 LEU B N 1
ATOM 2775 C CA . LEU B 1 94 ? 7.059 7.121 -11.766 1 73.06 94 LEU B CA 1
ATOM 2776 C C . LEU B 1 94 ? 5.723 7.367 -12.461 1 73.06 94 LEU B C 1
ATOM 2778 O O . LEU B 1 94 ? 5.426 6.75 -13.484 1 73.06 94 LEU B O 1
ATOM 2782 N N . SER B 1 95 ? 4.793 7.852 -11.633 1 63.94 95 SER B N 1
ATOM 2783 C CA . SER B 1 95 ? 3.506 8.109 -12.273 1 63.94 95 SER B CA 1
ATOM 2784 C C . SER B 1 95 ? 3.488 9.484 -12.938 1 63.94 95 SER B C 1
ATOM 2786 O O . SER B 1 95 ? 4.203 10.391 -12.516 1 63.94 95 SER B O 1
ATOM 2788 N N . GLU B 1 96 ? 2.967 9.492 -14.18 1 59.78 96 GLU B N 1
ATOM 2789 C CA . GLU B 1 96 ? 2.795 10.789 -14.82 1 59.78 96 GLU B CA 1
ATOM 2790 C C . GLU B 1 96 ? 1.883 11.695 -13.992 1 59.78 96 GLU B C 1
ATOM 2792 O O . GLU B 1 96 ? 0.989 11.211 -13.297 1 59.78 96 GLU B O 1
ATOM 2797 N N . GLN B 1 97 ? 2.367 12.867 -13.625 1 60.06 97 GLN B N 1
ATOM 2798 C CA . GLN B 1 97 ? 1.83 13.953 -12.812 1 60.06 97 GLN B CA 1
ATOM 2799 C C . GLN B 1 97 ? 0.355 14.195 -13.125 1 60.06 97 GLN B C 1
ATOM 2801 O O . GLN B 1 97 ? -0.247 15.141 -12.609 1 60.06 97 GLN B O 1
ATOM 2806 N N . LYS B 1 98 ? -0.44 13.164 -13.836 1 64.62 98 LYS B N 1
ATOM 2807 C CA . LYS B 1 98 ? -1.828 13.547 -14.078 1 64.62 98 LYS B CA 1
ATOM 2808 C C . LYS B 1 98 ? -2.744 13.008 -12.984 1 64.62 98 LYS B C 1
ATOM 2810 O O . LYS B 1 98 ? -2.697 11.82 -12.656 1 64.62 98 LYS B O 1
ATOM 2815 N N . GLU B 1 99 ? -3.5 14.008 -12.359 1 77.38 99 GLU B N 1
ATOM 2816 C CA . GLU B 1 99 ? -4.523 13.633 -11.391 1 77.38 99 GLU B CA 1
ATOM 2817 C C . GLU B 1 99 ? -5.586 12.742 -12.023 1 77.38 99 GLU B C 1
ATOM 2819 O O . GLU B 1 99 ? -6.203 13.125 -13.023 1 77.38 99 GLU B O 1
ATOM 2824 N N . LEU B 1 100 ? -5.766 11.586 -11.445 1 84.5 100 LEU B N 1
ATOM 2825 C CA . LEU B 1 100 ? -6.785 10.648 -11.914 1 84.5 100 LEU B CA 1
ATOM 2826 C C . LEU B 1 100 ? -8.18 11.18 -11.617 1 84.5 100 LEU B C 1
ATOM 2828 O O . LEU B 1 100 ? -8.422 11.742 -10.547 1 84.5 100 LEU B O 1
ATOM 2832 N N . GLU B 1 101 ? -9.094 11.055 -12.57 1 81.19 101 GLU B N 1
ATOM 2833 C CA . GLU B 1 101 ? -10.484 11.469 -12.375 1 81.19 101 GLU B CA 1
ATOM 2834 C C . GLU B 1 101 ? -11.07 10.852 -11.109 1 81.19 101 GLU B C 1
ATOM 2836 O O . GLU B 1 101 ? -11.82 11.508 -10.383 1 81.19 101 GLU B O 1
ATOM 2841 N N . GLU B 1 102 ? -10.703 9.711 -10.844 1 81.12 102 GLU B N 1
ATOM 2842 C CA . GLU B 1 102 ? -11.281 8.93 -9.758 1 81.12 102 GLU B CA 1
ATOM 2843 C C . GLU B 1 102 ? -10.859 9.461 -8.398 1 81.12 102 GLU B C 1
ATOM 2845 O O . GLU B 1 102 ? -11.422 9.078 -7.367 1 81.12 102 GLU B O 1
ATOM 2850 N N . THR B 1 103 ? -9.914 10.422 -8.43 1 80.19 103 THR B N 1
ATOM 2851 C CA . THR B 1 103 ? -9.477 10.984 -7.16 1 80.19 103 THR B CA 1
ATOM 2852 C C . THR B 1 103 ? -9.953 12.422 -7.016 1 80.19 103 THR B C 1
ATOM 2854 O O . THR B 1 103 ? -9.703 13.07 -5.996 1 80.19 103 THR B O 1
ATOM 2857 N N . GLN B 1 104 ? -10.695 12.773 -8 1 78.56 104 GLN B N 1
ATOM 2858 C CA . GLN B 1 104 ? -11.172 14.148 -7.98 1 78.56 104 GLN B CA 1
ATOM 2859 C C . GLN B 1 104 ? -12.461 14.281 -7.176 1 78.56 104 GLN B C 1
ATOM 2861 O O . GLN B 1 104 ? -13.242 13.328 -7.09 1 78.56 104 GLN B O 1
ATOM 2866 N N . LYS B 1 105 ? -12.609 15.391 -6.707 1 79.06 105 LYS B N 1
ATOM 2867 C CA . LYS B 1 105 ? -13.727 15.727 -5.832 1 79.06 105 LYS B CA 1
ATOM 2868 C C . LYS B 1 105 ? -15.055 15.32 -6.457 1 79.06 105 LYS B C 1
ATOM 2870 O O . LYS B 1 105 ? -15.867 14.633 -5.824 1 79.06 105 LYS B O 1
ATOM 2875 N N . ASP B 1 106 ? -15.297 15.703 -7.645 1 79.06 106 ASP B N 1
ATOM 2876 C CA . ASP B 1 106 ? -16.578 15.469 -8.305 1 79.06 106 ASP B CA 1
ATOM 2877 C C . ASP B 1 106 ? -16.859 13.969 -8.43 1 79.06 106 ASP B C 1
ATOM 2879 O O . ASP B 1 106 ? -18 13.531 -8.242 1 79.06 106 ASP B O 1
ATOM 2883 N N . TYR B 1 107 ? -15.828 13.234 -8.766 1 81.75 107 TYR B N 1
ATOM 2884 C CA . TYR B 1 107 ? -15.977 11.781 -8.867 1 81.75 107 TYR B CA 1
ATOM 2885 C C . TYR B 1 107 ? -16.359 11.18 -7.523 1 81.75 107 TYR B C 1
ATOM 2887 O O . TYR B 1 107 ? -17.25 10.328 -7.445 1 81.75 107 TYR B O 1
ATOM 2895 N N . LEU B 1 108 ? -15.695 11.68 -6.582 1 79.5 108 LEU B N 1
ATOM 2896 C CA . LEU B 1 108 ? -15.93 11.148 -5.242 1 79.5 108 LEU B CA 1
ATOM 2897 C C . LEU B 1 108 ? -17.328 11.508 -4.746 1 79.5 108 LEU B C 1
ATOM 2899 O O . LEU B 1 108 ? -18.016 10.672 -4.172 1 79.5 108 LEU B O 1
ATOM 2903 N N . ILE B 1 109 ? -17.75 12.672 -4.996 1 76.88 109 ILE B N 1
ATOM 2904 C CA . ILE B 1 109 ? -19.078 13.125 -4.578 1 76.88 109 ILE B CA 1
ATOM 2905 C C . ILE B 1 109 ? -20.156 12.32 -5.297 1 76.88 109 ILE B C 1
ATOM 2907 O O . ILE B 1 109 ? -21.094 11.836 -4.668 1 76.88 109 ILE B O 1
ATOM 2911 N N . ASN B 1 110 ? -20.016 12.148 -6.504 1 77.06 110 ASN B N 1
ATOM 2912 C CA . ASN B 1 110 ? -21.016 11.5 -7.336 1 77.06 110 ASN B CA 1
ATOM 2913 C C . ASN B 1 110 ? -21.141 10.016 -7.02 1 77.06 110 ASN B C 1
ATOM 2915 O O . ASN B 1 110 ? -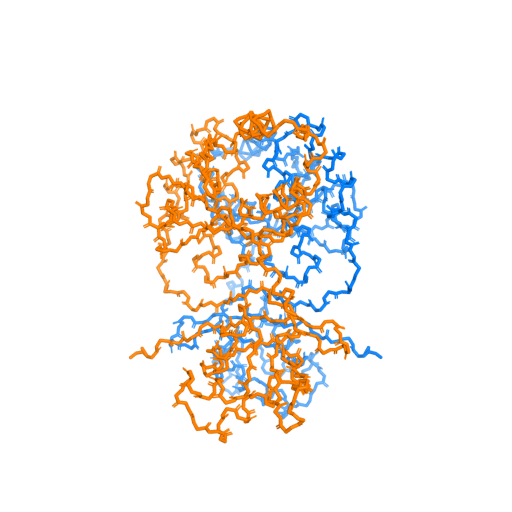22.234 9.445 -7.074 1 77.06 110 ASN B O 1
ATOM 2919 N N . ASN B 1 111 ? -20.094 9.461 -6.77 1 71.19 111 ASN B N 1
ATOM 2920 C CA . ASN B 1 111 ? -20.125 8.008 -6.617 1 71.19 111 ASN B CA 1
ATOM 2921 C C . ASN B 1 111 ? -20.172 7.602 -5.145 1 71.19 111 ASN B C 1
ATOM 2923 O O . ASN B 1 111 ? -20.625 6.5 -4.816 1 71.19 111 ASN B O 1
ATOM 2927 N N . ILE B 1 112 ? -19.688 8.359 -4.332 1 59.59 112 ILE B N 1
ATOM 2928 C CA . ILE B 1 112 ? -19.469 7.863 -2.977 1 59.59 112 ILE B CA 1
ATOM 2929 C C . ILE B 1 112 ? -20.516 8.461 -2.041 1 59.59 112 ILE B C 1
ATOM 2931 O O . ILE B 1 112 ? -21.188 7.734 -1.298 1 59.59 112 ILE B O 1
ATOM 2935 N N . ILE B 1 113 ? -20.641 9.711 -2.033 1 60.34 113 ILE B N 1
ATOM 2936 C CA . ILE B 1 113 ? -21.391 10.375 -0.968 1 60.34 113 ILE B CA 1
ATOM 2937 C C . ILE B 1 113 ? -22.891 10.266 -1.232 1 60.34 113 ILE B C 1
ATOM 2939 O O . ILE B 1 113 ? -23.656 10 -0.316 1 60.34 113 ILE B O 1
ATOM 2943 N N . ASN B 1 114 ? -23.219 10.375 -2.461 1 56.59 114 ASN B N 1
ATOM 2944 C CA . ASN B 1 114 ? -24.656 10.43 -2.695 1 56.59 114 ASN B CA 1
ATOM 2945 C C . ASN B 1 114 ? -25.281 9.031 -2.742 1 56.59 114 ASN B C 1
ATOM 2947 O O . ASN B 1 114 ? -26.5 8.891 -2.818 1 56.59 114 ASN B O 1
ATOM 2951 N N . ASP B 1 115 ? -24.391 8.047 -2.791 1 53.75 115 ASP B N 1
ATOM 2952 C CA . ASP B 1 115 ? -25 6.727 -2.898 1 53.75 115 ASP B CA 1
ATOM 2953 C C . ASP B 1 115 ? -25.047 6.031 -1.54 1 53.75 115 ASP B C 1
ATOM 2955 O O . ASP B 1 115 ? -24.203 6.277 -0.68 1 53.75 115 ASP B O 1
ATOM 2959 N N . ASP B 1 116 ? -26.25 5.777 -1.051 1 55.06 116 ASP B N 1
ATOM 2960 C CA . ASP B 1 116 ? -26.516 4.914 0.099 1 55.06 116 ASP B CA 1
ATOM 2961 C C . ASP B 1 116 ? -25.469 3.805 0.202 1 55.06 116 ASP B C 1
ATOM 2963 O O . ASP B 1 116 ? -25.656 2.838 0.942 1 55.06 116 ASP B O 1
ATOM 2967 N N . GLY B 1 117 ? -24.5 3.969 -0.656 1 60.12 117 GLY B N 1
ATOM 2968 C CA . GLY B 1 117 ? -23.594 2.836 -0.688 1 60.12 117 GLY B CA 1
ATOM 2969 C C . GLY B 1 117 ? -22.672 2.779 0.514 1 60.12 117 GLY B C 1
ATOM 2970 O O . GLY B 1 117 ? -22.75 3.635 1.398 1 60.12 117 GLY B O 1
ATOM 2971 N N . ASP B 1 118 ? -22.016 1.662 0.661 1 75.31 118 ASP B N 1
ATOM 2972 C CA . ASP B 1 118 ? -21.062 1.318 1.701 1 75.31 118 ASP B CA 1
ATOM 2973 C C . ASP B 1 118 ? -19.828 2.219 1.626 1 75.31 118 ASP B C 1
ATOM 2975 O O . ASP B 1 118 ? -19.047 2.145 0.667 1 75.31 118 ASP B O 1
ATOM 2979 N N . PHE B 1 119 ? -19.766 3.307 2.426 1 81.19 119 PHE B N 1
ATOM 2980 C CA . PHE B 1 119 ? -18.688 4.285 2.49 1 81.19 119 PHE B CA 1
ATOM 2981 C C . PHE B 1 119 ? -17.328 3.588 2.566 1 81.19 119 PHE B C 1
ATOM 2983 O O . PHE B 1 119 ? -16.344 4.098 2.047 1 81.19 119 PHE B O 1
ATOM 2990 N N . THR B 1 120 ? -17.328 2.398 3.105 1 81.06 120 THR B N 1
ATOM 2991 C CA . THR B 1 120 ? -16.062 1.664 3.221 1 81.06 120 THR B CA 1
ATOM 2992 C C . THR B 1 120 ? -15.555 1.242 1.844 1 81.06 120 THR B C 1
ATOM 2994 O O . THR B 1 120 ? -14.352 1.193 1.611 1 81.06 120 THR B O 1
ATOM 2997 N N . VAL B 1 121 ? -16.484 1.007 0.971 1 83 121 VAL B N 1
ATOM 2998 C CA . VAL B 1 121 ? -16.125 0.681 -0.404 1 83 121 VAL B CA 1
ATOM 2999 C C . VAL B 1 121 ? -15.469 1.892 -1.065 1 83 121 VAL B C 1
ATOM 3001 O O . VAL B 1 121 ? -14.469 1.754 -1.778 1 83 121 VAL B O 1
ATOM 3004 N N . LEU B 1 122 ? -15.984 3.004 -0.75 1 80.94 122 LEU B N 1
ATOM 3005 C CA . LEU B 1 122 ? -15.438 4.238 -1.306 1 80.94 122 LEU B CA 1
ATOM 3006 C C . LEU B 1 122 ? -14.031 4.488 -0.786 1 80.94 122 LEU B C 1
ATOM 3008 O O . LEU B 1 122 ? -13.141 4.883 -1.549 1 80.94 122 LEU B O 1
ATOM 3012 N N . LEU B 1 123 ? -13.875 4.273 0.488 1 87.44 123 LEU B N 1
ATOM 3013 C CA . LEU B 1 123 ? -12.555 4.457 1.085 1 87.44 123 LEU B CA 1
ATOM 3014 C C . LEU B 1 123 ? -11.523 3.547 0.419 1 87.44 123 LEU B C 1
ATOM 3016 O O . LEU B 1 123 ? -10.43 3.992 0.075 1 87.44 123 LEU B O 1
ATOM 3020 N N . PHE B 1 124 ? -11.938 2.363 0.155 1 90.06 124 PHE B N 1
ATOM 3021 C CA . PHE B 1 124 ? -11.062 1.376 -0.463 1 90.06 124 PHE B CA 1
ATOM 3022 C C . PHE B 1 124 ? -10.703 1.785 -1.887 1 90.06 124 PHE B C 1
ATOM 3024 O O . PHE B 1 124 ? -9.531 1.776 -2.264 1 90.06 124 PHE B O 1
ATOM 3031 N N . HIS B 1 125 ? -11.711 2.211 -2.605 1 89.81 125 HIS B N 1
ATOM 3032 C CA . HIS B 1 125 ? -11.477 2.584 -3.994 1 89.81 125 HIS B CA 1
ATOM 3033 C C . HIS B 1 125 ? -10.625 3.844 -4.09 1 89.81 125 HIS B C 1
ATOM 3035 O O . HIS B 1 125 ? -9.781 3.959 -4.98 1 89.81 125 HIS B O 1
ATOM 3041 N N . THR B 1 126 ? -10.914 4.781 -3.279 1 91.06 126 THR B N 1
ATOM 3042 C CA . THR B 1 126 ? -10.117 6.004 -3.307 1 91.06 126 THR B CA 1
ATOM 3043 C C . THR B 1 126 ? -8.656 5.711 -2.967 1 91.06 126 THR B C 1
ATOM 3045 O O . THR B 1 126 ? -7.75 6.227 -3.615 1 91.06 126 THR B O 1
ATOM 3048 N N . LEU B 1 127 ? -8.445 4.832 -1.966 1 93.94 127 LEU B N 1
ATOM 3049 C CA . LEU B 1 127 ? -7.09 4.43 -1.621 1 93.94 127 LEU B CA 1
ATOM 3050 C C . LEU B 1 127 ? -6.402 3.762 -2.807 1 93.94 127 LEU B C 1
ATOM 3052 O O . LEU B 1 127 ? -5.27 4.109 -3.148 1 93.94 127 LEU B O 1
ATOM 3056 N N . ARG B 1 128 ? -7.098 2.852 -3.406 1 94.62 128 ARG B N 1
ATOM 3057 C CA . ARG B 1 128 ? -6.531 2.141 -4.547 1 94.62 128 ARG B CA 1
ATOM 3058 C C . ARG B 1 128 ? -6.211 3.1 -5.688 1 94.62 128 ARG B C 1
ATOM 3060 O O . ARG B 1 128 ? -5.16 2.99 -6.32 1 94.62 128 ARG B O 1
ATOM 3067 N N . SER B 1 129 ? -7.105 4.008 -5.93 1 93.94 129 SER B N 1
ATOM 3068 C CA . SER B 1 129 ? -6.875 4.996 -6.977 1 93.94 129 SER B CA 1
ATOM 3069 C C . SER B 1 129 ? -5.668 5.871 -6.652 1 93.94 129 SER B C 1
ATOM 3071 O O . SER B 1 129 ? -4.883 6.211 -7.543 1 93.94 129 SER B O 1
ATOM 3073 N N . MET B 1 130 ? -5.539 6.207 -5.375 1 92.69 130 MET B N 1
ATOM 3074 C CA . MET B 1 130 ? -4.395 7.012 -4.961 1 92.69 130 MET B CA 1
ATOM 3075 C C . MET B 1 130 ? -3.094 6.234 -5.129 1 92.69 130 MET B C 1
ATOM 3077 O O . MET B 1 130 ? -2.078 6.797 -5.547 1 92.69 130 MET B O 1
ATOM 3081 N N . LEU B 1 131 ? -3.096 4.992 -4.809 1 94.56 131 LEU B N 1
ATOM 3082 C CA . LEU B 1 131 ? -1.92 4.152 -5.004 1 94.56 131 LEU B CA 1
ATOM 3083 C C . LEU B 1 131 ? -1.538 4.09 -6.48 1 94.56 131 LEU B C 1
ATOM 3085 O O . LEU B 1 131 ? -0.367 4.254 -6.828 1 94.56 131 LEU B O 1
ATOM 3089 N N . ILE B 1 132 ? -2.541 3.904 -7.297 1 93.12 132 ILE B N 1
ATOM 3090 C CA . ILE B 1 132 ? -2.314 3.871 -8.734 1 93.12 132 ILE B CA 1
ATOM 3091 C C . ILE B 1 132 ? -1.734 5.207 -9.203 1 93.12 132 ILE B C 1
ATOM 3093 O O . ILE B 1 132 ? -0.755 5.238 -9.945 1 93.12 132 ILE B O 1
ATOM 3097 N N . GLN B 1 133 ? -2.307 6.262 -8.734 1 90.81 133 GLN B N 1
ATOM 3098 C CA . GLN B 1 133 ? -1.862 7.602 -9.102 1 90.81 133 GLN B CA 1
ATOM 3099 C C . GLN B 1 133 ? -0.411 7.832 -8.688 1 90.81 133 GLN B C 1
ATOM 3101 O O . GLN B 1 133 ? 0.349 8.477 -9.414 1 90.81 133 GLN B O 1
ATOM 3106 N N . GLU B 1 134 ? -0.041 7.262 -7.555 1 90.06 134 GLU B N 1
ATOM 3107 C CA . GLU B 1 134 ? 1.311 7.457 -7.039 1 90.06 134 GLU B CA 1
ATOM 3108 C C . GLU B 1 134 ? 2.277 6.43 -7.617 1 90.06 134 GLU B C 1
ATOM 3110 O O . GLU B 1 134 ? 3.469 6.445 -7.305 1 90.06 134 GLU B O 1
ATOM 3115 N N . GLY B 1 135 ? 1.755 5.523 -8.367 1 90.94 135 GLY B N 1
ATOM 3116 C CA . GLY B 1 135 ? 2.59 4.52 -9.008 1 90.94 135 GLY B CA 1
ATOM 3117 C C . GLY B 1 135 ? 2.979 3.387 -8.078 1 90.94 135 GLY B C 1
ATOM 3118 O O . GLY B 1 135 ? 3.957 2.68 -8.328 1 90.94 135 GLY B O 1
ATOM 3119 N N . ILE B 1 136 ? 2.295 3.246 -7.031 1 93.56 136 ILE B N 1
ATOM 3120 C CA . ILE B 1 136 ? 2.602 2.217 -6.047 1 93.56 136 ILE B CA 1
ATOM 3121 C C . ILE B 1 136 ? 1.776 0.965 -6.332 1 93.56 136 ILE B C 1
ATOM 3123 O O . ILE B 1 136 ? 0.544 1.015 -6.344 1 93.56 136 ILE B O 1
ATOM 3127 N N . ASN B 1 137 ? 2.453 -0.096 -6.59 1 94.94 137 ASN B N 1
ATOM 3128 C CA . ASN B 1 137 ? 1.822 -1.384 -6.855 1 94.94 137 ASN B CA 1
ATOM 3129 C C . ASN B 1 137 ? 1.969 -2.334 -5.668 1 94.94 137 ASN B C 1
ATOM 3131 O O . ASN B 1 137 ? 3.08 -2.748 -5.336 1 94.94 137 ASN B O 1
ATOM 3135 N N . ILE B 1 138 ? 0.866 -2.684 -5.066 1 96.75 138 ILE B N 1
ATOM 3136 C CA . ILE B 1 138 ? 0.891 -3.621 -3.949 1 96.75 138 ILE B CA 1
ATOM 3137 C C . ILE B 1 138 ? 0.121 -4.887 -4.32 1 96.75 138 ILE B C 1
ATOM 3139 O O . ILE B 1 138 ? -0.47 -5.535 -3.455 1 96.75 138 ILE B O 1
ATOM 3143 N N . ASP B 1 139 ? 0.041 -5.238 -5.559 1 96.38 139 ASP B N 1
ATOM 3144 C CA . ASP B 1 139 ? -0.728 -6.371 -6.059 1 96.38 139 ASP B CA 1
ATOM 3145 C C . ASP B 1 139 ? -0.352 -7.656 -5.328 1 96.38 139 ASP B C 1
ATOM 3147 O O . ASP B 1 139 ? -1.226 -8.445 -4.949 1 96.38 139 ASP B O 1
ATOM 3151 N N . PRO B 1 140 ? 0.948 -7.895 -5.105 1 95 140 PRO B N 1
ATOM 3152 C CA . PRO B 1 140 ? 1.288 -9.133 -4.395 1 95 140 PRO B CA 1
ATOM 3153 C C . PRO B 1 140 ? 0.701 -9.18 -2.984 1 95 140 PRO B C 1
ATOM 3155 O O . PRO B 1 140 ? 0.308 -10.25 -2.516 1 95 140 PRO B O 1
ATOM 3158 N N . VAL B 1 141 ? 0.649 -8.039 -2.326 1 95.88 141 VAL B N 1
ATOM 3159 C CA . VAL B 1 141 ? 0.099 -7.988 -0.977 1 95.88 141 VAL B CA 1
ATOM 3160 C C . VAL B 1 141 ? -1.415 -8.18 -1.027 1 95.88 141 VAL B C 1
ATOM 3162 O O . VAL B 1 141 ? -1.988 -8.875 -0.186 1 95.88 141 VAL B O 1
ATOM 3165 N N . LEU B 1 142 ? -2.068 -7.559 -1.994 1 97.69 142 LEU B N 1
ATOM 3166 C CA . LEU B 1 142 ? -3.5 -7.758 -2.197 1 97.69 142 LEU B CA 1
ATOM 3167 C C . LEU B 1 142 ? -3.818 -9.234 -2.408 1 97.69 142 LEU B C 1
ATOM 3169 O O . LEU B 1 142 ? -4.742 -9.766 -1.792 1 97.69 142 LEU B O 1
ATOM 3173 N N . GLN B 1 143 ? -3.035 -9.867 -3.246 1 97.19 143 GLN B N 1
ATOM 3174 C CA . GLN B 1 143 ? -3.256 -11.281 -3.525 1 97.19 143 GLN B CA 1
ATOM 3175 C C . GLN B 1 143 ? -3.033 -12.133 -2.277 1 97.19 143 GLN B C 1
ATOM 3177 O O . GLN B 1 143 ? -3.816 -13.039 -1.99 1 97.19 143 GLN B O 1
ATOM 3182 N N . ALA B 1 144 ? -1.997 -11.828 -1.568 1 94.81 144 ALA B N 1
ATOM 3183 C CA . ALA B 1 144 ? -1.729 -12.547 -0.323 1 94.81 144 ALA B CA 1
ATOM 3184 C C . ALA B 1 144 ? -2.859 -12.344 0.68 1 94.81 144 ALA B C 1
ATOM 3186 O O . ALA B 1 144 ? -3.242 -13.273 1.391 1 94.81 144 ALA B O 1
ATOM 3187 N N . THR B 1 145 ? -3.32 -11.172 0.788 1 95.44 145 THR B N 1
ATOM 3188 C CA . THR B 1 145 ? -4.461 -10.867 1.644 1 95.44 145 THR B CA 1
ATOM 3189 C C . THR B 1 145 ? -5.672 -11.711 1.252 1 95.44 145 THR B C 1
ATOM 3191 O O . THR B 1 145 ? -6.305 -12.336 2.107 1 95.44 145 THR B O 1
ATOM 3194 N N . GLY B 1 146 ? -5.988 -11.695 -0.035 1 96.12 146 GLY B N 1
ATOM 3195 C CA . GLY B 1 146 ? -7.074 -12.531 -0.532 1 96.12 146 GLY B CA 1
ATOM 3196 C C . GLY B 1 146 ? -6.902 -14 -0.196 1 96.12 146 GLY B C 1
ATOM 3197 O O . GLY B 1 146 ? -7.867 -14.672 0.169 1 96.12 146 GLY B O 1
ATOM 3198 N N . ASN B 1 147 ? -5.68 -14.453 -0.376 1 96.19 147 ASN B N 1
ATOM 3199 C CA . ASN B 1 147 ? -5.395 -15.844 -0.061 1 96.19 147 ASN B CA 1
ATOM 3200 C C . ASN B 1 147 ? -5.719 -16.172 1.395 1 96.19 147 ASN B C 1
ATOM 3202 O O . ASN B 1 147 ? -6.359 -17.188 1.683 1 96.19 147 ASN B O 1
ATOM 3206 N N . GLN B 1 148 ? -5.328 -15.305 2.283 1 93.38 148 GLN B N 1
ATOM 3207 C CA . GLN B 1 148 ? -5.609 -15.5 3.701 1 93.38 148 GLN B CA 1
ATOM 3208 C C . GLN B 1 148 ? -7.109 -15.492 3.971 1 93.38 148 GLN B C 1
ATOM 3210 O O . GLN B 1 148 ? -7.617 -16.344 4.703 1 93.38 148 GLN B O 1
ATOM 3215 N N . ILE B 1 149 ? -7.766 -14.633 3.416 1 93.44 149 ILE B N 1
ATOM 3216 C CA . ILE B 1 149 ? -9.211 -14.531 3.582 1 93.44 149 ILE B CA 1
ATOM 3217 C C . ILE B 1 149 ? -9.891 -15.773 3.021 1 93.44 149 ILE B C 1
ATOM 3219 O O . ILE B 1 149 ? -10.773 -16.359 3.662 1 93.44 149 ILE B O 1
ATOM 3223 N N . GLY B 1 150 ? -9.461 -16.141 1.774 1 95 150 GLY B N 1
ATOM 3224 C CA . GLY B 1 150 ? -10.031 -17.328 1.15 1 95 150 GLY B CA 1
ATOM 3225 C C . GLY B 1 150 ? -9.883 -18.578 1.995 1 95 150 GLY B C 1
ATOM 3226 O O . GLY B 1 150 ? -10.812 -19.391 2.094 1 95 150 GLY B O 1
ATOM 3227 N N . LYS B 1 151 ? -8.75 -18.734 2.594 1 94.25 151 LYS B N 1
ATOM 3228 C CA . LYS B 1 151 ? -8.516 -19.875 3.479 1 94.25 151 LYS B CA 1
ATOM 3229 C C . LYS B 1 151 ? -9.484 -19.859 4.656 1 94.25 151 LYS B C 1
ATOM 3231 O O . LYS B 1 151 ? -10 -20.906 5.059 1 94.25 151 LYS B O 1
ATOM 3236 N N . SER B 1 152 ? -9.703 -18.719 5.18 1 91.69 152 SER B N 1
ATOM 3237 C CA . SER B 1 152 ? -10.602 -18.578 6.32 1 91.69 152 SER B CA 1
ATOM 3238 C C . SER B 1 152 ? -12.055 -18.828 5.918 1 91.69 152 SER B C 1
ATOM 3240 O O . SER B 1 152 ? -12.844 -19.344 6.711 1 91.69 152 SER B O 1
ATOM 3242 N N . LEU B 1 153 ? -12.391 -18.484 4.738 1 92.94 153 LEU B N 1
ATOM 3243 C CA . LEU B 1 153 ? -13.758 -18.594 4.25 1 92.94 153 LEU B CA 1
ATOM 3244 C C . LEU B 1 153 ? -14.078 -20.031 3.865 1 92.94 153 LEU B C 1
ATOM 3246 O O . LEU B 1 153 ? -15.25 -20.422 3.791 1 92.94 153 LEU B O 1
ATOM 3250 N N . PHE B 1 154 ? -13.078 -20.812 3.539 1 95.81 154 PHE B N 1
ATOM 3251 C CA . PHE B 1 154 ? -13.266 -22.125 2.928 1 95.81 154 PHE B CA 1
ATOM 3252 C C . PHE B 1 154 ? -14.188 -23 3.777 1 95.81 154 PHE B C 1
ATOM 3254 O O . PHE B 1 154 ? -15.148 -23.578 3.266 1 95.81 154 PHE B O 1
ATOM 3261 N N . ASP B 1 155 ? -13.977 -23 5.117 1 90.88 155 ASP B N 1
ATOM 3262 C CA . ASP B 1 155 ? -14.75 -23.875 5.992 1 90.88 155 ASP B CA 1
ATOM 3263 C C . ASP B 1 155 ? -16.219 -23.469 6.023 1 90.88 155 ASP B C 1
ATOM 3265 O O . ASP B 1 155 ? -17.109 -24.312 6.168 1 90.88 155 ASP B O 1
ATOM 3269 N N . LEU B 1 156 ? -16.422 -22.25 5.859 1 90.75 156 LEU B N 1
ATOM 3270 C CA . LEU B 1 156 ? -17.781 -21.719 5.914 1 90.75 156 LEU B CA 1
ATOM 3271 C C . LEU B 1 156 ? -18.531 -22.016 4.621 1 90.75 156 LEU B C 1
ATOM 3273 O O . LEU B 1 156 ? -19.75 -22.219 4.641 1 90.75 156 LEU B O 1
ATOM 3277 N N . LEU B 1 157 ? -17.797 -22.156 3.523 1 95.5 157 LEU B N 1
ATOM 3278 C CA . LEU B 1 157 ? -18.453 -22.219 2.223 1 95.5 157 LEU B CA 1
ATOM 3279 C C . LEU B 1 157 ? -18.391 -23.641 1.658 1 95.5 157 LEU B C 1
ATOM 3281 O O . LEU B 1 157 ? -19.094 -23.953 0.697 1 95.5 157 LEU B O 1
ATOM 3285 N N . TYR B 1 158 ? -17.688 -24.469 2.262 1 97.25 158 TYR B N 1
ATOM 3286 C CA . TYR B 1 158 ? -17.375 -25.781 1.703 1 97.25 158 TYR B CA 1
ATOM 3287 C C . TYR B 1 158 ? -18.625 -26.641 1.602 1 97.25 158 TYR B C 1
ATOM 3289 O O . TYR B 1 158 ? -19.469 -26.625 2.492 1 97.25 158 TYR B O 1
ATOM 3297 N N . ASP B 1 159 ? -18.703 -27.375 0.537 1 98.19 159 ASP B N 1
ATOM 3298 C CA . ASP B 1 159 ? -19.594 -28.516 0.318 1 98.19 159 ASP B CA 1
ATOM 3299 C C . ASP B 1 159 ? -18.922 -29.562 -0.558 1 98.19 159 ASP B C 1
ATOM 3301 O O . ASP B 1 159 ? -18.188 -29.234 -1.495 1 98.19 159 ASP B O 1
ATOM 3305 N N . ASP B 1 160 ? -19.188 -30.781 -0.237 1 96.94 160 ASP B N 1
ATOM 3306 C CA . ASP B 1 160 ? -18.578 -31.859 -0.995 1 96.94 160 ASP B CA 1
ATOM 3307 C C . ASP B 1 160 ? -19.047 -31.859 -2.445 1 96.94 160 ASP B C 1
ATOM 3309 O O . ASP B 1 160 ? -18.375 -32.375 -3.33 1 96.94 160 ASP B O 1
ATOM 3313 N N . ASN B 1 161 ? -20.234 -31.391 -2.67 1 97.62 161 ASN B N 1
ATOM 3314 C CA . ASN B 1 161 ? -20.766 -31.203 -4.016 1 97.62 161 ASN B CA 1
ATOM 3315 C C . ASN B 1 161 ? -20.281 -29.875 -4.625 1 97.62 161 ASN B C 1
ATOM 3317 O O . ASN B 1 161 ? -20.594 -28.812 -4.102 1 97.62 161 ASN B O 1
ATOM 3321 N N . LEU B 1 162 ? -19.562 -29.969 -5.75 1 96.5 162 LEU B N 1
ATOM 3322 C CA . LEU B 1 162 ? -18.938 -28.797 -6.359 1 96.5 162 LEU B CA 1
ATOM 3323 C C . LEU B 1 162 ? -19.984 -27.734 -6.695 1 96.5 162 LEU B C 1
ATOM 3325 O O . LEU B 1 162 ? -19.766 -26.547 -6.461 1 96.5 162 LEU B O 1
ATOM 3329 N N . GLU B 1 163 ? -21.078 -28.172 -7.254 1 96.75 163 GLU B N 1
ATOM 3330 C CA . GLU B 1 163 ? -22.109 -27.219 -7.645 1 96.75 163 GLU B CA 1
ATOM 3331 C C . GLU B 1 163 ? -22.641 -26.453 -6.434 1 96.75 163 GLU B C 1
ATOM 3333 O O . GLU B 1 163 ? -22.875 -25.25 -6.516 1 96.75 163 GLU B O 1
ATOM 3338 N N . ILE B 1 164 ? -22.734 -27.172 -5.324 1 98.12 164 ILE B N 1
ATOM 3339 C CA . ILE B 1 164 ? -23.219 -26.547 -4.102 1 98.12 164 ILE B CA 1
ATOM 3340 C C . ILE B 1 164 ? -22.156 -25.594 -3.557 1 98.12 164 ILE B C 1
ATOM 3342 O O . ILE B 1 164 ? -22.469 -24.5 -3.098 1 98.12 164 ILE B O 1
ATOM 3346 N N . PHE B 1 165 ? -20.922 -26.062 -3.598 1 98.12 165 PHE B N 1
ATOM 3347 C CA . PHE B 1 165 ? -19.812 -25.234 -3.174 1 98.12 165 PHE B CA 1
ATOM 3348 C C . PHE B 1 165 ? -19.797 -23.922 -3.957 1 98.12 165 PHE B C 1
ATOM 3350 O O . PHE B 1 165 ? -19.703 -22.844 -3.371 1 98.12 165 PHE B O 1
ATOM 3357 N N . LEU B 1 166 ? -19.953 -23.984 -5.27 1 98.31 166 LEU B N 1
ATOM 3358 C CA . LEU B 1 166 ? -19.953 -22.812 -6.141 1 98.31 166 LEU B CA 1
ATOM 3359 C C . LEU B 1 166 ? -21.156 -21.906 -5.836 1 98.31 166 LEU B C 1
ATOM 3361 O O . LEU B 1 166 ? -21.016 -20.672 -5.824 1 98.31 166 LEU B O 1
ATOM 3365 N N . ASP B 1 167 ? -22.266 -22.484 -5.59 1 98.12 167 ASP B N 1
ATOM 3366 C CA . ASP B 1 167 ? -23.453 -21.719 -5.223 1 98.12 167 ASP B CA 1
ATOM 3367 C C . ASP B 1 167 ? -23.25 -20.984 -3.906 1 98.12 167 ASP B C 1
ATOM 3369 O O . ASP B 1 167 ? -23.703 -19.844 -3.752 1 98.12 167 ASP B O 1
ATOM 3373 N N . ASN B 1 168 ? -22.578 -21.656 -2.969 1 97.94 168 ASN B N 1
ATOM 3374 C CA . ASN B 1 168 ? -22.266 -21.016 -1.695 1 97.94 168 ASN B CA 1
ATOM 3375 C C . ASN B 1 168 ? -21.391 -19.766 -1.892 1 97.94 168 ASN B C 1
ATOM 3377 O O . ASN B 1 168 ? -21.609 -18.75 -1.254 1 97.94 168 ASN B O 1
ATOM 3381 N N . ILE B 1 169 ? -20.406 -19.875 -2.74 1 97.62 169 ILE B N 1
ATOM 3382 C CA . ILE B 1 169 ? -19.531 -18.75 -3.033 1 97.62 169 ILE B CA 1
ATOM 3383 C C . ILE B 1 169 ? -20.344 -17.609 -3.639 1 97.62 169 ILE B C 1
ATOM 3385 O O . ILE B 1 169 ? -20.219 -16.469 -3.197 1 97.62 169 ILE B O 1
ATOM 3389 N N . ALA B 1 170 ? -21.172 -17.953 -4.621 1 98.12 170 ALA B N 1
ATOM 3390 C CA . ALA B 1 170 ? -21.969 -16.953 -5.309 1 98.12 170 ALA B CA 1
ATOM 3391 C C . ALA B 1 170 ? -22.891 -16.234 -4.332 1 98.12 170 ALA B C 1
ATOM 3393 O O . ALA B 1 170 ? -23.016 -15 -4.371 1 98.12 170 ALA B O 1
ATOM 3394 N N . LYS B 1 171 ? -23.516 -16.953 -3.473 1 96.5 171 LYS B N 1
ATOM 3395 C CA . LYS B 1 171 ? -24.422 -16.375 -2.48 1 96.5 171 LYS B CA 1
ATOM 3396 C C . LYS B 1 171 ? -23.672 -15.477 -1.509 1 96.5 171 LYS B C 1
ATOM 3398 O O . LYS B 1 171 ? -24.141 -14.383 -1.176 1 96.5 171 LYS B O 1
ATOM 3403 N N . PHE B 1 172 ? -22.578 -15.977 -1.094 1 93.5 172 PHE B N 1
ATOM 3404 C CA . PHE B 1 172 ? -21.75 -15.172 -0.19 1 93.5 172 PHE B CA 1
ATOM 3405 C C . PHE B 1 172 ? -21.375 -13.852 -0.838 1 93.5 172 PHE B C 1
ATOM 3407 O O . PHE B 1 172 ? -21.5 -12.789 -0.224 1 93.5 172 PHE B O 1
ATOM 3414 N N . TRP B 1 173 ? -20.844 -13.914 -2.08 1 93.81 173 TRP B N 1
ATOM 3415 C CA . TRP B 1 173 ? -20.406 -12.734 -2.826 1 93.81 173 TRP B CA 1
ATOM 3416 C C . TRP B 1 173 ? -21.531 -11.711 -2.93 1 93.81 173 TRP B C 1
ATOM 3418 O O . TRP B 1 173 ? -21.328 -10.523 -2.701 1 93.81 173 TRP B O 1
ATOM 3428 N N . LYS B 1 174 ? -22.688 -12.195 -3.26 1 93.56 174 LYS B N 1
ATOM 3429 C CA . LYS B 1 174 ? -23.859 -11.336 -3.408 1 93.56 174 LYS B CA 1
ATOM 3430 C C . LYS B 1 174 ? -24.281 -10.75 -2.066 1 93.56 174 LYS B C 1
ATOM 3432 O O . LYS B 1 174 ? -24.484 -9.539 -1.943 1 93.56 174 LYS B O 1
ATOM 3437 N N . ASN B 1 175 ? -24.344 -11.531 -1.052 1 90.25 175 ASN B N 1
ATOM 3438 C CA . ASN B 1 175 ? -24.828 -11.125 0.265 1 90.25 175 ASN B CA 1
ATOM 3439 C C . ASN B 1 175 ? -23.906 -10.109 0.917 1 90.25 175 ASN B C 1
ATOM 3441 O O . ASN B 1 175 ? -24.359 -9.234 1.656 1 90.25 175 ASN B O 1
ATOM 3445 N N . LYS B 1 176 ? -22.656 -10.18 0.61 1 88.56 176 LYS B N 1
ATOM 3446 C CA . LYS B 1 176 ? -21.688 -9.289 1.242 1 88.56 176 LYS B CA 1
ATOM 3447 C C . LYS B 1 176 ? -21.422 -8.062 0.372 1 88.56 176 LYS B C 1
ATOM 3449 O O . LYS B 1 176 ? -20.547 -7.246 0.691 1 88.56 176 LYS B O 1
ATOM 3454 N N . GLY B 1 177 ? -22.078 -7.969 -0.752 1 87.25 177 GLY B N 1
ATOM 3455 C CA . GLY B 1 177 ? -21.969 -6.793 -1.604 1 87.25 177 GLY B CA 1
ATOM 3456 C C . GLY B 1 177 ? -20.672 -6.754 -2.389 1 87.25 177 GLY B C 1
ATOM 3457 O O . GLY B 1 177 ? -20.156 -5.676 -2.688 1 87.25 177 GLY B O 1
ATOM 3458 N N . LEU B 1 178 ? -20.141 -7.926 -2.715 1 91.69 178 LEU B N 1
ATOM 3459 C CA . LEU B 1 178 ? -18.859 -7.996 -3.395 1 91.69 178 LEU B CA 1
ATOM 3460 C C . LEU B 1 178 ? -19.047 -8.086 -4.906 1 91.69 178 LEU B C 1
ATOM 3462 O O . LEU B 1 178 ? -18.062 -8.109 -5.656 1 91.69 178 LEU B O 1
ATOM 3466 N N . GLY B 1 179 ? -20.25 -8.062 -5.324 1 94 179 GLY B N 1
ATOM 3467 C CA . GLY B 1 179 ? -20.609 -8.266 -6.719 1 94 179 GLY B CA 1
ATOM 3468 C C . GLY B 1 179 ? -21.375 -9.547 -6.957 1 94 179 GLY B C 1
ATOM 3469 O O . GLY B 1 179 ? -21.922 -10.125 -6.02 1 94 179 GLY B O 1
ATOM 3470 N N . ARG B 1 180 ? -21.625 -9.953 -8.25 1 97.62 180 ARG B N 1
ATOM 3471 C CA . ARG B 1 180 ? -22.312 -11.18 -8.648 1 97.62 180 ARG B CA 1
ATOM 3472 C C . ARG B 1 180 ? -21.375 -12.102 -9.422 1 97.62 180 ARG B C 1
ATOM 3474 O O . ARG B 1 180 ? -20.891 -11.742 -10.492 1 97.62 180 ARG B O 1
ATOM 3481 N N . VAL B 1 181 ? -21.109 -13.219 -8.766 1 98.38 181 VAL B N 1
ATOM 3482 C CA . VAL B 1 181 ? -20.188 -14.148 -9.422 1 98.38 181 VAL B CA 1
ATOM 3483 C C . VAL B 1 181 ? -20.969 -15.336 -9.984 1 98.38 181 VAL B C 1
ATOM 3485 O O . VAL B 1 181 ? -21.953 -15.781 -9.391 1 98.38 181 VAL B O 1
ATOM 3488 N N . SER B 1 182 ? -20.625 -15.789 -11.133 1 98.44 182 SER B N 1
ATOM 3489 C CA . SER B 1 182 ? -21.125 -17 -11.766 1 98.44 182 SER B CA 1
ATOM 3490 C C . SER B 1 182 ? -19.969 -17.891 -12.234 1 98.44 182 SER B C 1
ATOM 3492 O O . SER B 1 182 ? -18.828 -17.438 -12.344 1 98.44 182 SER B O 1
ATOM 3494 N N . PHE B 1 183 ? -20.328 -19.094 -12.445 1 98.25 183 PHE B N 1
ATOM 3495 C CA . PHE B 1 183 ? -19.297 -20.078 -12.742 1 98.25 183 PHE B CA 1
ATOM 3496 C C . PHE B 1 183 ? -19.641 -20.891 -13.984 1 98.25 183 PHE B C 1
ATOM 3498 O O . PHE B 1 183 ? -20.812 -21.234 -14.203 1 98.25 183 PHE B O 1
ATOM 3505 N N . GLU B 1 184 ? -18.703 -21.156 -14.797 1 97.19 184 GLU B N 1
ATOM 3506 C CA . GLU B 1 184 ? -18.766 -22.109 -15.898 1 97.19 184 GLU B CA 1
ATOM 3507 C C . GLU B 1 184 ? -17.75 -23.234 -15.711 1 97.19 184 GLU B C 1
ATOM 3509 O O . GLU B 1 184 ? -16.547 -22.984 -15.609 1 97.19 184 GLU B O 1
ATOM 3514 N N . ILE B 1 185 ? -18.281 -24.453 -15.727 1 94.5 185 ILE B N 1
ATOM 3515 C CA . ILE B 1 185 ? -17.422 -25.609 -15.492 1 94.5 185 ILE B CA 1
ATOM 3516 C C . ILE B 1 185 ? -17.125 -26.312 -16.812 1 94.5 185 ILE B C 1
ATOM 3518 O O . ILE B 1 185 ? -18.047 -26.734 -17.516 1 94.5 185 ILE B O 1
ATOM 3522 N N . GLY B 1 186 ? -15.961 -26.375 -17.203 1 91.38 186 GLY B N 1
ATOM 3523 C CA . GLY B 1 186 ? -15.438 -27.125 -18.344 1 91.38 186 GLY B CA 1
ATOM 3524 C C . GLY B 1 186 ? -14.117 -27.812 -18.031 1 91.38 186 GLY B C 1
ATOM 3525 O O . GLY B 1 186 ? -13.977 -28.469 -17 1 91.38 186 GLY B O 1
ATOM 3526 N N . ASP B 1 187 ? -13.141 -27.812 -18.984 1 90 187 ASP B N 1
ATOM 3527 C CA . ASP B 1 187 ? -11.797 -28.297 -18.703 1 90 187 ASP B CA 1
ATOM 3528 C C . ASP B 1 187 ? -11.133 -27.484 -17.594 1 90 187 ASP B C 1
ATOM 3530 O O . ASP B 1 187 ? -10.32 -28.016 -16.828 1 90 187 ASP B O 1
ATOM 3534 N N . ILE B 1 188 ? -11.594 -26.219 -17.656 1 92.75 188 ILE B N 1
ATOM 3535 C CA . ILE B 1 188 ? -11.203 -25.328 -16.562 1 92.75 188 ILE B CA 1
ATOM 3536 C C . ILE B 1 188 ? -12.445 -24.641 -16 1 92.75 188 ILE B C 1
ATOM 3538 O O . ILE B 1 188 ? -13.531 -24.719 -16.578 1 92.75 188 ILE B O 1
ATOM 3542 N N . ILE B 1 189 ? -12.312 -24.125 -14.859 1 96.31 189 ILE B N 1
ATOM 3543 C CA . ILE B 1 189 ? -13.406 -23.344 -14.266 1 96.31 189 ILE B CA 1
ATOM 3544 C C . ILE B 1 189 ? -13.234 -21.875 -14.609 1 96.31 189 ILE B C 1
ATOM 3546 O O . ILE B 1 189 ? -12.148 -21.312 -14.453 1 96.31 189 ILE B O 1
ATOM 3550 N N . LYS B 1 190 ? -14.281 -21.328 -15.109 1 98.25 190 LYS B N 1
ATOM 3551 C CA . LYS B 1 190 ? -14.312 -19.891 -15.391 1 98.25 190 LYS B CA 1
ATOM 3552 C C . LYS B 1 190 ? -15.242 -19.156 -14.43 1 98.25 190 LYS B C 1
ATOM 3554 O O . LYS B 1 190 ? -16.375 -19.594 -14.195 1 98.25 190 LYS B O 1
ATOM 3559 N N . ILE B 1 191 ? -14.734 -18.109 -13.867 1 98.69 191 ILE B N 1
ATOM 3560 C CA . ILE B 1 191 ? -15.5 -17.297 -12.93 1 98.69 191 ILE B CA 1
ATOM 3561 C C . ILE B 1 191 ? -15.781 -15.93 -13.562 1 98.69 191 ILE B C 1
ATOM 3563 O O . ILE B 1 191 ? -14.867 -15.242 -14.008 1 98.69 191 ILE B O 1
ATOM 3567 N N . THR B 1 192 ? -17.016 -15.555 -13.609 1 98.75 192 THR B N 1
ATOM 3568 C CA . THR B 1 192 ? -17.391 -14.234 -14.094 1 98.75 192 THR B CA 1
ATOM 3569 C C . THR B 1 192 ? -17.969 -13.391 -12.961 1 98.75 192 THR B C 1
ATOM 3571 O O . THR B 1 192 ? -18.828 -13.844 -12.211 1 98.75 192 THR B O 1
ATOM 3574 N N . SER B 1 193 ? -17.422 -12.227 -12.781 1 98.19 193 SER B N 1
ATOM 3575 C CA . SER B 1 193 ? -17.891 -11.297 -11.766 1 98.19 193 SER B CA 1
ATOM 3576 C C . SER B 1 193 ? -18.438 -10.016 -12.398 1 98.19 193 SER B C 1
ATOM 3578 O O . SER B 1 193 ? -17.75 -9.383 -13.203 1 98.19 193 SER B O 1
ATOM 3580 N N . LYS B 1 194 ? -19.625 -9.648 -12.094 1 97.5 194 LYS B N 1
ATOM 3581 C CA . LYS B 1 194 ? -20.234 -8.367 -12.461 1 97.5 194 LYS B CA 1
ATOM 3582 C C . LYS B 1 194 ? -20.438 -7.484 -11.234 1 97.5 194 LYS B C 1
ATOM 3584 O O . LYS B 1 194 ? -20.594 -7.984 -10.125 1 97.5 194 LYS B O 1
ATOM 3589 N N . ASP B 1 195 ? -20.391 -6.098 -11.453 1 94.19 195 ASP B N 1
ATOM 3590 C CA . ASP B 1 195 ? -20.484 -5.145 -10.352 1 94.19 195 ASP B CA 1
ATOM 3591 C C . ASP B 1 195 ? -19.406 -5.402 -9.312 1 94.19 195 ASP B C 1
ATOM 3593 O O . ASP B 1 195 ? -19.688 -5.473 -8.109 1 94.19 195 ASP B O 1
ATOM 3597 N N . CYS B 1 196 ? -18.203 -5.562 -9.828 1 94.69 196 CYS B N 1
ATOM 3598 C CA . CYS B 1 196 ? -17.078 -5.977 -9 1 94.69 196 CYS B CA 1
ATOM 3599 C C . CYS B 1 196 ? -16.734 -4.902 -7.977 1 94.69 196 CYS B C 1
ATOM 3601 O O . CYS B 1 196 ? -16.406 -3.771 -8.344 1 94.69 196 CYS B O 1
ATOM 3603 N N . PHE B 1 197 ? -16.703 -5.262 -6.723 1 91.5 197 PHE B N 1
ATOM 3604 C CA . PHE B 1 197 ? -16.406 -4.328 -5.645 1 91.5 197 PHE B CA 1
ATOM 3605 C C . PHE B 1 197 ? -14.977 -3.826 -5.746 1 91.5 197 PHE B C 1
ATOM 3607 O O . PHE B 1 197 ? -14.68 -2.691 -5.363 1 91.5 197 PHE B O 1
ATOM 3614 N N . GLU B 1 198 ? -14.062 -4.629 -6.242 1 94.31 198 GLU B N 1
ATOM 3615 C CA . GLU B 1 198 ? -12.641 -4.32 -6.164 1 94.31 198 GLU B CA 1
ATOM 3616 C C . GLU B 1 198 ? -12.234 -3.326 -7.246 1 94.31 198 GLU B C 1
ATOM 3618 O O . GLU B 1 198 ? -11.445 -2.408 -6.988 1 94.31 198 GLU B O 1
ATOM 3623 N N . CYS B 1 199 ? -12.828 -3.453 -8.477 1 95.44 199 CYS B N 1
ATOM 3624 C CA . CYS B 1 199 ? -12.148 -2.725 -9.539 1 95.44 199 CYS B CA 1
ATOM 3625 C C . CYS B 1 199 ? -13.133 -1.862 -10.328 1 95.44 199 CYS B C 1
ATOM 3627 O O . CYS B 1 199 ? -12.727 -1.045 -11.148 1 95.44 199 CYS B O 1
ATOM 3629 N N . GLU B 1 200 ? -14.414 -1.98 -10.117 1 91.19 200 GLU B N 1
ATOM 3630 C CA . GLU B 1 200 ? -15.398 -1.321 -10.977 1 91.19 200 GLU B CA 1
ATOM 3631 C C . GLU B 1 200 ? -15.188 0.191 -10.992 1 91.19 200 GLU B C 1
ATOM 3633 O O . GLU B 1 200 ? -15.359 0.834 -12.031 1 91.19 200 GLU B O 1
ATOM 3638 N N . LEU B 1 201 ? -14.773 0.801 -9.852 1 88.75 201 LEU B N 1
ATOM 3639 C CA . LEU B 1 201 ? -14.656 2.25 -9.727 1 88.75 201 LEU B CA 1
ATOM 3640 C C . LEU B 1 201 ? -13.211 2.699 -9.922 1 88.75 201 LEU B C 1
ATOM 3642 O O . LEU B 1 201 ? -12.898 3.875 -9.727 1 88.75 201 LEU B O 1
ATOM 3646 N N . LEU B 1 202 ? -12.328 1.828 -10.242 1 93.5 202 LEU B N 1
ATOM 3647 C CA . LEU B 1 202 ? -10.922 2.166 -10.43 1 93.5 202 LEU B CA 1
ATOM 3648 C C . LEU B 1 202 ? -10.688 2.738 -11.828 1 93.5 202 LEU B C 1
ATOM 3650 O O . LEU B 1 202 ? -11.484 2.506 -12.742 1 93.5 202 LEU B O 1
ATOM 3654 N N . PRO B 1 203 ? -9.633 3.494 -11.938 1 92.69 203 PRO B N 1
ATOM 3655 C CA . PRO B 1 203 ? -9.289 4 -13.273 1 92.69 203 PRO B CA 1
ATOM 3656 C C . PRO B 1 203 ? -8.906 2.891 -14.25 1 92.69 203 PRO B C 1
ATOM 3658 O O . PRO B 1 203 ? -8.414 1.841 -13.828 1 92.69 203 PRO B O 1
ATOM 3661 N N . LYS B 1 204 ? -9.148 3.148 -15.531 1 93.62 204 LYS B N 1
ATOM 3662 C CA . LYS B 1 204 ? -8.75 2.213 -16.578 1 93.62 204 LYS B CA 1
ATOM 3663 C C . LYS B 1 204 ? -7.242 2.277 -16.812 1 93.62 204 LYS B C 1
ATOM 3665 O O . LYS B 1 204 ? -6.754 3.184 -17.5 1 93.62 204 LYS B O 1
ATOM 3670 N N . THR B 1 205 ? -6.543 1.334 -16.391 1 92.62 205 THR B N 1
ATOM 3671 C CA . THR B 1 205 ? -5.086 1.322 -16.469 1 92.62 205 THR B CA 1
ATOM 3672 C C . THR B 1 205 ? -4.613 0.438 -17.625 1 92.62 205 THR B C 1
ATOM 3674 O O . THR B 1 205 ? -3.447 0.49 -18.016 1 92.62 205 THR B O 1
ATOM 3677 N N . GLY B 1 206 ? -5.523 -0.41 -18.078 1 94.62 206 GLY B N 1
ATOM 3678 C CA . GLY B 1 206 ? -5.16 -1.349 -19.141 1 94.62 206 GLY B CA 1
ATOM 3679 C C . GLY B 1 206 ? -4.594 -2.652 -18.594 1 94.62 206 GLY B C 1
ATOM 3680 O O . GLY B 1 206 ? -4.188 -3.521 -19.375 1 94.62 206 GLY B O 1
ATOM 3681 N N . LYS B 1 207 ? -4.527 -2.838 -17.328 1 94.69 207 LYS B N 1
ATOM 3682 C CA . LYS B 1 207 ? -4.039 -4.047 -16.672 1 94.69 207 LYS B CA 1
ATOM 3683 C C . LYS B 1 207 ? -5.051 -4.57 -15.648 1 94.69 207 LYS B C 1
ATOM 3685 O O . LYS B 1 207 ? -5.871 -3.807 -15.141 1 94.69 207 LYS B O 1
ATOM 3690 N N . PRO B 1 208 ? -5.016 -5.91 -15.391 1 96.44 208 PRO B N 1
ATOM 3691 C CA . PRO B 1 208 ? -5.902 -6.434 -14.344 1 96.44 208 PRO B CA 1
ATOM 3692 C C . PRO B 1 208 ? -5.656 -5.793 -12.984 1 96.44 208 PRO B C 1
ATOM 3694 O O . PRO B 1 208 ? -4.52 -5.422 -12.664 1 96.44 208 PRO B O 1
ATOM 3697 N N . ALA B 1 209 ? -6.734 -5.746 -12.164 1 97 209 ALA B N 1
ATOM 3698 C CA . ALA B 1 209 ? -6.582 -5.07 -10.883 1 97 209 ALA B CA 1
ATOM 3699 C C . ALA B 1 209 ? -7.219 -5.887 -9.758 1 97 209 ALA B C 1
ATOM 3701 O O . ALA B 1 209 ? -7.133 -5.508 -8.586 1 97 209 ALA B O 1
ATOM 3702 N N . CYS B 1 210 ? -7.848 -7.008 -10.008 1 98 210 CYS B N 1
ATOM 3703 C CA . CYS B 1 210 ? -8.578 -7.75 -8.992 1 98 210 CYS B CA 1
ATOM 3704 C C . CYS B 1 210 ? -7.707 -8.828 -8.367 1 98 210 CYS B C 1
ATOM 3706 O O . CYS B 1 210 ? -8.055 -10.016 -8.398 1 98 210 CYS B O 1
ATOM 3708 N N . PHE B 1 211 ? -6.66 -8.367 -7.715 1 97.75 211 PHE B N 1
ATOM 3709 C CA . PHE B 1 211 ? -5.707 -9.312 -7.145 1 97.75 211 PHE B CA 1
ATOM 3710 C C . PHE B 1 211 ? -6.203 -9.836 -5.801 1 97.75 211 PHE B C 1
ATOM 3712 O O . PHE B 1 211 ? -5.855 -10.945 -5.398 1 97.75 211 PHE B O 1
ATOM 3719 N N . LEU B 1 212 ? -6.961 -9.07 -5.078 1 97.38 212 LEU B N 1
ATOM 3720 C CA . LEU B 1 212 ? -7.609 -9.586 -3.875 1 97.38 212 LEU B CA 1
ATOM 3721 C C . LEU B 1 212 ? -8.539 -10.742 -4.215 1 97.38 212 LEU B C 1
ATOM 3723 O O . LEU B 1 212 ? -8.445 -11.82 -3.615 1 97.38 212 LEU B O 1
ATOM 3727 N N . ASP B 1 213 ? -9.43 -10.531 -5.207 1 97.88 213 ASP B N 1
ATOM 3728 C CA . ASP B 1 213 ? -10.328 -11.586 -5.668 1 97.88 213 ASP B CA 1
ATOM 3729 C C . ASP B 1 213 ? -9.547 -12.82 -6.125 1 97.88 213 ASP B C 1
ATOM 3731 O O . ASP B 1 213 ? -9.898 -13.945 -5.785 1 97.88 213 ASP B O 1
ATOM 3735 N N . THR B 1 214 ? -8.508 -12.562 -6.938 1 98.19 214 THR B N 1
ATOM 3736 C CA . THR B 1 214 ? -7.66 -13.648 -7.41 1 98.19 214 THR B CA 1
ATOM 3737 C C . THR B 1 214 ? -7.152 -14.492 -6.242 1 98.19 214 THR B C 1
ATOM 3739 O O . THR B 1 214 ? -7.215 -15.727 -6.285 1 98.19 214 THR B O 1
ATOM 3742 N N . GLY B 1 215 ? -6.68 -13.812 -5.203 1 97.69 215 GLY B N 1
ATOM 3743 C CA . GLY B 1 215 ? -6.195 -14.516 -4.027 1 97.69 215 GLY B CA 1
ATOM 3744 C C . GLY B 1 215 ? -7.273 -15.336 -3.336 1 97.69 215 GLY B C 1
ATOM 3745 O O . GLY B 1 215 ? -7.031 -16.469 -2.932 1 97.69 215 GLY B O 1
ATOM 3746 N N . ILE B 1 216 ? -8.43 -14.758 -3.178 1 97.19 216 ILE B N 1
ATOM 3747 C CA . ILE B 1 216 ? -9.531 -15.453 -2.523 1 97.19 216 ILE B CA 1
ATOM 3748 C C . ILE B 1 216 ? -9.883 -16.719 -3.305 1 97.19 216 ILE B C 1
ATOM 3750 O O . ILE B 1 216 ? -9.977 -17.812 -2.732 1 97.19 216 ILE B O 1
ATOM 3754 N N . PHE B 1 217 ? -10.047 -16.578 -4.629 1 98.44 217 PHE B N 1
ATOM 3755 C CA . PHE B 1 217 ? -10.398 -17.719 -5.465 1 98.44 217 PHE B CA 1
ATOM 3756 C C . PHE B 1 217 ? -9.305 -18.766 -5.434 1 98.44 217 PHE B C 1
ATOM 3758 O O . PHE B 1 217 ? -9.586 -19.969 -5.375 1 98.44 217 PHE B O 1
ATOM 3765 N N . GLU B 1 218 ? -8.047 -18.328 -5.527 1 98.06 218 GLU B N 1
ATOM 3766 C CA . GLU B 1 218 ? -6.926 -19.266 -5.469 1 98.06 218 GLU B CA 1
ATOM 3767 C C . GLU B 1 218 ? -6.988 -20.125 -4.211 1 98.06 218 GLU B C 1
ATOM 3769 O O . GLU B 1 218 ? -6.836 -21.344 -4.277 1 98.06 218 GLU B O 1
ATOM 3774 N N . ALA B 1 219 ? -7.211 -19.516 -3.078 1 97.38 219 ALA B N 1
ATOM 3775 C CA . ALA B 1 219 ? -7.27 -20.234 -1.812 1 97.38 219 ALA B CA 1
ATOM 3776 C C . ALA B 1 219 ? -8.469 -21.188 -1.781 1 97.38 219 ALA B C 1
ATOM 3778 O O . ALA B 1 219 ? -8.328 -22.359 -1.419 1 97.38 219 ALA B O 1
ATOM 3779 N N . LEU B 1 220 ? -9.641 -20.703 -2.156 1 97.88 220 LEU B N 1
ATOM 3780 C CA . LEU B 1 220 ? -10.859 -21.5 -2.117 1 97.88 220 LEU B CA 1
ATOM 3781 C C . LEU B 1 220 ? -10.719 -22.75 -2.977 1 97.88 220 LEU B C 1
ATOM 3783 O O . LEU B 1 220 ? -11 -23.859 -2.52 1 97.88 220 LEU B O 1
ATOM 3787 N N . PHE B 1 221 ? -10.219 -22.609 -4.152 1 98.06 221 PHE B N 1
ATOM 3788 C CA . PHE B 1 221 ? -10.188 -23.719 -5.09 1 98.06 221 PHE B CA 1
ATOM 3789 C C . PHE B 1 221 ? -9 -24.625 -4.816 1 98.06 221 PHE B C 1
ATOM 3791 O O . PHE B 1 221 ? -9.078 -25.844 -5.02 1 98.06 221 PHE B O 1
ATOM 3798 N N . SER B 1 222 ? -7.855 -24.047 -4.402 1 97.81 222 SER B N 1
ATOM 3799 C CA . SER B 1 222 ? -6.746 -24.891 -3.98 1 97.81 222 SER B CA 1
ATOM 3800 C C . SER B 1 222 ? -7.164 -25.812 -2.838 1 97.81 222 SER B C 1
ATOM 3802 O O . SER B 1 222 ? -6.824 -27 -2.836 1 97.81 222 SER B O 1
ATOM 3804 N N . GLU B 1 223 ? -7.887 -25.266 -1.877 1 97.06 223 GLU B N 1
ATOM 3805 C CA . GLU B 1 223 ? -8.375 -26.062 -0.759 1 97.06 223 GLU B CA 1
ATOM 3806 C C . GLU B 1 223 ? -9.398 -27.094 -1.225 1 97.06 223 GLU B C 1
ATOM 3808 O O . GLU B 1 223 ? -9.352 -28.266 -0.805 1 97.06 223 GLU B O 1
ATOM 3813 N N . TYR B 1 224 ? -10.305 -26.703 -2.053 1 97.19 224 TYR B N 1
ATOM 3814 C CA . TYR B 1 224 ? -11.359 -27.594 -2.514 1 97.19 224 TYR B CA 1
ATOM 3815 C C . TYR B 1 224 ? -10.773 -28.797 -3.254 1 97.19 224 TYR B C 1
ATOM 3817 O O . TYR B 1 224 ? -11.18 -29.938 -3.018 1 97.19 224 TYR B O 1
ATOM 3825 N N . PHE B 1 225 ? -9.797 -28.562 -4.129 1 95.62 225 PHE B N 1
ATOM 3826 C CA . PHE B 1 225 ? -9.227 -29.609 -4.961 1 95.62 225 PHE B CA 1
ATOM 3827 C C . PHE B 1 225 ? -8.055 -30.281 -4.258 1 95.62 225 PHE B C 1
ATOM 3829 O O . PHE B 1 225 ? -7.465 -31.234 -4.785 1 95.62 225 PHE B O 1
ATOM 3836 N N . ASN B 1 226 ? -7.691 -29.75 -3.062 1 95.5 226 ASN B N 1
ATOM 3837 C CA . ASN B 1 226 ? -6.543 -30.25 -2.309 1 95.5 226 ASN B CA 1
ATOM 3838 C C . ASN B 1 226 ? -5.273 -30.234 -3.152 1 95.5 226 ASN B C 1
ATOM 3840 O O . ASN B 1 226 ? -4.492 -31.188 -3.111 1 95.5 226 ASN B O 1
ATOM 3844 N N . SER B 1 227 ? -5.191 -29.359 -4.074 1 94.88 227 SER B N 1
ATOM 3845 C CA . SER B 1 227 ? -4.059 -29.125 -4.961 1 94.88 227 SER B CA 1
ATOM 3846 C C . SER B 1 227 ? -3.943 -27.641 -5.332 1 94.88 227 SER B C 1
ATOM 3848 O O . SER B 1 227 ? -4.953 -26.969 -5.531 1 94.88 227 SER B O 1
ATOM 3850 N N . PRO B 1 228 ? -2.723 -27.188 -5.434 1 93.69 228 PRO B N 1
ATOM 3851 C CA . PRO B 1 228 ? -2.568 -25.766 -5.801 1 93.69 228 PRO B CA 1
ATOM 3852 C C . PRO B 1 228 ? -3.156 -25.453 -7.172 1 93.69 228 PRO B C 1
ATOM 3854 O O . PRO B 1 228 ? -3.055 -26.266 -8.094 1 93.69 228 PRO B O 1
ATOM 3857 N N . VAL B 1 229 ? -3.826 -24.344 -7.289 1 95.38 229 VAL B N 1
ATOM 3858 C CA . VAL B 1 229 ? -4.359 -23.859 -8.562 1 95.38 229 VAL B CA 1
ATOM 3859 C C . VAL B 1 229 ? -3.842 -22.453 -8.844 1 95.38 229 VAL B C 1
ATOM 3861 O O . VAL B 1 229 ? -3.41 -21.75 -7.926 1 95.38 229 VAL B O 1
ATOM 3864 N N . SER B 1 230 ? -3.795 -22.125 -10.07 1 93.38 230 SER B N 1
ATOM 3865 C CA . SER B 1 230 ? -3.549 -20.766 -10.508 1 93.38 230 SER B CA 1
ATOM 3866 C C . SER B 1 230 ? -4.832 -20.094 -10.984 1 93.38 230 SER B C 1
ATOM 3868 O O . SER B 1 230 ? -5.648 -20.719 -11.664 1 93.38 230 SER B O 1
ATOM 3870 N N . VAL B 1 231 ? -5.062 -18.938 -10.523 1 97 231 VAL B N 1
ATOM 3871 C CA . VAL B 1 231 ? -6.184 -18.125 -11 1 97 231 VAL B CA 1
ATOM 3872 C C . VAL B 1 231 ? -5.66 -16.938 -11.797 1 97 231 VAL B C 1
ATOM 3874 O O . VAL B 1 231 ? -4.879 -16.125 -11.289 1 97 231 VAL B O 1
ATOM 3877 N N . ILE B 1 232 ? -6.086 -16.844 -13.031 1 96.12 232 ILE B N 1
ATOM 3878 C CA . ILE B 1 232 ? -5.629 -15.766 -13.906 1 96.12 232 ILE B CA 1
ATOM 3879 C C . ILE B 1 232 ? -6.82 -14.922 -14.352 1 96.12 232 ILE B C 1
ATOM 3881 O O . ILE B 1 232 ? -7.809 -15.453 -14.867 1 96.12 232 ILE B O 1
ATOM 3885 N N . GLU B 1 233 ? -6.746 -13.625 -14.125 1 97.69 233 GLU B N 1
ATOM 3886 C CA . GLU B 1 233 ? -7.781 -12.703 -14.594 1 97.69 233 GLU B CA 1
ATOM 3887 C C . GLU B 1 233 ? -7.586 -12.352 -16.062 1 97.69 233 GLU B C 1
ATOM 3889 O O . GLU B 1 233 ? -6.539 -11.828 -16.453 1 97.69 233 GLU B O 1
ATOM 3894 N N . ILE B 1 234 ? -8.602 -12.617 -16.875 1 97.56 234 ILE B N 1
ATOM 3895 C CA . ILE B 1 234 ? -8.414 -12.438 -18.312 1 97.56 234 ILE B CA 1
ATOM 3896 C C . ILE B 1 234 ? -9.266 -11.258 -18.781 1 97.56 234 ILE B C 1
ATOM 3898 O O . ILE B 1 234 ? -9.055 -10.75 -19.891 1 97.56 234 ILE B O 1
ATOM 3902 N N . GLN B 1 235 ? -10.242 -10.82 -18.094 1 97.94 235 GLN B N 1
ATOM 3903 C CA . GLN B 1 235 ? -11.023 -9.602 -18.297 1 97.94 235 GLN B CA 1
ATOM 3904 C C . GLN B 1 235 ? -11.18 -8.828 -17 1 97.94 235 GLN B C 1
ATOM 3906 O O . GLN B 1 235 ? -11.258 -9.414 -15.914 1 97.94 235 GLN B O 1
ATOM 3911 N N . CYS B 1 236 ? -11.227 -7.555 -17.062 1 97.88 236 CYS B N 1
ATOM 3912 C CA . CYS B 1 236 ? -11.328 -6.68 -15.906 1 97.88 236 CYS B CA 1
ATOM 3913 C C . CYS B 1 236 ? -11.906 -5.324 -16.297 1 97.88 236 CYS B C 1
ATOM 3915 O O . CYS B 1 236 ? -11.672 -4.84 -17.406 1 97.88 236 CYS B O 1
ATOM 3917 N N . TYR B 1 237 ? -12.625 -4.68 -15.453 1 96.44 237 TYR B N 1
ATOM 3918 C CA . TYR B 1 237 ? -13.117 -3.332 -15.703 1 96.44 237 TYR B CA 1
ATOM 3919 C C . TYR B 1 237 ? -11.969 -2.381 -16.016 1 96.44 237 TYR B C 1
ATOM 3921 O O . TYR B 1 237 ? -12.086 -1.521 -16.891 1 96.44 237 TYR B O 1
ATOM 3929 N N . THR B 1 238 ? -10.836 -2.514 -15.305 1 96.38 238 THR B N 1
ATOM 3930 C CA . THR B 1 238 ? -9.688 -1.628 -15.477 1 96.38 238 THR B CA 1
ATOM 3931 C C . THR B 1 238 ? -9.031 -1.858 -16.828 1 96.38 238 THR B C 1
ATOM 3933 O O . THR B 1 238 ? -8.242 -1.031 -17.297 1 96.38 238 THR B O 1
ATOM 3936 N N . MET B 1 239 ? -9.32 -2.961 -17.438 1 96.69 239 MET B N 1
ATOM 3937 C CA . MET B 1 239 ? -8.82 -3.244 -18.781 1 96.69 239 MET B CA 1
ATOM 3938 C C . MET B 1 239 ? -9.781 -2.725 -19.844 1 96.69 239 MET B C 1
ATOM 3940 O O . MET B 1 239 ? -9.492 -2.799 -21.047 1 96.69 239 MET B O 1
ATOM 3944 N N . GLY B 1 240 ? -10.93 -2.27 -19.406 1 96.25 240 GLY B N 1
ATOM 3945 C CA . GLY B 1 240 ? -11.906 -1.724 -20.344 1 96.25 240 GLY B CA 1
ATOM 3946 C C . GLY B 1 240 ? -13.102 -2.625 -20.547 1 96.25 240 GLY B C 1
ATOM 3947 O O . GLY B 1 240 ? -14.016 -2.293 -21.312 1 96.25 240 GLY B O 1
ATOM 3948 N N . ASP B 1 241 ? -13.109 -3.707 -19.812 1 96.88 241 ASP B N 1
ATOM 3949 C CA . ASP B 1 241 ? -14.234 -4.637 -19.938 1 96.88 241 ASP B CA 1
ATOM 3950 C C . ASP B 1 241 ? -15.391 -4.223 -19.031 1 96.88 241 ASP B C 1
ATOM 3952 O O . ASP B 1 241 ? -15.227 -3.371 -18.156 1 96.88 241 ASP B O 1
ATOM 3956 N N . GLY B 1 242 ? -16.609 -4.719 -19.203 1 96.56 242 GLY B N 1
ATOM 3957 C CA . GLY B 1 242 ? -17.781 -4.473 -18.375 1 96.56 242 GLY B CA 1
ATOM 3958 C C . GLY B 1 242 ? -18 -5.539 -17.328 1 96.56 242 GLY B C 1
ATOM 3959 O O . GLY B 1 242 ? -19.078 -5.617 -16.734 1 96.56 242 GLY B O 1
ATOM 3960 N N . LYS B 1 243 ? -17 -6.379 -17.188 1 98.19 243 LYS B N 1
ATOM 3961 C CA . LYS B 1 243 ? -17.016 -7.484 -16.234 1 98.19 243 LYS B CA 1
ATOM 3962 C C . LYS B 1 243 ? -15.594 -7.977 -15.938 1 98.19 243 LYS B C 1
ATOM 3964 O O . LYS B 1 243 ? -14.648 -7.617 -16.641 1 98.19 243 LYS B O 1
ATOM 3969 N N . CYS B 1 244 ? -15.391 -8.75 -14.891 1 98.5 244 CYS B N 1
ATOM 3970 C CA . CYS B 1 244 ? -14.148 -9.461 -14.609 1 98.5 244 CYS B CA 1
ATOM 3971 C C . CYS B 1 244 ? -14.297 -10.953 -14.883 1 98.5 244 CYS B C 1
ATOM 3973 O O . CYS B 1 244 ? -15.312 -11.555 -14.516 1 98.5 244 CYS B O 1
ATOM 3975 N N . VAL B 1 245 ? -13.359 -11.539 -15.492 1 98.81 245 VAL B N 1
ATOM 3976 C CA . VAL B 1 245 ? -13.375 -12.969 -15.766 1 98.81 245 VAL B CA 1
ATOM 3977 C C . VAL B 1 245 ? -12.055 -13.594 -15.312 1 98.81 245 VAL B C 1
ATOM 3979 O O . VAL B 1 245 ? -10.977 -13.102 -15.648 1 98.81 245 VAL B O 1
ATOM 3982 N N . PHE B 1 246 ? -12.172 -14.648 -14.562 1 98.5 246 PHE B N 1
ATOM 3983 C CA . PHE B 1 246 ? -11.031 -15.383 -14.039 1 98.5 246 PHE B CA 1
ATOM 3984 C C . PHE B 1 246 ? -11.031 -16.828 -14.547 1 98.5 246 PHE B C 1
ATOM 3986 O O . PHE B 1 246 ? -12.094 -17.438 -14.664 1 98.5 246 PHE B O 1
ATOM 3993 N N . GLU B 1 247 ? -9.891 -17.344 -14.812 1 98.12 247 GLU B N 1
ATOM 3994 C CA . GLU B 1 247 ? -9.711 -18.766 -15.148 1 98.12 247 GLU B CA 1
ATOM 3995 C C . GLU B 1 247 ? -8.93 -19.484 -14.055 1 98.12 247 GLU B C 1
ATOM 3997 O O . GLU B 1 247 ? -7.863 -19.031 -13.633 1 98.12 247 GLU B O 1
ATOM 4002 N N . VAL B 1 248 ? -9.469 -20.578 -13.641 1 96.94 248 VAL B N 1
ATOM 4003 C CA . VAL B 1 248 ? -8.836 -21.406 -12.625 1 96.94 248 VAL B CA 1
ATOM 4004 C C . VAL B 1 248 ? -8.141 -22.609 -13.289 1 96.94 248 VAL B C 1
ATOM 4006 O O . VAL B 1 248 ? -8.797 -23.438 -13.906 1 96.94 248 VAL B O 1
ATOM 4009 N N . GLU B 1 249 ? -6.875 -22.656 -13.109 1 92.31 249 GLU B N 1
ATOM 4010 C CA . GLU B 1 249 ? -6.102 -23.719 -13.734 1 92.31 249 GLU B CA 1
ATOM 4011 C C . GLU B 1 249 ? -5.266 -24.469 -12.695 1 92.31 249 GLU B C 1
ATOM 4013 O O . GLU B 1 249 ? -4.691 -23.859 -11.797 1 92.31 249 GLU B O 1
ATOM 4018 N N . PRO B 1 250 ? -5.297 -25.875 -12.812 1 86.56 250 PRO B N 1
ATOM 4019 C CA . PRO B 1 250 ? -4.41 -26.625 -11.914 1 86.56 250 PRO B CA 1
ATOM 4020 C C . PRO B 1 250 ? -2.938 -26.281 -12.117 1 86.56 250 PRO B C 1
ATOM 4022 O O . PRO B 1 250 ? -2.51 -26.016 -13.25 1 86.56 250 PRO B O 1
ATOM 4025 N N . LEU B 1 251 ? -2.191 -26.047 -11.023 1 77.75 251 LEU B N 1
ATOM 4026 C CA . LEU B 1 251 ? -0.751 -25.828 -11.125 1 77.75 251 LEU B CA 1
ATOM 4027 C C . LEU B 1 251 ? -0.021 -27.156 -11.289 1 77.75 251 LEU B C 1
ATOM 4029 O O . LEU B 1 251 ? -0.256 -28.094 -10.523 1 77.75 251 LEU B O 1
ATOM 4033 N N . THR B 1 252 ? 0.105 -27.766 -12.625 1 61.69 252 THR B N 1
ATOM 4034 C CA . THR B 1 252 ? 0.793 -29.031 -12.859 1 61.69 252 THR B CA 1
ATOM 4035 C C . THR B 1 252 ? 2.119 -29.078 -12.102 1 61.69 252 THR B C 1
ATOM 4037 O O . THR B 1 252 ? 2.955 -28.188 -12.258 1 61.69 252 THR B O 1
ATOM 4040 N N . LEU B 1 253 ? 2.176 -29.578 -10.891 1 50.62 253 LEU B N 1
ATOM 4041 C CA . LEU B 1 253 ? 3.473 -29.891 -10.305 1 50.62 253 LEU B CA 1
ATOM 4042 C C . LEU B 1 253 ? 4.305 -30.75 -11.258 1 50.62 253 LEU B C 1
ATOM 4044 O O . LEU B 1 253 ? 3.822 -31.766 -11.773 1 50.62 253 LEU B O 1
ATOM 4048 N N . ASN B 1 254 ? 5.004 -30.141 -12.141 1 41.16 254 ASN B N 1
ATOM 4049 C CA . ASN B 1 254 ? 5.898 -31.047 -12.852 1 41.16 254 ASN B CA 1
ATOM 4050 C C . ASN B 1 254 ? 6.477 -32.094 -11.922 1 41.16 254 ASN B C 1
ATOM 4052 O O . ASN B 1 254 ? 7.293 -31.797 -11.055 1 41.16 254 ASN B O 1
ATOM 4056 N N . THR B 1 255 ? 5.695 -32.938 -11.398 1 34.94 255 THR B N 1
ATOM 4057 C CA . THR B 1 255 ? 6.27 -34.156 -10.859 1 34.94 255 THR B CA 1
ATOM 4058 C C . THR B 1 255 ? 7.078 -34.875 -11.922 1 34.94 255 THR B C 1
ATOM 4060 O O . THR B 1 255 ? 7.109 -36.125 -11.953 1 34.94 255 THR B O 1
ATOM 4063 N N . ASN B 1 256 ? 7.852 -34.25 -12.789 1 30.34 256 ASN B N 1
ATOM 4064 C CA . ASN B 1 256 ? 8.812 -35.219 -13.281 1 30.34 256 ASN B CA 1
ATOM 4065 C C . ASN B 1 256 ? 9.75 -35.688 -12.172 1 30.34 256 ASN B C 1
ATOM 4067 O O . ASN B 1 256 ? 10.219 -34.875 -11.367 1 30.34 256 ASN B O 1
#

Nearest PDB structures (foldseek):
  5jls-assembly1_A-2  TM=9.760E-01  e=2.917E-03  Streptococcus pyogenes serotype M3
  5yi0-assembly1_B  TM=9.414E-01  e=2.754E-03  Lactococcus lactis subsp. lactis Il1403
  5jlu-assembly1_A-2  TM=9.748E-01  e=6.156E-03  Streptococcus pyogenes serotype M3
  5h3r-assembly1_B  TM=5.412E-01  e=7.747E-03  Escherichia coli K-12
  6jbx-assembly1_B  TM=5.376E-01  e=9.204E-03  Streptococcus pneumoniae

Solvent-accessible surface area (backbone atoms only — not comparable to full-atom values): 26896 Å² total; per-residue (Å²): 133,78,81,72,67,45,36,36,34,34,40,18,73,69,89,70,59,31,66,44,75,49,58,51,66,67,56,50,52,52,48,59,58,31,69,81,37,68,42,38,61,68,56,50,28,65,74,69,71,52,51,66,69,58,48,50,53,49,51,50,53,37,34,75,60,36,41,32,46,70,44,68,36,90,89,39,78,88,39,47,34,33,33,67,52,40,45,71,51,31,34,42,31,66,40,68,92,62,83,52,65,58,66,31,48,68,46,39,38,68,62,34,70,73,33,92,58,64,46,56,53,41,53,51,42,39,42,51,41,47,32,54,47,59,20,43,42,49,52,53,50,36,20,50,35,15,27,45,50,16,53,40,44,35,76,76,38,63,47,95,50,64,71,56,23,52,49,39,49,26,49,49,32,45,75,60,63,48,22,48,49,48,78,45,85,65,100,44,40,35,38,40,32,36,72,37,62,76,30,62,78,42,65,73,73,65,45,79,68,53,31,36,60,36,15,22,51,27,28,36,50,16,60,72,67,74,42,63,40,42,53,46,72,80,40,19,37,16,51,70,39,92,35,32,32,34,40,43,38,76,56,76,70,78,76,118,133,79,81,74,67,47,36,36,35,33,38,19,74,67,90,71,59,31,67,44,76,48,59,50,66,68,55,49,52,52,48,58,58,30,69,81,37,68,42,38,60,69,55,51,29,65,73,68,72,51,52,67,69,58,48,49,53,48,51,50,51,36,34,74,60,36,40,32,44,70,45,67,35,91,90,40,79,88,39,46,34,32,34,66,52,41,44,72,52,32,36,42,30,63,41,70,92,62,84,52,64,59,66,31,47,68,46,41,39,66,63,36,69,72,35,95,54,63,52,54,54,41,54,50,41,39,42,51,42,46,30,53,45,60,20,45,42,48,55,54,50,35,21,51,34,15,26,46,50,16,53,41,45,34,77,77,38,63,48,93,47,62,71,56,22,52,48,38,50,28,49,48,32,44,75,61,64,47,20,47,50,48,76,44,85,65,100,44,40,35,38,37,32,35,73,37,62,77,31,62,79,40,66,71,74,66,44,79,68,54,31,36,59,36,14,22,51,27,27,36,50,16,60,73,67,72,41,63,41,42,53,47,71,78,40,19,38,16,50,71,38,91,34,31,31,34,38,43,39,76,55,77,70,77,75,118

Foldseek 3Di:
DDQQAKKWWWAAPPPPLGIDIDRDPLLVLLQVVQVVHKAKLVVSCVVSVDDSVVSVVSVVVCVVSQQKDWDADPVHRVIIIMHGRTGTFWIAHQADPDDDPLLDDVNCCVPQVPDPDDNVLSVLQNVVQVCVNRRTTRLVVLLVLLLVVLLVCQVVQDDLDVVSSQVSVQVVCVVVQQFGWDWDDDPWIKIKGANGSFPQSHAQPLDAGPSSPQNNVQNNVCVSVVAGWGKDWDDDVSNVDRIIMIIIGGPPPPPD/DDQQAKKWWWAAPPPPLGIDIDRDPLLVVLQVVQVVHKAKLVVSCVVSVDDSVVSVVSVVVCVVSQQKDWDADPVHRVIIIMHGRTGTFWIAHQADPDDDPLLDPVNLCVPQVVDPDDNVLSVLQNVVQVCVRRRTTRLVVLLVLLQVVLLVCQVVQDDLDPVSSQVSVQVVCVVVQQFGWDWDDDPWIKIKGAPGSFPQSHAQPLDAGPSSNQNNVQNNVCVSVVAGWGKDWDDDVSNVDRIIMIIIGGPPPPPD